Protein 5JJA (pdb70)

CATH classification: 1.25.10.10

Nearest PDB structures (foldseek):
  5jja-assembly2_B  TM=9.996E-01  e=3.577E-40  Homo sapiens
  5swf-assembly1_A  TM=9.701E-01  e=2.173E-36  Homo sapiens
  2jak-assembly1_A  TM=9.811E-01  e=6.292E-36  Homo sapiens
  6vro-assembly1_A  TM=9.846E-01  e=9.093E-36  Homo sapiens
  7soy-assembly1_B  TM=9.635E-01  e=3.759E-34  Homo sapiens

Organism: Homo sapiens (NCBI:txid9606)

B-factor: mean 44.46, std 13.31, range [26.86, 112.44]

GO terms:
  GO:0043161 proteasome-mediated ubiquitin-dependent protein catabolic process (P, IMP)
  GO:0000775 chromosome, centromeric region (C, IDA)
  GO:0000159 protein phosphatase type 2A complex (C, IDA)
  GO:0008285 negative regulation of cell population proliferation (P, IDA)
  GO:0005515 protein binding (F, IPI)
  GO:0005654 nucleoplasm (C, TAS)
  GO:0005829 cytosol (C, TAS)
  GO:0005654 nucleoplasm (C, IDA)
  GO:0005634 nucleus (C, IDA)
  GO:0019888 protein phosphatase regulator activity (F, IDA)
  GO:0042771 intrinsic apoptotic signaling pathway in response to DNA damage by p53 class mediator (P, IMP)
  GO:0030330 DNA damage response, signal transduction by p53 class mediator (P, IDA)

Secondary structure (DSSP, 8-state):
-GGGS-TTTHHHHHHHHHHHTT----SSS-TTTTHHHHHHHHHHHHHHHHHHHH-SS-S-TTHHHHHHHHHHHHH--PPP--PPP-TTHHHHHHHHHHHHHHHHSTT--HHHHTTTSSHHHHHHHHHGGG-S-HHHHHHHHHHHHHHHHH-GGGHHHHHHHHHHHHHHIIIII---TTHHHHHHHHHHHHHT--SSPPHHHHHHIIIIITGGGGSTTGGGTHHHHHHHHHHHHHH-GGGHHHHHHHHHHHS-SS--TTHHHHHHHHHHHHHT--HHHHHHHHHHHHHHHHHHHT-SSHHHHHHHHGGGG-HHHHHHHHTTHHHHHHHH-TTT-/-TTS-GGGHHHHHHHHHHHTTPPPPSSS-TTTTHHHHHHHHHHHHHHHHHHHH-SS---TTHHHHHHHHHHHHHSSPPP--PPP-TTHHHHHHHHHHHHHHHH-TT--HHHHTTTS-HHHHHHHHHGGG-S-HHHHHHHHHHHHHHHHH-GGGHHHHHHHHHHHHHHIIIII---TTHHHHHHHHHHHHHT--SSPPHHHHHHIIIIITGGGGSTTHHHHHHHHHHHHHHHHHH-GGGHHHHHHHHHHHS-SS--TTHHHHHHHHHHHHHT--HHHHHHHHHHHHHHHHHHHT-SSHHHHHHHHGGGG-HHHHHHHHTTHHHHHHHH-TTT--/-PPP----/-PPP----

Radius of gyration: 37.5 Å; Cα contacts (8 Å, |Δi|>4): 696; chains: 4; bounding box: 85×102×87 Å

Sequence (682 aa):
GIRDVPPADQEKLFIQKLRQCCVLFDFVSDPLSDLKWKEVKRAALSEMVEYITHNRNVITEPIYPEVVHMFAVNMFRTLPPEPTLEAAWPHLQLVYEFFLRFLESPDFQPNIAKKYIDQKFVLQLLELFDSEDPRERDFLKTTLHRIYGKFLGLRAYIRKQINNIFYRFIYETEHHNGIAELLEILGSIINGFALPLKEEHKIFLLKVLLPLHKVKSLSVYHPQLAYCVVQFLEKDSTLTEPVVMALLKYWPKTHSPKEVMFLNELEEILDVIEPSEFVKIMEPLFRQLAKCVSSPHFQVAERALYYWNNEYIMSLISDNAAKILPIMFPSLYIRDVPPADQEKLFIQKLRQCCVLFDFVSDPLSDLKWKEVKRAALSEMVEYITHNRNVITEPIYPEVVHMFAVNMFRTLPPEPTLEAAWPHLQLVYEFFLRFLESPDFQPNIAKKYIDQKFVLQLLELFDSEDPRERDFLKTTLHRIYGKFLGLRAYIRKQINNIFYRFIYETEHHNGIAELLEILGSIINGFALPLKEEHKIFLLKVLLPLHKVKSLSVYHPQLAYCVVQFLEKDSTLTEPVVMALLKYWPKTHSPKEVMFLNELEEILDVIEPSEFVKIMEPLFRQLAKCVSSPHFQVAERALYYWNNEYIMSLISDNAAKILPIMFPSLYRKLDPIIEDKLDPIIED

Solvent-accessible surface area: 32962 Å² total; per-residue (Å²): 61,1,156,122,48,80,119,98,69,25,69,149,42,1,29,83,32,1,143,85,0,28,84,105,48,77,34,112,94,79,80,146,28,82,107,143,135,12,87,77,11,87,40,7,0,37,50,0,4,92,11,4,45,124,19,132,130,19,8,48,89,60,0,1,44,30,1,14,101,2,1,16,33,9,0,3,46,73,44,97,174,219,71,88,96,35,45,20,17,66,6,8,72,22,1,0,46,1,2,25,81,0,0,73,13,102,18,18,93,48,117,28,0,115,112,69,1,44,30,50,7,0,0,10,0,0,55,2,0,47,4,72,2,50,92,0,35,61,47,0,13,17,0,0,12,70,0,5,26,80,9,102,75,14,22,62,20,0,34,113,4,0,26,26,19,0,81,112,4,6,140,113,68,60,121,37,45,0,4,18,24,0,1,49,0,5,0,7,4,0,52,11,8,50,115,125,13,106,110,81,2,58,83,13,0,67,126,0,0,10,11,0,7,104,3,144,41,12,57,112,3,4,89,51,0,4,110,0,0,15,15,0,7,104,49,30,40,97,15,2,73,58,1,0,80,10,4,28,124,46,5,33,185,105,95,16,64,101,6,39,40,5,0,54,1,0,27,78,1,0,73,48,9,86,74,76,15,0,69,120,0,10,56,37,0,0,121,32,1,21,126,0,42,93,12,107,60,151,90,0,13,60,37,0,74,124,0,57,118,26,156,81,0,76,50,10,3,58,117,35,33,90,122,0,54,51,30,18,75,104,110,116,140,13,119,136,52,81,117,99,74,38,66,169,44,2,28,93,42,1,146,98,2,28,87,112,43,59,28,110,104,68,81,146,22,82,118,149,146,14,84,72,12,87,39,10,0,36,61,0,4,82,7,9,58,122,51,192,94,20,14,50,109,64,0,1,41,29,1,11,102,1,1,24,50,5,0,37,64,133,53,66,165,218,70,74,97,25,43,20,14,67,6,7,67,19,0,1,54,0,1,21,71,0,0,74,16,138,48,21,92,44,107,21,0,121,128,73,1,53,90,135,8,0,73,69,0,1,113,4,0,47,4,52,2,55,100,0,37,58,51,0,17,18,1,0,12,68,0,7,24,71,8,88,75,13,23,63,38,0,38,133,29,0,28,65,25,0,80,138,4,4,135,124,59,74,119,41,48,0,4,19,24,0,0,52,0,5,0,7,3,0,53,6,10,50,114,122,9,105,113,83,3,49,90,14,0,63,128,0,0,8,12,0,6,105,4,152,39,14,62,113,3,2,68,51,0,2,106,0,1,14,17,0,8,105,44,29,39,99,13,2,73,58,1,0,82,13,3,20,130,52,3,32,158,110,75,21,71,114,4,40,43,6,0,36,1,0,24,79,0,0,73,48,8,87,73,78,16,0,68,120,1,13,65,38,0,0,116,20,2,25,116,0,45,82,13,102,54,149,94,0,13,59,41,0,71,120,1,19,108,25,126,81,0,0,25,10,1,4,70,21,8,82,120,0,5,56,34,17,49,85,84,38,23,225,174,24,103,75,14,133,35,137,179,28,99,74,16,129,37,144

InterPro domains:
  IPR002554 Protein phosphatase 2A, regulatory B subunit, B56 [PF01603] (29-437)
  IPR002554 Protein phosphatase 2A, regulatory B subunit, B56 [PIRSF028043] (25-521)
  IPR002554 Protein phosphatase 2A, regulatory B subunit, B56 [PTHR10257] (25-440)
  IPR011989 Armadillo-like helical [G3DSA:1.25.10.10] (34-436)
  IPR016024 Armadillo-type fold [SSF48371] (39-422)

Structure (mmCIF, N/CA/C/O backbone):
data_5JJA
#
_entry.id   5JJA
#
_cell.length_a   87.017
_cell.length_b   95.588
_cell.length_c   167.372
_cell.angle_alpha   90.000
_cell.angle_beta   90.000
_cell.angle_gamma   90.000
#
_symmetry.space_group_name_H-M   'P 21 21 21'
#
loop_
_entity.id
_entity.type
_entity.pdbx_description
1 polymer 'Serine/threonine-protein phosphatase 2A 56 kDa regulatory subunit gamma isoform'
2 polymer 'Mitotic checkpoint serine/threonine-protein kinase BUB1 beta'
3 water water
#
loop_
_atom_site.group_PDB
_atom_site.id
_atom_site.type_symbol
_atom_site.label_atom_id
_atom_site.label_alt_id
_atom_site.label_comp_id
_atom_site.label_asym_id
_atom_site.label_entity_id
_atom_site.label_seq_id
_at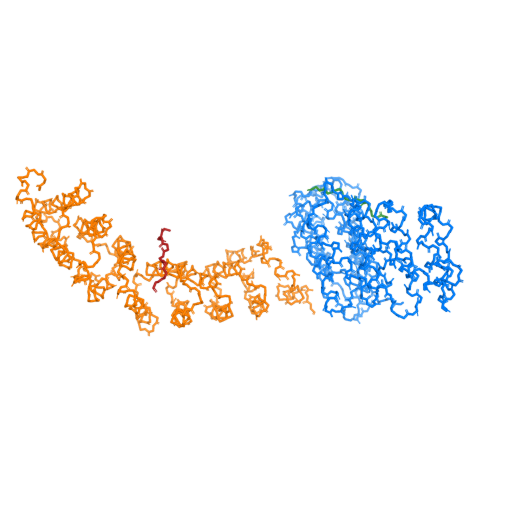om_site.pdbx_PDB_ins_code
_atom_site.Cartn_x
_atom_site.Cartn_y
_atom_site.Cartn_z
_atom_site.occupancy
_atom_site.B_iso_or_equiv
_atom_site.auth_seq_id
_atom_site.auth_comp_id
_atom_site.auth_asym_id
_atom_site.auth_atom_id
_atom_site.pdbx_PDB_model_num
ATOM 1 N N . GLY A 1 1 ? 52.097 22.373 16.958 1.00 73.54 29 GLY A N 1
ATOM 2 C CA . GLY A 1 1 ? 53.197 21.403 16.697 1.00 73.52 29 GLY A CA 1
ATOM 3 C C . GLY A 1 1 ? 52.732 20.182 15.925 1.00 73.96 29 GLY A C 1
ATOM 4 O O . GLY A 1 1 ? 51.528 19.971 15.743 1.00 75.92 29 GLY A O 1
ATOM 5 N N . ILE A 1 2 ? 53.695 19.379 15.470 1.00 71.43 30 ILE A N 1
ATOM 6 C CA . ILE A 1 2 ? 53.401 18.092 14.829 1.00 68.38 30 ILE A CA 1
ATOM 7 C C . ILE A 1 2 ? 52.657 17.207 15.834 1.00 70.56 30 ILE A C 1
ATOM 8 O O . ILE A 1 2 ? 51.759 16.451 15.471 1.00 67.66 30 ILE A O 1
ATOM 13 N N . ARG A 1 3 ? 53.039 17.350 17.102 1.00 74.02 31 ARG A N 1
ATOM 14 C CA . ARG A 1 3 ? 52.466 16.617 18.233 1.00 78.26 31 ARG A CA 1
ATOM 15 C C . ARG A 1 3 ? 50.952 16.805 18.414 1.00 81.45 31 ARG A C 1
ATOM 16 O O . ARG A 1 3 ? 50.313 16.017 19.112 1.00 83.79 31 ARG A O 1
ATOM 24 N N . ASP A 1 4 ? 50.388 17.844 17.799 1.00 81.40 32 ASP A N 1
ATOM 25 C CA . ASP A 1 4 ? 48.995 18.222 18.021 1.00 83.62 32 ASP A CA 1
ATOM 26 C C . ASP A 1 4 ? 48.001 17.727 16.960 1.00 83.55 32 ASP A C 1
ATOM 27 O O . ASP A 1 4 ? 46.813 18.034 17.054 1.00 86.20 32 ASP A O 1
ATOM 32 N N . VAL A 1 5 ? 48.469 16.975 15.963 1.00 80.16 33 VAL A N 1
ATOM 33 C CA . VAL A 1 5 ? 47.565 16.290 15.022 1.00 80.13 33 VAL A CA 1
ATOM 34 C C . VAL A 1 5 ? 47.456 14.810 15.425 1.00 81.16 33 VAL A C 1
ATOM 35 O O . VAL A 1 5 ? 48.299 14.319 16.181 1.00 80.76 33 VAL A O 1
ATOM 39 N N . PRO A 1 6 ? 46.423 14.094 14.931 1.00 82.51 34 PRO A N 1
ATOM 40 C CA . PRO A 1 6 ? 46.223 12.713 15.394 1.00 83.34 34 PRO A CA 1
ATOM 41 C C . PRO A 1 6 ? 47.446 11.827 15.137 1.00 80.68 34 PRO A C 1
ATOM 42 O O . PRO A 1 6 ? 48.069 11.953 14.084 1.00 78.12 34 PRO A O 1
ATOM 46 N N . PRO A 1 7 ? 47.785 10.930 16.089 1.00 81.37 35 PRO A N 1
ATOM 47 C CA . PRO A 1 7 ? 48.976 10.074 15.967 1.00 78.34 35 PRO A CA 1
ATOM 48 C C . PRO A 1 7 ? 49.103 9.345 14.632 1.00 74.98 35 PRO A C 1
ATOM 49 O O . PRO A 1 7 ? 50.215 9.082 14.191 1.00 72.75 35 PRO A O 1
ATOM 53 N N . ALA A 1 8 ? 47.972 9.020 14.011 1.00 74.54 36 ALA A N 1
ATOM 54 C CA . ALA A 1 8 ? 47.947 8.372 12.699 1.00 72.35 36 ALA A CA 1
ATOM 55 C C . ALA A 1 8 ? 48.531 9.243 11.570 1.00 68.53 36 ALA A C 1
ATOM 56 O O . ALA A 1 8 ? 49.040 8.716 10.578 1.00 65.31 36 ALA A O 1
ATOM 58 N N . ASP A 1 9 ? 48.445 10.564 11.725 1.00 66.44 37 ASP A N 1
ATOM 59 C CA . ASP A 1 9 ? 48.854 11.512 10.685 1.00 64.15 37 ASP A CA 1
ATOM 60 C C . ASP A 1 9 ? 50.252 12.121 10.895 1.00 61.05 37 ASP A C 1
ATOM 61 O O . ASP A 1 9 ? 50.754 12.823 10.023 1.00 59.09 37 ASP A O 1
ATOM 66 N N . GLN A 1 10 ? 50.878 11.850 12.037 1.00 60.39 38 GLN A N 1
ATOM 67 C CA . GLN A 1 10 ? 52.084 12.577 12.437 1.00 57.27 38 GLN A CA 1
ATOM 68 C C . GLN A 1 10 ? 53.306 12.295 11.568 1.00 54.96 38 GLN A C 1
ATOM 69 O O . GLN A 1 10 ? 54.015 13.224 11.193 1.00 53.02 38 GLN A O 1
ATOM 75 N N . GLU A 1 11 ? 53.549 11.029 11.250 1.00 55.00 39 GLU A N 1
ATOM 76 C CA . GLU A 1 11 ? 54.692 10.655 10.423 1.00 54.77 39 GLU A CA 1
ATOM 77 C C . GLU A 1 11 ? 54.645 11.340 9.050 1.00 54.87 39 GLU A C 1
ATOM 78 O O . GLU A 1 11 ? 55.654 11.882 8.573 1.00 52.44 39 GLU A O 1
ATOM 84 N N . LYS A 1 12 ? 53.470 11.299 8.428 1.00 55.01 40 LYS A N 1
ATOM 85 C CA . LYS A 1 12 ? 53.217 11.947 7.140 1.00 55.20 40 LYS A CA 1
ATOM 86 C C . LYS A 1 12 ? 53.565 13.443 7.171 1.00 50.63 40 LYS A C 1
ATOM 87 O O . LYS A 1 12 ? 54.285 13.940 6.308 1.00 48.44 40 LYS A O 1
ATOM 93 N N . LEU A 1 13 ? 53.049 14.145 8.172 1.00 48.02 41 LEU A N 1
ATOM 94 C CA . LEU A 1 13 ? 53.310 15.567 8.339 1.00 47.17 41 LEU A CA 1
ATOM 95 C C . LEU A 1 13 ? 54.797 15.865 8.629 1.00 45.39 41 LEU A C 1
ATOM 96 O O . LEU A 1 13 ? 55.341 16.866 8.155 1.00 43.11 41 LEU A O 1
ATOM 101 N N . PHE A 1 14 ? 55.434 14.987 9.409 1.00 44.14 42 PHE A N 1
ATOM 102 C CA . PHE A 1 14 ? 56.850 15.095 9.746 1.00 41.80 42 PHE A CA 1
ATOM 103 C C . PHE A 1 14 ? 57.669 15.018 8.463 1.00 40.82 42 PHE A C 1
ATOM 104 O O . PHE A 1 14 ? 58.512 15.884 8.196 1.00 39.32 42 PHE A O 1
ATOM 112 N N . ILE A 1 15 ? 57.388 14.004 7.649 1.00 40.37 43 ILE A N 1
ATOM 113 C CA . ILE A 1 15 ? 58.047 13.853 6.353 1.00 40.25 43 ILE A CA 1
ATOM 114 C C . ILE A 1 15 ? 57.793 15.075 5.464 1.00 40.05 43 ILE A C 1
ATOM 115 O O . ILE A 1 15 ? 58.705 15.577 4.804 1.00 37.90 43 ILE A O 1
ATOM 120 N N . GLN A 1 16 ? 56.555 15.553 5.474 1.00 41.80 44 GLN A N 1
ATOM 121 C CA . GLN A 1 16 ? 56.167 16.707 4.685 1.00 43.27 44 GLN A CA 1
ATOM 122 C C . GLN A 1 16 ? 57.005 17.938 5.039 1.00 41.42 44 GLN A C 1
ATOM 123 O O . GLN A 1 16 ? 57.471 18.653 4.147 1.00 38.01 44 GLN A O 1
ATOM 129 N N . LYS A 1 17 ? 57.218 18.169 6.331 1.00 40.82 45 LYS A N 1
ATOM 130 C CA . LYS A 1 17 ? 58.064 19.285 6.760 1.00 40.11 45 LYS A CA 1
ATOM 131 C C . LYS A 1 17 ? 59.520 19.114 6.380 1.00 37.78 45 LYS A C 1
ATOM 132 O O . LYS A 1 17 ? 60.170 20.082 5.981 1.00 37.26 45 LYS A O 1
ATOM 138 N N . LEU A 1 18 ? 60.036 17.900 6.510 1.00 36.79 46 LEU A N 1
ATOM 139 C CA . LEU A 1 18 ? 61.419 17.626 6.121 1.00 35.81 46 LEU A CA 1
ATOM 140 C C . LEU A 1 18 ? 61.639 17.968 4.651 1.00 35.37 46 LEU A C 1
ATOM 141 O O . LEU A 1 18 ? 62.678 18.518 4.287 1.00 34.30 46 LEU A O 1
ATOM 146 N N . ARG A 1 19 ? 60.653 17.664 3.813 1.00 36.23 47 ARG A N 1
ATOM 147 C CA . ARG A 1 19 ? 60.756 17.952 2.384 1.00 37.44 47 ARG A CA 1
ATOM 148 C C . ARG A 1 19 ? 60.640 19.446 2.070 1.00 36.30 47 ARG A C 1
ATOM 149 O O . ARG A 1 19 ? 61.369 19.944 1.233 1.00 36.89 47 ARG A O 1
ATOM 157 N N . GLN A 1 20 ? 59.749 20.157 2.753 1.00 36.31 48 GLN A N 1
ATOM 158 C CA . GLN A 1 20 ? 59.678 21.620 2.647 1.00 37.16 48 GLN A CA 1
ATOM 159 C C . GLN A 1 20 ? 61.000 22.290 2.965 1.00 35.37 48 GLN A C 1
ATOM 160 O O . GLN A 1 20 ? 61.324 23.319 2.382 1.00 35.15 48 GLN A O 1
ATOM 166 N N . CYS A 1 21 ? 61.728 21.729 3.928 1.00 34.14 49 CYS A N 1
ATOM 167 C CA . CYS A 1 21 ? 62.987 22.296 4.370 1.00 33.68 49 CYS A CA 1
ATOM 168 C C . CYS A 1 21 ? 64.142 21.992 3.393 1.00 33.21 49 CYS A C 1
ATOM 169 O O . CYS A 1 21 ? 65.262 22.460 3.607 1.00 33.45 49 CYS A O 1
ATOM 172 N N . CYS A 1 22 ? 63.876 21.220 2.335 1.00 32.68 50 CYS A N 1
ATOM 173 C CA . CYS A 1 22 ? 64.819 21.057 1.218 1.00 33.10 50 CYS A CA 1
ATOM 174 C C . CYS A 1 22 ? 64.774 22.244 0.238 1.00 33.75 50 CYS A C 1
ATOM 175 O O . CYS A 1 22 ? 65.648 22.387 -0.605 1.00 33.70 50 CYS A O 1
ATOM 178 N N . VAL A 1 23 ? 63.777 23.107 0.363 1.00 34.85 51 VAL A N 1
ATOM 179 C CA . VAL A 1 23 ? 63.811 24.375 -0.356 1.00 35.91 51 VAL A CA 1
ATOM 180 C C . VAL A 1 23 ? 64.933 25.245 0.236 1.00 35.45 51 VAL A C 1
ATOM 181 O O . VAL A 1 23 ? 64.999 25.448 1.455 1.00 34.19 51 VAL A O 1
ATOM 185 N N . LEU A 1 24 ? 65.803 25.739 -0.644 1.00 34.47 52 LEU A N 1
ATOM 186 C CA . LEU A 1 24 ? 66.978 26.502 -0.260 1.00 35.23 52 LEU A CA 1
ATOM 187 C C . LEU A 1 24 ? 66.785 27.977 -0.577 1.00 35.68 52 LEU A C 1
ATOM 188 O O . LEU A 1 24 ? 66.326 28.332 -1.658 1.00 35.01 52 LEU A O 1
ATOM 193 N N . PHE A 1 25 ? 67.149 28.827 0.375 1.00 35.57 53 PHE A N 1
ATOM 194 C CA . PHE A 1 25 ? 67.015 30.258 0.221 1.00 37.06 53 PHE A CA 1
ATOM 195 C C . PHE A 1 25 ? 68.399 30.899 0.116 1.00 38.94 53 PHE A C 1
ATOM 196 O O . PHE A 1 25 ? 69.377 30.393 0.653 1.00 38.69 53 PHE A O 1
ATOM 204 N N . ASP A 1 26 ? 68.461 32.013 -0.597 1.00 43.09 54 ASP A N 1
ATOM 205 C CA . ASP A 1 26 ? 69.681 32.792 -0.754 1.00 44.52 54 ASP A CA 1
ATOM 206 C C . ASP A 1 26 ? 69.641 33.921 0.271 1.00 42.63 54 ASP A C 1
ATOM 207 O O . ASP A 1 26 ? 68.725 34.739 0.267 1.00 42.54 54 ASP A O 1
ATOM 212 N N . PHE A 1 27 ? 70.631 33.951 1.154 1.00 41.34 55 PHE A N 1
ATOM 213 C CA . PHE A 1 27 ? 70.751 35.003 2.157 1.00 42.49 55 PHE A CA 1
ATOM 214 C C . PHE A 1 27 ? 71.801 36.056 1.762 1.00 45.18 55 PHE A C 1
ATOM 215 O O . PHE A 1 27 ? 72.037 36.989 2.527 1.00 45.67 55 PHE A O 1
ATOM 223 N N . VAL A 1 28 ? 72.424 35.904 0.584 1.00 47.08 56 VAL A N 1
ATOM 224 C CA . VAL A 1 28 ? 73.561 36.745 0.157 1.00 48.67 56 VAL A CA 1
ATOM 225 C C . VAL A 1 28 ? 73.190 37.809 -0.889 1.00 50.98 56 VAL A C 1
ATOM 226 O O . VAL A 1 28 ? 73.445 38.993 -0.688 1.00 53.65 56 VAL A O 1
ATOM 230 N N . SER A 1 29 ? 72.602 37.382 -2.001 1.00 51.79 57 SER A N 1
ATOM 231 C CA . SER A 1 29 ? 72.310 38.273 -3.127 1.00 55.57 57 SER A CA 1
ATOM 232 C C . SER A 1 29 ? 71.382 39.426 -2.753 1.00 59.02 57 SER A C 1
ATOM 233 O O . SER A 1 29 ? 71.726 40.589 -2.948 1.00 61.59 57 SER A O 1
ATOM 236 N N . ASP A 1 30 ? 70.203 39.092 -2.236 1.00 59.57 58 ASP A N 1
ATOM 237 C CA . ASP A 1 30 ? 69.259 40.079 -1.722 1.00 61.23 58 ASP A CA 1
ATOM 238 C C . ASP A 1 30 ? 68.856 39.659 -0.300 1.00 60.12 58 ASP A C 1
ATOM 239 O O . ASP A 1 30 ? 67.939 38.855 -0.130 1.00 60.29 58 ASP A O 1
ATOM 244 N N . PRO A 1 31 ? 69.557 40.186 0.726 1.00 61.31 59 PRO A N 1
ATOM 245 C CA . PRO A 1 31 ? 69.292 39.774 2.120 1.00 59.60 59 PRO A CA 1
ATOM 246 C C . PRO A 1 31 ? 67.892 40.097 2.650 1.00 58.33 59 PRO A C 1
ATOM 247 O O . PRO A 1 31 ? 67.467 39.488 3.619 1.00 57.44 59 PRO A O 1
ATOM 251 N N . LEU A 1 32 ? 67.186 41.044 2.037 1.00 58.57 60 LEU A N 1
ATOM 252 C CA . LEU A 1 32 ? 65.810 41.336 2.436 1.00 58.29 60 LEU A CA 1
ATOM 253 C C . LEU A 1 32 ? 64.772 40.536 1.644 1.00 54.56 60 LEU A C 1
ATOM 254 O O . LEU A 1 32 ? 63.578 40.794 1.769 1.00 55.06 60 LEU A O 1
ATOM 259 N N . SER A 1 33 ? 65.212 39.565 0.844 1.00 50.97 61 SER A N 1
ATOM 260 C CA . SER A 1 33 ? 64.295 38.805 -0.013 1.00 48.48 61 SER A CA 1
ATOM 261 C C . SER A 1 33 ? 63.581 37.652 0.728 1.00 44.58 61 SER A C 1
ATOM 262 O O . SER A 1 33 ? 64.183 36.945 1.544 1.00 41.09 61 SER A O 1
ATOM 265 N N . ASP A 1 34 ? 62.290 37.502 0.429 1.00 43.94 62 ASP A N 1
ATOM 266 C CA . ASP A 1 34 ? 61.482 36.350 0.836 1.00 42.50 62 ASP A CA 1
ATOM 267 C C . ASP A 1 34 ? 61.460 36.095 2.350 1.00 40.56 62 ASP A C 1
ATOM 268 O O . ASP A 1 34 ? 61.542 34.947 2.796 1.00 38.32 62 ASP A O 1
ATOM 273 N N . LEU A 1 35 ? 61.326 37.159 3.136 1.00 40.37 63 LEU A N 1
ATOM 274 C CA . LEU A 1 35 ? 61.407 37.032 4.587 1.00 40.59 63 LEU A CA 1
ATOM 275 C C . LEU A 1 35 ? 60.281 36.162 5.158 1.00 39.40 63 LEU A C 1
ATOM 276 O O . LEU A 1 35 ? 60.510 35.412 6.094 1.00 39.02 63 LEU A O 1
ATOM 281 N N . LYS A 1 36 ? 59.091 36.234 4.575 1.00 38.66 64 LYS A N 1
ATOM 282 C CA . LYS A 1 36 ? 57.964 35.409 5.009 1.00 39.38 64 LYS A CA 1
ATOM 283 C C . LYS A 1 36 ? 58.265 33.906 4.872 1.00 37.65 64 LYS A C 1
ATOM 284 O O . LYS A 1 36 ? 57.985 33.120 5.784 1.00 36.36 64 LYS A O 1
ATOM 290 N N . TRP A 1 37 ? 58.860 33.523 3.746 1.00 35.70 65 TRP A N 1
ATOM 291 C CA . TRP A 1 37 ? 59.128 32.111 3.443 1.00 33.44 65 TRP A CA 1
ATOM 292 C C . TRP A 1 37 ? 60.338 31.609 4.205 1.00 33.31 65 TRP A C 1
ATOM 293 O O . TRP A 1 37 ? 60.360 30.466 4.646 1.00 32.38 65 TRP A O 1
ATOM 304 N N . LYS A 1 38 ? 61.338 32.467 4.370 1.00 34.47 66 LYS A N 1
ATOM 305 C CA . LYS A 1 38 ? 62.455 32.157 5.249 1.00 34.80 66 LYS A CA 1
ATOM 306 C C . LYS A 1 38 ? 61.982 31.862 6.679 1.00 34.73 66 LYS A C 1
ATOM 307 O O . LYS A 1 38 ? 62.464 30.918 7.306 1.00 33.07 66 LYS A O 1
ATOM 313 N N . GLU A 1 39 ? 61.048 32.666 7.180 1.00 35.11 67 GLU A N 1
ATOM 314 C CA . GLU A 1 39 ? 60.489 32.454 8.513 1.00 36.36 67 GLU A CA 1
ATOM 315 C C . GLU A 1 39 ? 59.677 31.154 8.591 1.00 36.10 67 GLU A C 1
ATOM 316 O O . GLU A 1 39 ? 59.809 30.406 9.561 1.00 35.48 67 GLU A O 1
ATOM 322 N N . VAL A 1 40 ? 58.870 30.871 7.569 1.00 35.06 68 VAL A N 1
ATOM 323 C CA . VAL A 1 40 ? 58.147 29.598 7.513 1.00 35.05 68 VAL A CA 1
ATOM 324 C C . VAL A 1 40 ? 59.118 28.417 7.650 1.00 34.54 68 VAL A C 1
ATOM 325 O O . VAL A 1 40 ? 58.839 27.464 8.380 1.00 35.30 68 VAL A O 1
ATOM 329 N N . LYS A 1 41 ? 60.262 28.491 6.971 1.00 33.58 69 LYS A N 1
ATOM 330 C CA . LYS A 1 41 ? 61.241 27.408 7.020 1.00 32.44 69 LYS A CA 1
ATOM 331 C C . LYS A 1 41 ? 61.918 27.325 8.391 1.00 32.44 69 LYS A C 1
ATOM 332 O O . LYS A 1 41 ? 62.088 26.232 8.935 1.00 32.30 69 LYS A O 1
ATOM 338 N N . ARG A 1 42 ? 62.310 28.469 8.945 1.00 32.35 70 ARG A N 1
ATOM 339 C CA . ARG A 1 42 ? 62.884 28.505 10.289 1.00 32.60 70 ARG A CA 1
ATOM 340 C C . ARG A 1 42 ? 61.922 27.860 11.318 1.00 33.15 70 ARG A C 1
ATOM 341 O O . ARG A 1 42 ? 62.328 27.013 12.118 1.00 31.61 70 ARG A O 1
ATOM 349 N N . ALA A 1 43 ? 60.654 28.257 11.290 1.00 33.60 71 ALA A N 1
ATOM 350 C CA . ALA A 1 43 ? 59.689 27.734 12.252 1.00 35.26 71 ALA A CA 1
ATOM 351 C C . ALA A 1 43 ? 59.485 26.230 12.069 1.00 35.02 71 ALA A C 1
ATOM 352 O O . ALA A 1 43 ? 59.316 25.519 13.043 1.00 35.86 71 ALA A O 1
ATOM 354 N N . ALA A 1 44 ? 59.506 25.745 10.830 1.00 34.72 72 ALA A N 1
ATOM 355 C CA . ALA A 1 44 ? 59.336 24.311 10.578 1.00 34.13 72 ALA A CA 1
ATOM 356 C C . ALA A 1 44 ? 60.517 23.528 11.171 1.00 34.59 72 ALA A C 1
ATOM 357 O O . ALA A 1 44 ? 60.320 22.542 11.892 1.00 35.40 72 ALA A O 1
ATOM 359 N N . LEU A 1 45 ? 61.733 23.999 10.906 1.00 33.51 73 LEU A N 1
ATOM 360 C CA . LEU A 1 45 ? 62.936 23.402 11.496 1.00 33.61 73 LEU A CA 1
ATOM 361 C C . LEU A 1 45 ? 62.875 23.374 13.009 1.00 35.45 73 LEU A C 1
ATOM 362 O O . LEU A 1 45 ? 63.255 22.385 13.633 1.00 35.96 73 LEU A O 1
ATOM 367 N N . SER A 1 46 ? 62.415 24.469 13.592 1.00 36.92 74 SER A N 1
ATOM 368 C CA . SER A 1 46 ? 62.339 24.596 15.045 1.00 39.54 74 SER A CA 1
ATOM 369 C C . SER A 1 46 ? 61.298 23.626 15.626 1.00 42.19 74 SER A C 1
ATOM 370 O O . SER A 1 46 ? 61.509 23.025 16.680 1.00 42.29 74 SER A O 1
ATOM 373 N N . GLU A 1 47 ? 60.179 23.490 14.920 1.00 43.89 75 GLU A N 1
ATOM 374 C CA . GLU A 1 47 ? 59.122 22.539 15.270 1.00 47.25 75 GLU A CA 1
ATOM 375 C C . GLU A 1 47 ? 59.630 21.084 15.254 1.00 44.65 75 GLU A C 1
ATOM 376 O O . GLU A 1 47 ? 59.381 20.321 16.183 1.00 45.10 75 GLU A O 1
ATOM 382 N N . MET A 1 48 ? 60.376 20.717 14.219 1.00 41.07 76 MET A N 1
ATOM 383 C CA . MET A 1 48 ? 60.916 19.370 14.127 1.00 39.68 76 MET A CA 1
ATOM 384 C C . MET A 1 48 ? 61.937 19.072 15.225 1.00 39.97 76 MET A C 1
ATOM 385 O O . MET A 1 48 ? 61.990 17.950 15.713 1.00 40.62 76 MET A O 1
ATOM 390 N N . VAL A 1 49 ? 62.712 20.073 15.636 1.00 39.71 77 VAL A N 1
ATOM 391 C CA . VAL A 1 49 ? 63.630 19.931 16.778 1.00 40.66 77 VAL A CA 1
ATOM 392 C C . VAL A 1 49 ? 62.871 19.582 18.060 1.00 43.42 77 VAL A C 1
ATOM 393 O O . VAL A 1 49 ? 63.263 18.671 18.796 1.00 43.37 77 VAL A O 1
ATOM 397 N N . GLU A 1 50 ? 61.792 20.315 18.320 1.00 45.62 78 GLU A N 1
ATOM 398 C CA . GLU A 1 50 ? 60.975 20.103 19.507 1.00 48.05 78 GLU A CA 1
ATOM 399 C C . GLU A 1 50 ? 60.308 18.731 19.481 1.00 46.87 78 GLU A C 1
ATOM 400 O O . GLU A 1 50 ? 60.263 18.034 20.488 1.00 48.30 78 GLU A O 1
ATOM 406 N N . TYR A 1 51 ? 59.781 18.365 18.325 1.00 44.74 79 TYR A N 1
ATOM 407 C CA . TYR A 1 51 ? 59.064 17.115 18.166 1.00 44.99 79 TYR A CA 1
ATOM 408 C C . TYR A 1 51 ? 59.945 15.905 18.492 1.00 45.14 79 TYR A C 1
ATOM 409 O O . TYR A 1 51 ? 59.526 15.037 19.252 1.00 46.43 79 TYR A O 1
ATOM 418 N N . ILE A 1 52 ? 61.158 15.843 17.953 1.00 43.85 80 ILE A N 1
ATOM 419 C CA . ILE A 1 52 ? 62.028 14.698 18.262 1.00 45.38 80 ILE A CA 1
ATOM 420 C C . ILE A 1 52 ? 62.671 14.763 19.657 1.00 47.72 80 ILE A C 1
ATOM 421 O O . ILE A 1 52 ? 63.064 13.736 20.208 1.00 49.35 80 ILE A O 1
ATOM 426 N N . THR A 1 53 ? 62.773 15.965 20.213 1.00 48.52 81 THR A N 1
ATOM 427 C CA . THR A 1 53 ? 63.289 16.154 21.565 1.00 49.56 81 THR A CA 1
ATOM 428 C C . THR A 1 53 ? 62.289 15.755 22.656 1.00 51.25 81 THR A C 1
ATOM 429 O O . THR A 1 53 ? 62.697 15.272 23.703 1.00 52.64 81 THR A O 1
ATOM 433 N N . HIS A 1 54 ? 60.995 15.956 22.419 1.00 51.91 82 HIS A N 1
ATOM 434 C CA . HIS A 1 54 ? 59.982 15.802 23.476 1.00 55.65 82 HIS A CA 1
ATOM 435 C C . HIS A 1 54 ? 59.030 14.609 23.288 1.00 56.30 82 HIS A C 1
ATOM 436 O O . HIS A 1 54 ? 58.093 14.432 24.072 1.00 57.57 82 HIS A O 1
ATOM 443 N N . ASN A 1 55 ? 59.278 13.786 22.269 1.00 54.69 83 ASN A N 1
ATOM 444 C CA . ASN A 1 55 ? 58.475 12.583 22.018 1.00 56.34 83 ASN A CA 1
ATOM 445 C C . ASN A 1 55 ? 59.342 11.360 21.750 1.00 56.21 83 ASN A C 1
ATOM 446 O O . ASN A 1 55 ? 60.517 11.479 21.382 1.00 55.91 83 ASN A O 1
ATOM 451 N N . ARG A 1 56 ? 58.742 10.187 21.933 1.00 58.19 84 ARG A N 1
ATOM 452 C CA . ARG A 1 56 ? 59.413 8.906 21.732 1.00 58.44 84 ARG A CA 1
ATOM 453 C C . ARG A 1 56 ? 58.706 8.106 20.661 1.00 55.94 84 ARG A C 1
ATOM 454 O O . ARG A 1 56 ? 57.535 8.329 20.379 1.00 54.89 84 ARG A O 1
ATOM 462 N N . ASN A 1 57 ? 59.433 7.153 20.091 1.00 54.33 85 ASN A N 1
ATOM 463 C CA . ASN A 1 57 ? 58.957 6.362 18.961 1.00 53.80 85 ASN A CA 1
ATOM 464 C C . ASN A 1 57 ? 58.357 7.225 17.851 1.00 51.68 85 ASN A C 1
ATOM 465 O O . ASN A 1 57 ? 57.299 6.904 17.315 1.00 52.25 85 ASN A O 1
ATOM 470 N N . VAL A 1 58 ? 59.052 8.317 17.515 1.00 49.70 86 VAL A N 1
ATOM 471 C CA . VAL A 1 58 ? 58.684 9.172 16.368 1.00 48.58 86 VAL A CA 1
ATOM 472 C C . VAL A 1 58 ? 59.723 9.137 15.244 1.00 47.28 86 VAL A C 1
ATOM 473 O O . VAL A 1 58 ? 59.426 9.508 14.112 1.00 46.31 86 VAL A O 1
ATOM 477 N N . ILE A 1 59 ? 60.941 8.704 15.553 1.00 47.50 87 ILE A N 1
ATOM 478 C CA . ILE A 1 59 ? 61.922 8.428 14.522 1.00 46.62 87 ILE A CA 1
ATOM 479 C C . ILE A 1 59 ? 61.706 6.999 14.036 1.00 48.68 87 ILE A C 1
ATOM 480 O O . ILE A 1 59 ? 62.314 6.059 14.537 1.00 50.40 87 ILE A O 1
ATOM 485 N N . THR A 1 60 ? 60.801 6.849 13.074 1.00 49.70 88 THR A N 1
ATOM 486 C CA . THR A 1 60 ? 60.500 5.553 12.472 1.00 51.27 88 THR A CA 1
ATOM 487 C C . THR A 1 60 ? 61.392 5.311 11.260 1.00 50.94 88 THR A C 1
ATOM 488 O O . THR A 1 60 ? 62.147 6.190 10.849 1.00 49.16 88 THR A O 1
ATOM 492 N N . GLU A 1 61 ? 61.302 4.123 10.673 1.00 53.34 89 GLU A N 1
ATOM 493 C CA . GLU A 1 61 ? 62.214 3.756 9.595 1.00 54.01 89 GLU A CA 1
ATOM 494 C C . GLU A 1 61 ? 62.145 4.678 8.354 1.00 49.97 89 GLU A C 1
ATOM 495 O O . GLU A 1 61 ? 63.173 4.977 7.766 1.00 48.54 89 GLU A O 1
ATOM 501 N N . PRO A 1 62 ? 60.942 5.134 7.959 1.00 48.85 90 PRO A N 1
ATOM 502 C CA . PRO A 1 62 ? 60.862 6.065 6.824 1.00 46.61 90 PRO A CA 1
ATOM 503 C C . PRO A 1 62 ? 61.440 7.462 7.071 1.00 44.75 90 PRO A C 1
ATOM 504 O O . PRO A 1 62 ? 61.640 8.219 6.122 1.00 44.15 90 PRO A O 1
ATOM 508 N N . ILE A 1 63 ? 61.692 7.815 8.326 1.00 44.08 91 ILE A N 1
ATOM 509 C CA . ILE A 1 63 ? 62.213 9.139 8.652 1.00 42.01 91 ILE A CA 1
ATOM 510 C C . ILE A 1 63 ? 63.692 9.257 8.266 1.00 40.42 91 ILE A C 1
ATOM 511 O O . ILE A 1 63 ? 64.138 10.310 7.779 1.00 39.03 91 ILE A O 1
ATOM 516 N N . TYR A 1 64 ? 64.438 8.171 8.454 1.00 39.24 92 TYR A N 1
ATOM 517 C CA . TYR A 1 64 ? 65.893 8.197 8.276 1.00 38.36 92 TYR A CA 1
ATOM 518 C C . TYR A 1 64 ? 66.377 8.780 6.933 1.00 37.43 92 TYR A C 1
ATOM 519 O O . TYR A 1 64 ? 67.217 9.681 6.936 1.00 36.21 92 TYR A O 1
ATOM 528 N N . PRO A 1 65 ? 65.860 8.275 5.788 1.00 37.93 93 PRO A N 1
ATOM 529 C CA . PRO A 1 65 ? 66.328 8.809 4.493 1.00 36.84 93 PRO A CA 1
ATOM 530 C C . PRO A 1 65 ? 65.943 10.261 4.260 1.00 35.38 93 PRO A C 1
ATOM 531 O O . PRO A 1 65 ? 66.692 10.997 3.628 1.00 34.84 93 PRO A O 1
ATOM 535 N N . GLU A 1 66 ? 64.786 10.660 4.772 1.00 36.02 94 GLU A N 1
ATOM 536 C CA . GLU A 1 66 ? 64.295 12.023 4.623 1.00 35.88 94 GLU A CA 1
ATOM 537 C C . GLU A 1 66 ? 65.172 13.003 5.418 1.00 33.70 94 GLU A C 1
ATOM 538 O O . GLU A 1 66 ? 65.450 14.112 4.964 1.00 31.43 94 GLU A O 1
ATOM 544 N N . VAL A 1 67 ? 65.589 12.591 6.610 1.00 33.64 95 VAL A N 1
ATOM 545 C CA . VAL A 1 67 ? 66.440 13.434 7.455 1.00 34.72 95 VAL A CA 1
ATOM 546 C C . VAL A 1 67 ? 67.804 13.617 6.801 1.00 34.24 95 VAL A C 1
ATOM 547 O O . VAL A 1 67 ? 68.291 14.731 6.696 1.00 33.72 95 VAL A O 1
ATOM 551 N N . VAL A 1 68 ? 68.390 12.520 6.331 1.00 35.26 96 VAL A N 1
ATOM 552 C CA . VAL A 1 68 ? 69.724 12.546 5.744 1.00 35.28 96 VAL A CA 1
ATOM 553 C C . VAL A 1 68 ? 69.740 13.318 4.420 1.00 35.23 96 VAL A C 1
ATOM 554 O O . VAL A 1 68 ? 70.675 14.091 4.154 1.00 34.96 96 VAL A O 1
ATOM 558 N N . HIS A 1 69 ? 68.712 13.119 3.598 1.00 34.85 97 HIS A N 1
ATOM 559 C CA . HIS A 1 69 ? 68.583 13.871 2.348 1.00 35.30 97 HIS A CA 1
ATOM 560 C C . HIS A 1 69 ? 68.423 15.370 2.641 1.00 33.68 97 HIS A C 1
ATOM 561 O O . HIS A 1 69 ? 69.054 16.200 2.002 1.00 32.60 97 HIS A O 1
ATOM 568 N N . MET A 1 70 ? 67.608 15.706 3.632 1.00 33.26 98 MET A N 1
ATOM 569 C CA . MET A 1 70 ? 67.435 17.112 4.011 1.00 33.41 98 MET A CA 1
ATOM 570 C C . MET A 1 70 ? 68.742 17.759 4.485 1.00 32.24 98 MET A C 1
ATOM 571 O O . MET A 1 70 ? 69.077 18.871 4.067 1.00 31.16 98 MET A O 1
ATOM 576 N N . PHE A 1 71 ? 69.476 17.059 5.345 1.00 31.46 99 PHE A N 1
ATOM 577 C CA . PHE A 1 71 ? 70.787 17.524 5.780 1.00 31.57 99 PHE A CA 1
ATOM 578 C C . PHE A 1 71 ? 71.719 17.782 4.594 1.00 31.18 99 PHE A C 1
ATOM 579 O O . PHE A 1 71 ? 72.275 18.874 4.460 1.00 30.27 99 PHE A O 1
ATOM 587 N N . ALA A 1 72 ? 71.860 16.776 3.732 1.00 31.69 100 ALA A N 1
ATOM 588 C CA . ALA A 1 72 ? 72.751 16.831 2.572 1.00 31.53 100 ALA A CA 1
ATOM 589 C C . ALA A 1 72 ? 72.475 18.023 1.638 1.00 32.01 100 ALA A C 1
ATOM 590 O O . ALA A 1 72 ? 73.385 18.753 1.216 1.00 32.54 100 ALA A O 1
ATOM 592 N N . VAL A 1 73 ? 71.211 18.208 1.318 1.00 32.07 101 VAL A N 1
ATOM 593 C CA . VAL A 1 73 ? 70.790 19.258 0.394 1.00 33.15 101 VAL A CA 1
ATOM 594 C C . VAL A 1 73 ? 71.035 20.656 0.992 1.00 31.49 101 VAL A C 1
ATOM 595 O O . VAL A 1 73 ? 71.370 21.600 0.278 1.00 30.76 101 VAL A O 1
ATOM 599 N N . ASN A 1 74 ? 70.878 20.793 2.303 1.00 30.51 102 ASN A N 1
ATOM 600 C CA . ASN A 1 74 ? 71.165 22.072 2.958 1.00 29.77 102 ASN A CA 1
ATOM 601 C C . ASN A 1 74 ? 72.654 22.324 3.166 1.00 29.84 102 ASN A C 1
ATOM 602 O O . ASN A 1 74 ? 73.101 23.459 3.066 1.00 29.38 102 ASN A O 1
ATOM 607 N N . MET A 1 75 ? 73.416 21.276 3.459 1.00 31.26 103 MET A N 1
ATOM 608 C CA . MET A 1 75 ? 74.788 21.442 3.958 1.00 32.62 103 MET A CA 1
ATOM 609 C C . MET A 1 75 ? 75.898 21.176 2.961 1.00 31.76 103 MET A C 1
ATOM 610 O O . MET A 1 75 ? 76.923 21.854 3.005 1.00 30.39 103 MET A O 1
ATOM 615 N N . PHE A 1 76 ? 75.717 20.175 2.098 1.00 30.96 104 PHE A N 1
ATOM 616 C CA . PHE A 1 76 ? 76.751 19.819 1.134 1.00 30.64 104 PHE A CA 1
ATOM 617 C C . PHE A 1 76 ? 76.704 20.794 -0.043 1.00 30.90 104 PHE A C 1
ATOM 618 O O . PHE A 1 76 ? 75.815 20.726 -0.892 1.00 31.55 104 PHE A O 1
ATOM 626 N N . ARG A 1 77 ? 77.681 21.693 -0.073 1.00 31.17 105 ARG A N 1
ATOM 627 C CA . ARG A 1 77 ? 77.676 22.835 -0.972 1.00 33.32 105 ARG A CA 1
ATOM 628 C C . ARG A 1 77 ? 79.105 23.310 -1.164 1.00 33.83 105 ARG A C 1
ATOM 629 O O . ARG A 1 77 ? 79.984 23.009 -0.351 1.00 33.63 105 ARG A O 1
ATOM 637 N N . THR A 1 78 ? 79.348 24.056 -2.230 1.00 38.03 106 THR A N 1
ATOM 638 C CA . THR A 1 78 ? 80.675 24.613 -2.461 1.00 40.80 106 THR A CA 1
ATOM 639 C C . THR A 1 78 ? 80.840 25.787 -1.503 1.00 42.50 106 THR A C 1
ATOM 640 O O . THR A 1 78 ? 79.937 26.610 -1.376 1.00 42.81 106 THR A O 1
ATOM 644 N N . LEU A 1 79 ? 81.960 25.826 -0.793 1.00 44.69 107 LEU A N 1
ATOM 645 C CA . LEU A 1 79 ? 82.254 26.927 0.110 1.00 48.36 107 LEU A CA 1
ATOM 646 C C . LEU A 1 79 ? 82.881 28.084 -0.675 1.00 52.88 107 LEU A C 1
ATOM 647 O O . LEU A 1 79 ? 83.692 27.848 -1.578 1.00 52.08 107 LEU A O 1
ATOM 652 N N . PRO A 1 80 ? 82.513 29.336 -0.334 1.00 57.53 108 PRO A N 1
ATOM 653 C CA . PRO A 1 80 ? 83.151 30.519 -0.942 1.00 61.09 108 PRO A CA 1
ATOM 654 C C . PRO A 1 80 ? 84.688 30.495 -0.860 1.00 63.27 108 PRO A C 1
ATOM 655 O O . PRO A 1 80 ? 85.238 29.874 0.049 1.00 60.02 108 PRO A O 1
ATOM 659 N N . PRO A 1 81 ? 85.379 31.154 -1.811 1.00 69.41 109 PRO A N 1
ATOM 660 C CA . PRO A 1 81 ? 86.828 31.354 -1.674 1.00 71.20 109 PRO A CA 1
ATOM 661 C C . PRO A 1 81 ? 87.151 32.604 -0.851 1.00 68.92 109 PRO A C 1
ATOM 662 O O . PRO A 1 81 ? 87.777 32.502 0.202 1.00 68.99 109 PRO A O 1
ATOM 666 N N . GLU A 1 96 ? 86.053 39.703 12.489 1.00 94.53 124 GLU A N 1
ATOM 667 C CA . GLU A 1 96 ? 87.302 39.142 11.981 1.00 96.08 124 GLU A CA 1
ATOM 668 C C . GLU A 1 96 ? 87.041 37.993 10.977 1.00 90.77 124 GLU A C 1
ATOM 669 O O . GLU A 1 96 ? 87.387 38.124 9.798 1.00 88.93 124 GLU A O 1
ATOM 675 N N . PRO A 1 97 ? 86.419 36.878 11.425 1.00 85.54 125 PRO A N 1
ATOM 676 C CA . PRO A 1 97 ? 86.130 35.793 10.469 1.00 79.70 125 PRO A CA 1
ATOM 677 C C . PRO A 1 97 ? 84.925 36.097 9.567 1.00 72.40 125 PRO A C 1
ATOM 678 O O . PRO A 1 97 ? 84.080 36.919 9.924 1.00 71.18 125 PRO A O 1
ATOM 682 N N . THR A 1 98 ? 84.857 35.442 8.412 1.00 64.08 126 THR A N 1
ATOM 683 C CA . THR A 1 98 ? 83.707 35.565 7.516 1.00 60.86 126 THR A CA 1
ATOM 684 C C . THR A 1 98 ? 82.625 34.568 7.933 1.00 55.90 126 THR A C 1
ATOM 685 O O . THR A 1 98 ? 82.879 33.365 7.993 1.00 54.89 126 THR A O 1
ATOM 689 N N . LEU A 1 99 ? 81.427 35.074 8.222 1.00 51.23 127 LEU A N 1
ATOM 690 C CA . LEU A 1 99 ? 80.344 34.244 8.746 1.00 47.46 127 LEU A CA 1
ATOM 691 C C . LEU A 1 99 ? 79.416 33.782 7.638 1.00 44.37 127 LEU A C 1
ATOM 692 O O . LEU A 1 99 ? 79.311 34.410 6.589 1.00 43.25 127 LEU A O 1
ATOM 697 N N . GLU A 1 100 ? 78.751 32.660 7.877 1.00 42.37 128 GLU A N 1
ATOM 698 C CA . GLU A 1 100 ? 77.843 32.085 6.897 1.00 41.48 128 GLU A CA 1
ATOM 699 C C . GLU A 1 100 ? 76.517 32.848 6.980 1.00 40.85 128 GLU A C 1
ATOM 700 O O . GLU A 1 100 ? 75.853 32.843 8.011 1.00 41.78 128 GLU A O 1
ATOM 706 N N . ALA A 1 101 ? 76.159 33.545 5.906 1.00 39.59 129 ALA A N 1
ATOM 707 C CA . ALA A 1 101 ? 74.937 34.350 5.881 1.00 39.43 129 ALA A CA 1
ATOM 708 C C . ALA A 1 101 ? 73.669 33.500 6.037 1.00 38.94 129 ALA A C 1
ATOM 709 O O . ALA A 1 101 ? 72.654 33.978 6.536 1.00 40.20 129 ALA A O 1
ATOM 711 N N . ALA A 1 102 ? 73.736 32.238 5.623 1.00 36.45 130 ALA A N 1
ATOM 712 C CA . ALA A 1 102 ? 72.601 31.324 5.751 1.00 35.50 130 ALA A CA 1
ATOM 713 C C . ALA A 1 102 ? 72.469 30.694 7.148 1.00 34.17 130 ALA A C 1
ATOM 714 O O . ALA A 1 102 ? 71.649 29.807 7.345 1.00 32.02 130 ALA A O 1
ATOM 716 N N . TRP A 1 103 ? 73.246 31.175 8.116 1.00 34.78 131 TRP A N 1
ATOM 717 C CA . TRP A 1 103 ? 73.247 30.607 9.473 1.00 34.70 131 TRP A CA 1
ATOM 718 C C . TRP A 1 103 ? 71.869 30.487 10.157 1.00 35.64 131 TRP A C 1
ATOM 719 O O . TRP A 1 103 ? 71.626 29.501 10.847 1.00 35.26 131 TRP A O 1
ATOM 730 N N . PRO A 1 104 ? 70.963 31.469 9.965 1.00 35.77 132 PRO A N 1
ATOM 731 C CA . PRO A 1 104 ? 69.626 31.333 10.566 1.00 36.33 132 PRO A CA 1
ATOM 732 C C . PRO A 1 104 ? 68.901 30.025 10.204 1.00 36.52 132 PRO A C 1
ATOM 733 O O . PRO A 1 104 ? 68.063 29.558 10.979 1.00 37.76 132 PRO A O 1
ATOM 737 N N . HIS A 1 105 ? 69.210 29.444 9.043 1.00 34.62 133 HIS A N 1
ATOM 738 C CA . HIS A 1 105 ? 68.689 28.126 8.690 1.00 33.07 133 HIS A CA 1
ATOM 739 C C . HIS A 1 105 ? 69.670 27.007 9.005 1.00 31.89 133 HIS A C 1
ATOM 740 O O . HIS A 1 105 ? 69.277 25.988 9.578 1.00 29.82 133 HIS A O 1
ATOM 747 N N . LEU A 1 106 ? 70.938 27.188 8.646 1.00 31.81 134 LEU A N 1
ATOM 748 C CA . LEU A 1 106 ? 71.914 26.109 8.811 1.00 33.03 134 LEU A CA 1
ATOM 749 C C . LEU A 1 106 ? 72.103 25.693 10.267 1.00 33.09 134 LEU A C 1
ATOM 750 O O . LEU A 1 106 ? 72.271 24.508 10.554 1.00 32.55 134 LEU A O 1
ATOM 755 N N . GLN A 1 107 ? 72.086 26.673 11.167 1.00 33.96 135 GLN A N 1
ATOM 756 C CA . GLN A 1 107 ? 72.131 26.450 12.616 1.00 35.61 135 GLN A CA 1
ATOM 757 C C . GLN A 1 107 ? 71.088 25.427 13.063 1.00 33.13 135 GLN A C 1
ATOM 758 O O . GLN A 1 107 ? 71.370 24.526 13.847 1.00 30.82 135 GLN A O 1
ATOM 764 N N . LEU A 1 108 ? 69.871 25.590 12.574 1.00 32.48 136 LEU A N 1
ATOM 765 C CA . LEU A 1 108 ? 68.782 24.731 12.986 1.00 33.72 136 LEU A CA 1
ATOM 766 C C . LEU A 1 108 ? 68.885 23.348 12.328 1.00 32.12 136 LEU A C 1
ATOM 767 O O . LEU A 1 108 ? 68.508 22.349 12.941 1.00 32.51 136 LEU A O 1
ATOM 772 N N . VAL A 1 109 ? 69.414 23.281 11.109 1.00 31.44 137 VAL A N 1
ATOM 773 C CA . VAL A 1 109 ? 69.646 21.985 10.449 1.00 30.67 137 VAL A CA 1
ATOM 774 C C . VAL A 1 109 ? 70.695 21.181 11.240 1.00 31.37 137 VAL A C 1
ATOM 775 O O . VAL A 1 109 ? 70.513 19.977 11.475 1.00 31.11 137 VAL A O 1
ATOM 779 N N . TYR A 1 110 ? 71.768 21.850 11.674 1.00 30.58 138 TYR A N 1
ATOM 780 C CA . TYR A 1 110 ? 72.789 21.192 12.498 1.00 31.19 138 TYR A CA 1
ATOM 781 C C . TYR A 1 110 ? 72.230 20.754 13.844 1.00 32.81 138 TYR A C 1
ATOM 782 O O . TYR A 1 110 ? 72.517 19.649 14.328 1.00 32.31 138 TYR A O 1
ATOM 791 N N . GLU A 1 111 ? 71.445 21.630 14.451 1.00 34.62 139 GLU A N 1
ATOM 792 C CA . GLU A 1 111 ? 70.842 21.340 15.740 1.00 37.28 139 GLU A CA 1
ATOM 793 C C . GLU A 1 111 ? 69.922 20.132 15.633 1.00 35.61 139 GLU A C 1
ATOM 794 O O . GLU A 1 111 ? 70.003 19.220 16.440 1.00 36.10 139 GLU A O 1
ATOM 800 N N . PHE A 1 112 ? 69.055 20.132 14.630 1.00 33.79 140 PHE A N 1
ATOM 801 C CA . PHE A 1 112 ? 68.116 19.041 14.436 1.00 34.31 140 PHE A CA 1
ATOM 802 C C . PHE A 1 112 ? 68.818 17.705 14.159 1.00 33.73 140 PHE A C 1
ATOM 803 O O . PHE A 1 112 ? 68.433 16.678 14.704 1.00 33.71 140 PHE A O 1
ATOM 811 N N . PHE A 1 113 ? 69.825 17.722 13.297 1.00 32.87 141 PHE A N 1
ATOM 812 C CA . PHE A 1 113 ? 70.535 16.503 12.931 1.00 33.91 141 PHE A CA 1
ATOM 813 C C . PHE A 1 113 ? 71.254 15.927 14.145 1.00 35.17 141 PHE A C 1
ATOM 814 O O . PHE A 1 113 ? 71.267 14.718 14.348 1.00 34.79 141 PHE A O 1
ATOM 822 N N . LEU A 1 114 ? 71.815 16.802 14.971 1.00 36.26 142 LEU A N 1
ATOM 823 C CA . LEU A 1 114 ? 72.445 16.375 16.205 1.00 39.20 142 LEU A CA 1
ATOM 824 C C . LEU A 1 114 ? 71.446 15.711 17.163 1.00 39.95 142 LEU A C 1
ATOM 825 O O . LEU A 1 114 ? 71.741 14.652 17.717 1.00 40.28 142 LEU A O 1
ATOM 830 N N . ARG A 1 115 ? 70.262 16.300 17.342 1.00 39.95 143 ARG A N 1
ATOM 831 C CA . ARG A 1 115 ? 69.242 15.702 18.222 1.00 41.64 143 ARG A CA 1
ATOM 832 C C . ARG A 1 115 ? 68.742 14.381 17.641 1.00 40.02 143 ARG A C 1
ATOM 833 O O . ARG A 1 115 ? 68.402 13.461 18.374 1.00 40.23 143 ARG A O 1
ATOM 841 N N . PHE A 1 116 ? 68.676 14.319 16.316 1.00 38.00 144 PHE A N 1
ATOM 842 C CA . PHE A 1 116 ? 68.377 13.093 15.586 1.00 38.03 144 PHE A CA 1
ATOM 843 C C . PHE A 1 116 ? 69.366 11.987 15.991 1.00 38.85 144 PHE A C 1
ATOM 844 O O . PHE A 1 116 ? 68.953 10.914 16.416 1.00 38.83 144 PHE A O 1
ATOM 852 N N . LEU A 1 117 ? 70.662 12.280 15.917 1.00 38.51 145 LEU A N 1
ATOM 853 C CA . LEU A 1 117 ? 71.701 11.311 16.276 1.00 40.96 145 LEU A CA 1
ATOM 854 C C . LEU A 1 117 ? 71.669 10.900 17.758 1.00 44.15 145 LEU A C 1
ATOM 855 O O . LEU A 1 117 ? 72.009 9.768 18.095 1.00 44.96 145 LEU A O 1
ATOM 860 N N . GLU A 1 118 ? 71.255 11.820 18.626 1.00 45.87 146 GLU A N 1
ATOM 861 C CA . GLU A 1 118 ? 71.306 11.616 20.073 1.00 47.16 146 GLU A CA 1
ATOM 862 C C . GLU A 1 118 ? 70.011 11.095 20.664 1.00 47.36 146 GLU A C 1
ATOM 863 O O . GLU A 1 118 ? 69.973 10.752 21.838 1.00 49.18 146 GLU A O 1
ATOM 869 N N . SER A 1 119 ? 68.949 11.025 19.869 1.00 46.69 147 SER A N 1
ATOM 870 C CA . SER A 1 119 ? 67.673 10.530 20.370 1.00 47.91 147 SER A CA 1
ATOM 871 C C . SER A 1 119 ? 67.789 9.066 20.824 1.00 50.98 147 SER A C 1
ATOM 872 O O . SER A 1 119 ? 68.595 8.314 20.273 1.00 50.02 147 SER A O 1
ATOM 875 N N . PRO A 1 120 ? 67.006 8.668 21.850 1.00 53.19 148 PRO A N 1
ATOM 876 C CA . PRO A 1 120 ? 66.894 7.256 22.234 1.00 55.04 148 PRO A CA 1
ATOM 877 C C . PRO A 1 120 ? 66.179 6.384 21.198 1.00 55.13 148 PRO A C 1
ATOM 878 O O . PRO A 1 120 ? 66.328 5.170 21.225 1.00 57.57 148 PRO A O 1
ATOM 882 N N . ASP A 1 121 ? 65.388 6.990 20.317 1.00 53.45 149 ASP A N 1
ATOM 883 C CA . ASP A 1 121 ? 64.818 6.274 19.173 1.00 52.11 149 ASP A CA 1
ATOM 884 C C . ASP A 1 121 ? 65.894 5.875 18.143 1.00 50.42 149 ASP A C 1
ATOM 885 O O . ASP A 1 121 ? 65.672 4.984 17.333 1.00 50.13 149 ASP A O 1
ATOM 890 N N . PHE A 1 122 ? 67.040 6.548 18.150 1.00 48.15 150 PHE A N 1
ATOM 891 C CA . PHE A 1 122 ? 68.012 6.396 17.074 1.00 48.03 150 PHE A CA 1
ATOM 892 C C . PHE A 1 122 ? 68.609 4.983 17.007 1.00 49.72 150 PHE A C 1
ATOM 893 O O . PHE A 1 122 ? 69.182 4.498 17.983 1.00 51.58 150 PHE A O 1
ATOM 901 N N . GLN A 1 123 ? 68.455 4.334 15.852 1.00 49.07 151 GLN A N 1
ATOM 902 C CA . GLN A 1 123 ? 68.984 2.990 15.616 1.00 49.57 151 GLN A CA 1
ATOM 903 C C . GLN A 1 123 ? 70.103 3.035 14.576 1.00 47.72 151 GLN A C 1
ATOM 904 O O . GLN A 1 123 ? 69.835 3.134 13.383 1.00 46.08 151 GLN A O 1
ATOM 910 N N . PRO A 1 124 ? 71.367 2.973 15.020 1.00 48.60 152 PRO A N 1
ATOM 911 C CA . PRO A 1 124 ? 72.487 2.975 14.066 1.00 47.36 152 PRO A CA 1
ATOM 912 C C . PRO A 1 124 ? 72.444 1.862 12.996 1.00 47.82 152 PRO A C 1
ATOM 913 O O . PRO A 1 124 ? 72.939 2.066 11.896 1.00 46.91 152 PRO A O 1
ATOM 917 N N . ASN A 1 125 ? 71.852 0.712 13.306 1.00 50.68 153 ASN A N 1
ATOM 918 C CA . ASN A 1 125 ? 71.743 -0.382 12.332 1.00 52.97 153 ASN A CA 1
ATOM 919 C C . ASN A 1 125 ? 70.848 -0.054 11.147 1.00 50.75 153 ASN A C 1
ATOM 920 O O . ASN A 1 125 ? 70.998 -0.648 10.087 1.00 50.48 153 ASN A O 1
ATOM 925 N N . ILE A 1 126 ? 69.911 0.871 11.335 1.00 48.53 154 ILE A N 1
ATOM 926 C CA . ILE A 1 126 ? 69.117 1.404 10.235 1.00 47.09 154 ILE A CA 1
ATOM 927 C C . ILE A 1 126 ? 69.831 2.605 9.608 1.00 44.70 154 ILE A C 1
ATOM 928 O O . ILE A 1 126 ? 69.950 2.687 8.389 1.00 43.96 154 ILE A O 1
ATOM 933 N N . ALA A 1 127 ? 70.301 3.530 10.442 1.00 42.85 155 ALA A N 1
ATOM 934 C CA . ALA A 1 127 ? 70.935 4.756 9.963 1.00 41.47 155 ALA A CA 1
ATOM 935 C C . ALA A 1 127 ? 72.174 4.500 9.087 1.00 41.70 155 ALA A C 1
ATOM 936 O O . ALA A 1 127 ? 72.438 5.267 8.171 1.00 38.46 155 ALA A O 1
ATOM 938 N N . LYS A 1 128 ? 72.913 3.423 9.352 1.00 44.60 156 LYS A N 1
ATOM 939 C CA . LYS A 1 128 ? 74.133 3.138 8.585 1.00 46.80 156 LYS A CA 1
ATOM 940 C C . LYS A 1 128 ? 73.900 2.915 7.082 1.00 46.60 156 LYS A C 1
ATOM 941 O O . LYS A 1 128 ? 74.833 3.004 6.290 1.00 46.96 156 LYS A O 1
ATOM 947 N N . LYS A 1 129 ? 72.663 2.653 6.688 1.00 47.27 157 LYS A N 1
ATOM 948 C CA . LYS A 1 129 ? 72.331 2.524 5.273 1.00 47.90 157 LYS A CA 1
ATOM 949 C C . LYS A 1 129 ? 72.413 3.874 4.552 1.00 44.49 157 LYS A C 1
ATOM 950 O O . LYS A 1 129 ? 72.605 3.910 3.340 1.00 43.82 157 LYS A O 1
ATOM 956 N N . TYR A 1 130 ? 72.264 4.973 5.293 1.00 40.95 158 TYR A N 1
ATOM 957 C CA . TYR A 1 130 ? 72.301 6.320 4.708 1.00 38.62 158 TYR A CA 1
ATOM 958 C C . TYR A 1 130 ? 73.492 7.154 5.159 1.00 37.00 158 TYR A C 1
ATOM 959 O O . TYR A 1 130 ? 73.989 7.968 4.396 1.00 36.16 158 TYR A O 1
ATOM 968 N N . ILE A 1 131 ? 73.935 6.968 6.399 1.00 36.83 159 ILE A N 1
ATOM 969 C CA . ILE A 1 131 ? 75.140 7.623 6.891 1.00 36.24 159 ILE A CA 1
ATOM 970 C C . ILE A 1 131 ? 76.304 6.680 6.622 1.00 36.32 159 ILE A C 1
ATOM 971 O O . ILE A 1 131 ? 76.593 5.797 7.418 1.00 37.52 159 ILE A O 1
ATOM 976 N N . ASP A 1 132 ? 76.945 6.880 5.474 1.00 36.16 160 ASP A N 1
ATOM 977 C CA . ASP A 1 132 ? 77.961 5.964 4.938 1.00 36.91 160 ASP A CA 1
ATOM 978 C C . ASP A 1 132 ? 79.249 6.726 4.597 1.00 34.92 160 ASP A C 1
ATOM 979 O O . ASP A 1 132 ? 79.372 7.904 4.922 1.00 35.53 160 ASP A O 1
ATOM 984 N N . GLN A 1 133 ? 80.213 6.062 3.970 1.00 35.11 161 GLN A N 1
ATOM 985 C CA . GLN A 1 133 ? 81.502 6.698 3.663 1.00 34.58 161 GLN A CA 1
ATOM 986 C C . GLN A 1 133 ? 81.338 7.967 2.819 1.00 33.54 161 GLN A C 1
ATOM 987 O O . GLN A 1 133 ? 81.961 8.985 3.100 1.00 30.88 161 GLN A O 1
ATOM 993 N N . LYS A 1 134 ? 80.500 7.893 1.789 1.00 33.69 162 LYS A N 1
ATOM 994 C CA . LYS A 1 134 ? 80.190 9.053 0.968 1.00 33.83 162 LYS A CA 1
ATOM 995 C C . LYS A 1 134 ? 79.634 10.219 1.785 1.00 33.08 162 LYS A C 1
ATOM 996 O O . LYS A 1 134 ? 79.996 11.374 1.550 1.00 31.47 162 LYS A O 1
ATOM 1002 N N . PHE A 1 135 ? 78.748 9.928 2.735 1.00 32.65 163 PHE A N 1
ATOM 1003 C CA . PHE A 1 135 ? 78.198 10.980 3.579 1.00 31.35 163 PHE A CA 1
ATOM 1004 C C . PHE A 1 135 ? 79.310 11.624 4.398 1.00 30.58 163 PHE A C 1
ATOM 1005 O O . PHE A 1 135 ? 79.395 12.845 4.474 1.00 30.91 163 PHE A O 1
ATOM 1013 N N . VAL A 1 136 ? 80.160 10.798 5.003 1.00 31.10 164 VAL A N 1
ATOM 1014 C CA . VAL A 1 136 ? 81.277 11.282 5.822 1.00 30.45 164 VAL A CA 1
ATOM 1015 C C . VAL A 1 136 ? 82.275 12.090 4.986 1.00 29.87 164 VAL A C 1
ATOM 1016 O O . VAL A 1 136 ? 82.791 13.108 5.459 1.00 28.64 164 VAL A O 1
ATOM 1020 N N . LEU A 1 137 ? 82.544 11.642 3.759 1.00 29.60 165 LEU A N 1
ATOM 1021 C CA . LEU A 1 137 ? 83.416 12.391 2.844 1.00 29.79 165 LEU A CA 1
ATOM 1022 C C . LEU A 1 137 ? 82.939 13.836 2.693 1.00 29.04 165 LEU A C 1
ATOM 1023 O O . LEU A 1 137 ? 83.711 14.780 2.888 1.00 28.69 165 LEU A O 1
ATOM 1028 N N . GLN A 1 138 ? 81.667 13.995 2.345 1.00 29.37 166 GLN A N 1
ATOM 1029 C CA . GLN A 1 138 ? 81.085 15.319 2.094 1.00 29.75 166 GLN A CA 1
ATOM 1030 C C . GLN A 1 138 ? 81.016 16.176 3.369 1.00 29.15 166 GLN A C 1
ATOM 1031 O O . GLN A 1 138 ? 81.243 17.380 3.329 1.00 28.80 166 GLN A O 1
ATOM 1037 N N . LEU A 1 139 ? 80.730 15.536 4.494 1.00 28.96 167 LEU A N 1
ATOM 1038 C CA . LEU A 1 139 ? 80.729 16.200 5.777 1.00 30.62 167 LEU A CA 1
ATOM 1039 C C . LEU A 1 139 ? 82.110 16.770 6.104 1.00 30.48 167 LEU A C 1
ATOM 1040 O O . LEU A 1 139 ? 82.226 17.926 6.517 1.00 30.49 167 LEU A O 1
ATOM 1045 N N . LEU A 1 140 ? 83.146 15.955 5.921 1.00 30.27 168 LEU A N 1
ATOM 1046 C CA . LEU A 1 140 ? 84.514 16.365 6.241 1.00 30.16 168 LEU A CA 1
ATOM 1047 C C . LEU A 1 140 ? 84.999 17.553 5.394 1.00 29.93 168 LEU A C 1
ATOM 1048 O O . LEU A 1 140 ? 85.759 18.398 5.890 1.00 29.09 168 LEU A O 1
ATOM 1053 N N . GLU A 1 141 ? 84.531 17.657 4.153 1.00 29.26 169 GLU A N 1
ATOM 1054 C CA . GLU A 1 141 ? 84.839 18.836 3.332 1.00 30.13 169 GLU A CA 1
ATOM 1055 C C . GLU A 1 141 ? 84.402 20.145 4.001 1.00 29.62 169 GLU A C 1
ATOM 1056 O O . GLU A 1 141 ? 85.038 21.164 3.808 1.00 31.69 169 GLU A O 1
ATOM 1062 N N . LEU A 1 142 ? 83.336 20.113 4.795 1.00 28.80 170 LEU A N 1
ATOM 1063 C CA . LEU A 1 142 ? 82.805 21.325 5.422 1.00 28.51 170 LEU A CA 1
ATOM 1064 C C . LEU A 1 142 ? 83.650 21.873 6.579 1.00 28.41 170 LEU A C 1
ATOM 1065 O O . LEU A 1 142 ? 83.464 23.016 6.966 1.00 28.94 170 LEU A O 1
ATOM 1070 N N . PHE A 1 143 ? 84.568 21.074 7.124 1.00 28.97 171 PHE A N 1
ATOM 1071 C CA . PHE A 1 143 ? 85.502 21.550 8.152 1.00 28.75 171 PHE A CA 1
ATOM 1072 C C . PHE A 1 143 ? 86.379 22.717 7.703 1.00 29.59 171 PHE A C 1
ATOM 1073 O O . PHE A 1 143 ? 86.899 23.471 8.535 1.00 30.76 171 PHE A O 1
ATOM 1081 N N . ASP A 1 144 ? 86.517 22.904 6.395 1.00 30.17 172 ASP A N 1
ATOM 1082 C CA . ASP A 1 144 ? 87.206 24.079 5.862 1.00 30.49 172 ASP A CA 1
ATOM 1083 C C . ASP A 1 144 ? 86.332 25.348 5.857 1.00 30.59 172 ASP A C 1
ATOM 1084 O O . ASP A 1 144 ? 86.735 26.369 5.307 1.00 30.10 172 ASP A O 1
ATOM 1089 N N . SER A 1 145 ? 85.140 25.288 6.447 1.00 30.87 173 SER A N 1
ATOM 1090 C CA . SER A 1 145 ? 84.267 26.465 6.535 1.00 32.62 173 SER A CA 1
ATOM 1091 C C . SER A 1 145 ? 84.956 27.594 7.308 1.00 33.53 173 SER A C 1
ATOM 1092 O O . SER A 1 145 ? 85.641 27.354 8.290 1.00 31.64 173 SER A O 1
ATOM 1095 N N . GLU A 1 146 ? 84.755 28.826 6.870 1.00 35.83 174 GLU A N 1
ATOM 1096 C CA . GLU A 1 146 ? 85.310 29.971 7.589 1.00 39.27 174 GLU A CA 1
ATOM 1097 C C . GLU A 1 146 ? 84.535 30.314 8.864 1.00 39.14 174 GLU A C 1
ATOM 1098 O O . GLU A 1 146 ? 85.057 31.005 9.739 1.00 39.62 174 GLU A O 1
ATOM 1104 N N . ASP A 1 147 ? 83.306 29.812 8.980 1.00 37.58 175 ASP A N 1
ATOM 1105 C CA . ASP A 1 147 ? 82.448 30.136 10.115 1.00 37.59 175 ASP A CA 1
ATOM 1106 C C . ASP A 1 147 ? 82.779 29.233 11.299 1.00 35.09 175 ASP A C 1
ATOM 1107 O O . ASP A 1 147 ? 82.596 28.021 11.215 1.00 33.92 175 ASP A O 1
ATOM 1112 N N . PRO A 1 148 ? 83.272 29.813 12.406 1.00 35.02 176 PRO A N 1
ATOM 1113 C CA . PRO A 1 148 ? 83.650 28.957 13.535 1.00 35.14 176 PRO A CA 1
ATOM 1114 C C . PRO A 1 148 ? 82.476 28.240 14.204 1.00 34.42 176 PRO A C 1
ATOM 1115 O O . PRO A 1 148 ? 82.674 27.204 14.841 1.00 35.15 176 PRO A O 1
ATOM 1119 N N . ARG A 1 149 ? 81.267 28.772 14.054 1.00 34.70 177 ARG A N 1
ATOM 1120 C CA . ARG A 1 149 ? 80.093 28.141 14.638 1.00 34.80 177 ARG A CA 1
ATOM 1121 C C . ARG A 1 149 ? 79.725 26.883 13.829 1.00 33.73 177 ARG A C 1
ATOM 1122 O O . ARG A 1 149 ? 79.293 25.868 14.377 1.00 33.24 177 ARG A O 1
ATOM 1130 N N . GLU A 1 150 ? 79.902 26.957 12.517 1.00 34.19 178 GLU A N 1
ATOM 1131 C CA . GLU A 1 150 ? 79.720 25.787 11.659 1.00 32.86 178 GLU A CA 1
ATOM 1132 C C . GLU A 1 150 ? 80.743 24.715 12.021 1.00 31.50 178 GLU A C 1
ATOM 1133 O O . GLU A 1 150 ? 80.385 23.560 12.220 1.00 30.90 178 GLU A O 1
ATOM 1139 N N . ARG A 1 151 ? 82.009 25.102 12.130 1.00 32.18 179 ARG A N 1
ATOM 1140 C CA . ARG A 1 151 ? 83.069 24.149 12.493 1.00 31.96 179 ARG A CA 1
ATOM 1141 C C . ARG A 1 151 ? 82.821 23.497 13.847 1.00 32.63 179 ARG A C 1
ATOM 1142 O O . ARG A 1 151 ? 83.115 22.315 14.021 1.00 32.21 179 ARG A O 1
ATOM 1150 N N . ASP A 1 152 ? 82.288 24.269 14.796 1.00 33.62 180 ASP A N 1
ATOM 1151 C CA . ASP A 1 152 ? 81.929 23.750 16.111 1.00 34.81 180 ASP A CA 1
ATOM 1152 C C . ASP A 1 152 ? 80.827 22.684 16.028 1.00 34.71 180 ASP A C 1
ATOM 1153 O O . ASP A 1 152 ? 80.962 21.607 16.602 1.00 34.96 180 ASP A O 1
ATOM 1158 N N . PHE A 1 153 ? 79.737 22.977 15.323 1.00 33.81 181 PHE A N 1
ATOM 1159 C CA . PHE A 1 153 ? 78.697 21.962 15.100 1.00 34.18 181 PHE A CA 1
ATOM 1160 C C . PHE A 1 153 ? 79.228 20.737 14.347 1.00 32.77 181 PHE A C 1
ATOM 1161 O O . PHE A 1 153 ? 78.912 19.597 14.704 1.00 31.33 181 PHE A O 1
ATOM 1169 N N . LEU A 1 154 ? 80.038 20.969 13.319 1.00 31.76 182 LEU A N 1
ATOM 1170 C CA . LEU A 1 154 ? 80.649 19.870 12.579 1.00 31.71 182 LEU A CA 1
ATOM 1171 C C . LEU A 1 154 ? 81.475 18.963 13.485 1.00 33.48 182 LEU A C 1
ATOM 1172 O O . LEU A 1 154 ? 81.381 17.737 13.407 1.00 34.70 182 LEU A O 1
ATOM 1177 N N . LYS A 1 155 ? 82.272 19.581 14.349 1.00 34.91 183 LYS A N 1
ATOM 1178 C CA . LYS A 1 155 ? 83.135 18.867 15.278 1.00 35.54 183 LYS A CA 1
ATOM 1179 C C . LYS A 1 155 ? 82.333 17.922 16.158 1.00 35.47 183 LYS A C 1
ATOM 1180 O O . LYS A 1 155 ? 82.663 16.744 16.285 1.00 35.89 183 LYS A O 1
ATOM 1186 N N . THR A 1 156 ? 81.279 18.448 16.772 1.00 35.34 184 THR A N 1
ATOM 1187 C CA . THR A 1 156 ? 80.412 17.653 17.636 1.00 34.97 184 THR A CA 1
ATOM 1188 C C . THR A 1 156 ? 79.720 16.539 16.846 1.00 33.68 184 THR A C 1
ATOM 1189 O O . THR A 1 156 ? 79.633 15.409 17.309 1.00 32.78 184 THR A O 1
ATOM 1193 N N . THR A 1 157 ? 79.233 16.878 15.656 1.00 32.91 185 THR A N 1
ATOM 1194 C CA . THR A 1 157 ? 78.521 15.931 14.793 1.00 32.81 185 THR A CA 1
ATOM 1195 C C . THR A 1 157 ? 79.399 14.759 14.371 1.00 31.55 185 THR A C 1
ATOM 1196 O O . THR A 1 157 ? 78.973 13.616 14.452 1.00 32.34 185 THR A O 1
ATOM 1200 N N . LEU A 1 158 ? 80.620 15.035 13.926 1.00 31.15 186 LEU A N 1
ATOM 1201 C CA . LEU A 1 158 ? 81.522 13.964 13.495 1.00 31.75 186 LEU A CA 1
ATOM 1202 C C . LEU A 1 158 ? 81.965 13.093 14.660 1.00 32.25 186 LEU A C 1
ATOM 1203 O O . LEU A 1 158 ? 82.102 11.884 14.512 1.00 32.78 186 LEU A O 1
ATOM 1208 N N . HIS A 1 159 ? 82.164 13.707 15.822 1.00 32.77 187 HIS A N 1
ATOM 1209 C CA . HIS A 1 159 ? 82.472 12.976 17.054 1.00 34.27 187 HIS A CA 1
ATOM 1210 C C . HIS A 1 159 ? 81.360 11.980 17.407 1.00 35.44 187 HIS A C 1
ATOM 1211 O O . HIS A 1 159 ? 81.632 10.845 17.775 1.00 36.54 187 HIS A O 1
ATOM 1218 N N . ARG A 1 160 ? 80.110 12.410 17.281 1.00 36.49 188 ARG A N 1
ATOM 1219 C CA . ARG A 1 160 ? 78.966 11.538 17.556 1.00 39.51 188 ARG A CA 1
ATOM 1220 C C . ARG A 1 160 ? 78.907 10.381 16.563 1.00 36.83 188 ARG A C 1
ATOM 1221 O O . ARG A 1 160 ? 78.695 9.241 16.953 1.00 36.50 188 ARG A O 1
ATOM 1229 N N . ILE A 1 161 ? 79.107 10.685 15.282 1.00 34.73 189 ILE A N 1
ATOM 1230 C CA . ILE A 1 161 ? 79.094 9.666 14.227 1.00 33.81 189 ILE A CA 1
ATOM 1231 C C . ILE A 1 161 ? 80.200 8.627 14.418 1.00 33.69 189 ILE A C 1
ATOM 1232 O O . ILE A 1 161 ? 79.948 7.419 14.313 1.00 34.51 189 ILE A O 1
ATOM 1237 N N . TYR A 1 162 ? 81.410 9.087 14.727 1.00 33.14 190 TYR A N 1
ATOM 1238 C CA . TYR A 1 162 ? 82.541 8.181 15.001 1.00 33.73 190 TYR A CA 1
ATOM 1239 C C . TYR A 1 162 ? 82.214 7.239 16.160 1.00 34.85 190 TYR A C 1
ATOM 1240 O O . TYR A 1 162 ? 82.432 6.015 16.085 1.00 34.56 190 TYR A O 1
ATOM 1249 N N . GLY A 1 163 ? 81.665 7.813 17.226 1.00 35.84 191 GLY A N 1
ATOM 1250 C CA . GLY A 1 163 ? 81.254 7.026 18.393 1.00 37.37 191 GLY A CA 1
ATOM 1251 C C . GLY A 1 163 ? 80.223 5.955 18.094 1.00 38.04 191 GLY A C 1
ATOM 1252 O O . GLY A 1 163 ? 80.374 4.809 18.510 1.00 39.58 191 GLY A O 1
ATOM 1253 N N . LYS A 1 164 ? 79.175 6.317 17.366 1.00 38.90 192 LYS A N 1
ATOM 1254 C CA . LYS A 1 164 ? 78.031 5.409 17.159 1.00 41.05 192 LYS A CA 1
ATOM 1255 C C . LYS A 1 164 ? 78.168 4.436 15.979 1.00 40.48 192 LYS A C 1
ATOM 1256 O O . LYS A 1 164 ? 77.468 3.430 15.938 1.00 41.02 192 LYS A O 1
ATOM 1262 N N . PHE A 1 165 ? 79.055 4.740 15.029 1.00 38.97 193 PHE A N 1
ATOM 1263 C CA . PHE A 1 165 ? 79.220 3.930 13.819 1.00 39.39 193 PHE A CA 1
ATOM 1264 C C . PHE A 1 165 ? 80.607 3.297 13.744 1.00 39.70 193 PHE A C 1
ATOM 1265 O O . PHE A 1 165 ? 81.526 3.847 13.133 1.00 39.39 193 PHE A O 1
ATOM 1273 N N . LEU A 1 166 ? 80.745 2.142 14.373 1.00 42.15 194 LEU A N 1
ATOM 1274 C CA . LEU A 1 166 ? 82.001 1.379 14.389 1.00 44.14 194 LEU A CA 1
ATOM 1275 C C . LEU A 1 166 ? 82.528 1.149 12.975 1.00 42.89 194 LEU A C 1
ATOM 1276 O O . LEU A 1 166 ? 83.734 1.254 12.737 1.00 41.31 194 LEU A O 1
ATOM 1281 N N . GLY A 1 167 ? 81.611 0.830 12.056 1.00 41.69 195 GLY A N 1
ATOM 1282 C CA . GLY A 1 167 ? 81.946 0.571 10.660 1.00 41.43 195 GLY A CA 1
ATOM 1283 C C . GLY A 1 167 ? 82.538 1.747 9.883 1.00 39.20 195 GLY A C 1
ATOM 1284 O O . GLY A 1 167 ? 83.152 1.540 8.844 1.00 38.97 195 GLY A O 1
ATOM 1285 N N . LEU A 1 168 ? 82.370 2.969 10.382 1.00 36.73 196 LEU A N 1
ATOM 1286 C CA . LEU A 1 168 ? 82.924 4.157 9.733 1.00 35.72 196 LEU A CA 1
ATOM 1287 C C . LEU A 1 168 ? 84.243 4.641 10.332 1.00 35.42 196 LEU A C 1
ATOM 1288 O O . LEU A 1 168 ? 84.878 5.540 9.776 1.00 34.86 196 LEU A O 1
ATOM 1293 N N . ARG A 1 169 ? 84.668 4.056 11.450 1.00 36.42 197 ARG A N 1
ATOM 1294 C CA . ARG A 1 169 ? 85.786 4.629 12.210 1.00 36.12 197 ARG A CA 1
ATOM 1295 C C . ARG A 1 169 ? 87.108 4.646 11.448 1.00 35.81 197 ARG A C 1
ATOM 1296 O O . ARG A 1 169 ? 87.792 5.667 11.424 1.00 34.35 197 ARG A O 1
ATOM 1304 N N . ALA A 1 170 ? 87.470 3.515 10.847 1.00 35.85 198 ALA A N 1
ATOM 1305 C CA . ALA A 1 170 ? 88.694 3.433 10.048 1.00 35.91 198 ALA A CA 1
ATOM 1306 C C . ALA A 1 170 ? 88.644 4.425 8.875 1.00 34.97 198 ALA A C 1
ATOM 1307 O O . ALA A 1 170 ? 89.653 5.052 8.555 1.00 33.89 198 ALA A O 1
ATOM 1309 N N . TYR A 1 171 ? 87.470 4.580 8.258 1.00 34.67 199 TYR A N 1
ATOM 1310 C CA . TYR A 1 171 ? 87.321 5.519 7.151 1.00 33.96 199 TYR A CA 1
ATOM 1311 C C . TYR A 1 171 ? 87.527 6.952 7.607 1.00 32.80 199 TYR A C 1
ATOM 1312 O O . TYR A 1 171 ? 88.221 7.721 6.944 1.00 32.09 199 TYR A O 1
ATOM 1321 N N . ILE A 1 172 ? 86.932 7.319 8.738 1.00 32.75 200 ILE A N 1
ATOM 1322 C CA . ILE A 1 172 ? 87.078 8.679 9.260 1.00 31.34 200 ILE A CA 1
ATOM 1323 C C . ILE A 1 172 ? 88.541 9.000 9.565 1.00 31.91 200 ILE A C 1
ATOM 1324 O O . ILE A 1 172 ? 89.019 10.081 9.211 1.00 32.05 200 ILE A O 1
ATOM 1329 N N . ARG A 1 173 ? 89.250 8.075 10.208 1.00 32.53 201 ARG A N 1
ATOM 1330 C CA . ARG A 1 173 ? 90.652 8.308 10.541 1.00 33.49 201 ARG A CA 1
ATOM 1331 C C . ARG A 1 173 ? 91.472 8.529 9.272 1.00 34.39 201 ARG A C 1
ATOM 1332 O O . ARG A 1 173 ? 92.297 9.446 9.206 1.00 33.00 201 ARG A O 1
ATOM 1340 N N . LYS A 1 174 ? 91.246 7.682 8.274 1.00 35.76 202 LYS A N 1
ATOM 1341 C CA . LYS A 1 174 ? 91.979 7.781 7.027 1.00 37.25 202 LYS A CA 1
ATOM 1342 C C . LYS A 1 174 ? 91.720 9.108 6.304 1.00 35.50 202 LYS A C 1
ATOM 1343 O O . LYS A 1 174 ? 92.639 9.702 5.752 1.00 33.94 202 LYS A O 1
ATOM 1349 N N . GLN A 1 175 ? 90.476 9.569 6.311 1.00 33.17 203 GLN A N 1
ATOM 1350 C CA . GLN A 1 175 ? 90.135 10.756 5.553 1.00 32.95 203 GLN A CA 1
ATOM 1351 C C . GLN A 1 175 ? 90.613 12.019 6.257 1.00 32.69 203 GLN A C 1
ATOM 1352 O O . GLN A 1 175 ? 90.975 12.991 5.592 1.00 32.54 203 GLN A O 1
ATOM 1358 N N . ILE A 1 176 ? 90.642 12.009 7.589 1.00 32.56 204 ILE A N 1
ATOM 1359 C CA . ILE A 1 176 ? 91.252 13.110 8.318 1.00 32.05 204 ILE A CA 1
ATOM 1360 C C . ILE A 1 176 ? 92.738 13.174 7.976 1.00 32.23 204 ILE A C 1
ATOM 1361 O O . ILE A 1 176 ? 93.277 14.253 7.760 1.00 31.25 204 ILE A O 1
ATOM 1366 N N . ASN A 1 177 ? 93.389 12.022 7.890 1.00 33.28 205 ASN A N 1
ATOM 1367 C CA . ASN A 1 177 ? 94.775 11.989 7.465 1.00 34.74 205 ASN A CA 1
ATOM 1368 C C . ASN A 1 177 ? 94.972 12.549 6.045 1.00 34.56 205 ASN A C 1
ATOM 1369 O O . ASN A 1 177 ? 95.910 13.306 5.827 1.00 34.75 205 ASN A O 1
ATOM 1374 N N . ASN A 1 178 ? 94.086 12.218 5.101 1.00 33.81 206 ASN A N 1
ATOM 1375 C CA . ASN A 1 178 ? 94.163 12.794 3.748 1.00 33.61 206 ASN A CA 1
ATOM 1376 C C . ASN A 1 178 ? 94.087 14.321 3.775 1.00 32.10 206 ASN A C 1
ATOM 1377 O O . ASN A 1 178 ? 94.837 14.997 3.087 1.00 32.02 206 ASN A O 1
ATOM 1382 N N . ILE A 1 179 ? 93.165 14.847 4.567 1.00 31.17 207 ILE A N 1
ATOM 1383 C CA . ILE A 1 179 ? 93.024 16.281 4.751 1.00 30.58 207 ILE A CA 1
ATOM 1384 C C . ILE A 1 179 ? 94.327 16.867 5.329 1.00 30.95 207 ILE A C 1
ATOM 1385 O O . ILE A 1 179 ? 94.836 17.884 4.835 1.00 29.90 207 ILE A O 1
ATOM 1390 N N . PHE A 1 180 ? 94.890 16.201 6.333 1.00 31.23 208 PHE A N 1
ATOM 1391 C CA . PHE A 1 180 ? 96.117 16.693 6.977 1.00 31.31 208 PHE A CA 1
ATOM 1392 C C . PHE A 1 180 ? 97.323 16.663 6.037 1.00 32.29 208 PHE A C 1
ATOM 1393 O O . PHE A 1 180 ? 98.133 17.597 6.050 1.00 30.77 208 PHE A O 1
ATOM 1401 N N . TYR A 1 181 ? 97.433 15.607 5.222 1.00 32.71 209 TYR A N 1
ATOM 1402 C CA . TYR A 1 181 ? 98.536 15.475 4.273 1.00 34.41 209 TYR A CA 1
ATOM 1403 C C . TYR A 1 181 ? 98.502 16.564 3.203 1.00 33.80 209 TYR A C 1
ATOM 1404 O O . TYR A 1 181 ? 99.547 17.077 2.808 1.00 32.61 209 TYR A O 1
ATOM 1413 N N . ARG A 1 182 ? 97.308 16.870 2.699 1.00 32.85 210 ARG A N 1
ATOM 1414 C CA . ARG A 1 182 ? 97.156 17.902 1.678 1.00 33.62 210 ARG A CA 1
ATOM 1415 C C . ARG A 1 182 ? 97.499 19.271 2.278 1.00 31.84 210 ARG A C 1
ATOM 1416 O O . ARG A 1 182 ? 98.137 20.094 1.622 1.00 31.49 210 ARG A O 1
ATOM 1424 N N . PHE A 1 183 ? 97.067 19.490 3.517 1.00 29.97 211 PHE A N 1
ATOM 1425 C CA . PHE A 1 183 ? 97.408 20.699 4.272 1.00 30.70 211 PHE A CA 1
ATOM 1426 C C . PHE A 1 183 ? 98.927 20.860 4.424 1.00 31.87 211 PHE A C 1
ATOM 1427 O O . PHE A 1 183 ? 99.472 21.900 4.059 1.00 31.69 211 PHE A O 1
ATOM 1435 N N . ILE A 1 184 ? 99.604 19.823 4.932 1.00 32.02 212 ILE A N 1
ATOM 1436 C CA . ILE A 1 184 ? 101.061 19.873 5.130 1.00 32.54 212 ILE A CA 1
ATOM 1437 C C . ILE A 1 184 ? 101.826 19.998 3.826 1.00 34.00 212 ILE A C 1
ATOM 1438 O O . ILE A 1 184 ? 102.715 20.832 3.711 1.00 34.23 212 ILE A O 1
ATOM 1443 N N . TYR A 1 185 ? 101.494 19.161 2.840 1.00 34.44 213 TYR A N 1
ATOM 1444 C CA . TYR A 1 185 ? 102.341 19.030 1.657 1.00 35.33 213 TYR A CA 1
ATOM 1445 C C . TYR A 1 185 ? 101.895 19.824 0.435 1.00 35.70 213 TYR A C 1
ATOM 1446 O O . TYR A 1 185 ? 102.644 19.896 -0.528 1.00 35.87 213 TYR A O 1
ATOM 1455 N N . GLU A 1 186 ? 100.708 20.425 0.463 1.00 36.29 214 GLU A N 1
ATOM 1456 C CA . GLU A 1 186 ? 100.254 21.246 -0.682 1.00 37.87 214 GLU A CA 1
ATOM 1457 C C . GLU A 1 186 ? 99.841 22.671 -0.291 1.00 37.85 214 GLU A C 1
ATOM 1458 O O . GLU A 1 186 ? 100.529 23.630 -0.625 1.00 38.69 214 GLU A O 1
ATOM 1464 N N . THR A 1 187 ? 98.704 22.805 0.377 1.00 37.05 215 THR A N 1
ATOM 1465 C CA . THR A 1 187 ? 98.046 24.107 0.492 1.00 38.12 215 THR A CA 1
ATOM 1466 C C . THR A 1 187 ? 98.541 24.954 1.675 1.00 38.21 215 THR A C 1
ATOM 1467 O O . THR A 1 187 ? 98.542 26.171 1.595 1.00 39.23 215 THR A O 1
ATOM 1471 N N . GLU A 1 188 ? 98.949 24.312 2.760 1.00 36.95 216 GLU A N 1
ATOM 1472 C CA . GLU A 1 188 ? 99.254 25.012 4.015 1.00 38.61 216 GLU A CA 1
ATOM 1473 C C . GLU A 1 188 ? 98.156 26.003 4.425 1.00 38.18 216 GLU A C 1
ATOM 1474 O O . GLU A 1 188 ? 98.427 27.038 5.014 1.00 37.18 216 GLU A O 1
ATOM 1480 N N . HIS A 1 189 ? 96.917 25.660 4.107 1.00 39.12 217 HIS A N 1
ATOM 1481 C CA . HIS A 1 189 ? 95.774 26.493 4.414 1.00 41.40 217 HIS A CA 1
ATOM 1482 C C . HIS A 1 189 ? 94.554 25.603 4.625 1.00 37.34 217 HIS A C 1
ATOM 1483 O O . HIS A 1 189 ? 94.131 24.908 3.713 1.00 36.56 217 HIS A O 1
ATOM 1490 N N . HIS A 1 190 ? 94.011 25.617 5.837 1.00 35.01 218 HIS A N 1
ATOM 1491 C CA . HIS A 1 190 ? 92.780 24.905 6.153 1.00 33.60 218 HIS A CA 1
ATOM 1492 C C . HIS A 1 190 ? 92.229 25.482 7.461 1.00 33.36 218 HIS A C 1
ATOM 1493 O O . HIS A 1 190 ? 92.944 25.565 8.461 1.00 32.43 218 HIS A O 1
ATOM 1500 N N . ASN A 1 191 ? 90.950 25.840 7.457 1.00 32.21 219 ASN A N 1
ATOM 1501 C CA . ASN A 1 191 ? 90.338 26.571 8.570 1.00 31.77 219 ASN A CA 1
ATOM 1502 C C . ASN A 1 191 ? 89.947 25.754 9.793 1.00 30.80 219 ASN A C 1
ATOM 1503 O O . ASN A 1 191 ? 89.554 26.324 10.798 1.00 32.15 219 ASN A O 1
ATOM 1508 N N . GLY A 1 192 ? 90.047 24.435 9.712 1.00 30.26 220 GLY A N 1
ATOM 1509 C CA . GLY A 1 192 ? 89.532 23.554 10.754 1.00 29.62 220 GLY A CA 1
ATOM 1510 C C . GLY A 1 192 ? 90.458 22.483 11.294 1.00 29.42 220 GLY A C 1
ATOM 1511 O O . GLY A 1 192 ? 89.986 21.476 11.831 1.00 28.37 220 GLY A O 1
ATOM 1512 N N . ILE A 1 193 ? 91.768 22.700 11.186 1.00 30.04 221 ILE A N 1
ATOM 1513 C CA . ILE A 1 193 ? 92.754 21.755 11.724 1.00 30.02 221 ILE A CA 1
ATOM 1514 C C . ILE A 1 193 ? 92.559 21.568 13.228 1.00 30.18 221 ILE A C 1
ATOM 1515 O O . ILE A 1 193 ? 92.588 20.448 13.733 1.00 31.93 221 ILE A O 1
ATOM 1520 N N . ALA A 1 194 ? 92.336 22.663 13.944 1.00 30.37 222 ALA A N 1
ATOM 1521 C CA . ALA A 1 194 ? 92.160 22.616 15.400 1.00 30.01 222 ALA A CA 1
ATOM 1522 C C . ALA A 1 194 ? 90.988 21.724 15.827 1.00 29.65 222 ALA A C 1
ATOM 1523 O O . ALA A 1 194 ? 91.115 20.890 16.748 1.00 29.47 222 ALA A O 1
ATOM 1525 N N . GLU A 1 195 ? 89.859 21.883 15.147 1.00 29.25 223 GLU A N 1
ATOM 1526 C CA . GLU A 1 195 ? 88.662 21.097 15.449 1.00 30.14 223 GLU A CA 1
ATOM 1527 C C . GLU A 1 195 ? 88.852 19.619 15.153 1.00 29.48 223 GLU A C 1
ATOM 1528 O O . GLU A 1 195 ? 88.394 18.774 15.913 1.00 29.91 223 GLU A O 1
ATOM 1534 N N . LEU A 1 196 ? 89.541 19.306 14.060 1.00 28.69 224 LEU A N 1
ATOM 1535 C CA . LEU A 1 196 ? 89.836 17.918 13.729 1.00 28.85 224 LEU A CA 1
ATOM 1536 C C . LEU A 1 196 ? 90.822 17.285 14.730 1.00 30.36 224 LEU A C 1
ATOM 1537 O O . LEU A 1 196 ? 90.679 16.109 15.091 1.00 31.45 224 LEU A O 1
ATOM 1542 N N . LEU A 1 197 ? 91.819 18.051 15.174 1.00 30.72 225 LEU A N 1
ATOM 1543 C CA . LEU A 1 197 ? 92.756 17.562 16.207 1.00 31.45 225 LEU A CA 1
ATOM 1544 C C . LEU A 1 197 ? 92.060 17.348 17.549 1.00 32.66 225 LEU A C 1
ATOM 1545 O O . LEU A 1 197 ? 92.404 16.440 18.310 1.00 32.19 225 LEU A O 1
ATOM 1550 N N . GLU A 1 198 ? 91.062 18.178 17.827 1.00 34.80 226 GLU A N 1
ATOM 1551 C CA . GLU A 1 198 ? 90.269 18.022 19.033 1.00 37.39 226 GLU A CA 1
ATOM 1552 C C . GLU A 1 198 ? 89.513 16.686 19.028 1.00 38.31 226 GLU A C 1
ATOM 1553 O O . GLU A 1 198 ? 89.495 15.966 20.035 1.00 39.52 226 GLU A O 1
ATOM 1559 N N . ILE A 1 199 ? 88.917 16.340 17.890 1.00 36.82 227 ILE A N 1
ATOM 1560 C CA . ILE A 1 199 ? 88.278 15.030 17.730 1.00 35.63 227 ILE A CA 1
ATOM 1561 C C . ILE A 1 199 ? 89.305 13.919 17.895 1.00 33.99 227 ILE A C 1
ATOM 1562 O O . ILE A 1 199 ? 89.070 12.945 18.608 1.00 32.43 227 ILE A O 1
ATOM 1567 N N . LEU A 1 200 ? 90.444 14.061 17.230 1.00 33.05 228 LEU A N 1
ATOM 1568 C CA . LEU A 1 200 ? 91.492 13.043 17.338 1.00 33.91 228 LEU A CA 1
ATOM 1569 C C . LEU A 1 200 ? 92.010 12.858 18.777 1.00 33.57 228 LEU A C 1
ATOM 1570 O O . LEU A 1 200 ? 92.311 11.742 19.186 1.00 34.27 228 LEU A O 1
ATOM 1575 N N . GLY A 1 201 ? 92.085 13.934 19.550 1.00 32.82 229 GLY A N 1
ATOM 1576 C CA . GLY A 1 201 ? 92.504 13.829 20.944 1.00 33.84 229 GLY A CA 1
ATOM 1577 C C . GLY A 1 201 ? 91.628 12.877 21.747 1.00 35.76 229 GLY A C 1
ATOM 1578 O O . GLY A 1 201 ? 92.141 12.064 22.535 1.00 36.13 229 GLY A O 1
ATOM 1579 N N . SER A 1 202 ? 90.312 12.975 21.535 1.00 35.62 230 SER A N 1
ATOM 1580 C CA . SER A 1 202 ? 89.337 12.127 22.219 1.00 37.22 230 SER A CA 1
ATOM 1581 C C . SER A 1 202 ? 89.452 10.664 21.793 1.00 38.30 230 SER A C 1
ATOM 1582 O O . SER A 1 202 ? 89.197 9.753 22.585 1.00 39.58 230 SER A O 1
ATOM 1585 N N . ILE A 1 203 ? 89.838 10.450 20.538 1.00 37.86 231 ILE A N 1
ATOM 1586 C CA . ILE A 1 203 ? 90.069 9.109 20.006 1.00 38.21 231 ILE A CA 1
ATOM 1587 C C . ILE A 1 203 ? 91.382 8.519 20.527 1.00 38.73 231 ILE A C 1
ATOM 1588 O O . ILE A 1 203 ? 91.437 7.353 20.918 1.00 38.25 231 ILE A O 1
ATOM 1593 N N . ILE A 1 204 ? 92.443 9.322 20.531 1.00 38.40 232 ILE A N 1
ATOM 1594 C CA . ILE A 1 204 ? 93.743 8.854 21.014 1.00 38.40 232 ILE A CA 1
ATOM 1595 C C . ILE A 1 204 ? 93.635 8.436 22.483 1.00 39.89 232 ILE A C 1
ATOM 1596 O O . ILE A 1 204 ? 94.192 7.412 22.880 1.00 40.30 232 ILE A O 1
ATOM 1601 N N . ASN A 1 205 ? 92.911 9.226 23.278 1.00 40.01 233 ASN A N 1
ATOM 1602 C CA . ASN A 1 205 ? 92.716 8.920 24.691 1.00 42.52 233 ASN A CA 1
ATOM 1603 C C . ASN A 1 205 ? 92.098 7.539 24.920 1.00 43.87 233 ASN A C 1
ATOM 1604 O O . ASN A 1 205 ? 92.395 6.886 25.918 1.00 43.95 233 ASN A O 1
ATOM 1609 N N . GLY A 1 206 ? 91.252 7.098 23.989 1.00 43.76 234 GLY A N 1
ATOM 1610 C CA . GLY A 1 206 ? 90.602 5.791 24.080 1.00 43.90 234 GLY A CA 1
ATOM 1611 C C . GLY A 1 206 ? 91.325 4.610 23.450 1.00 45.05 234 GLY A C 1
ATOM 1612 O O . GLY A 1 206 ? 90.795 3.498 23.468 1.00 46.24 234 GLY A O 1
ATOM 1613 N N . PHE A 1 207 ? 92.526 4.815 22.906 1.00 44.58 235 PHE A N 1
ATOM 1614 C CA . PHE A 1 207 ? 93.267 3.711 22.275 1.00 45.80 235 PHE A CA 1
ATOM 1615 C C . PHE A 1 207 ? 93.555 2.587 23.265 1.00 48.62 235 PHE A C 1
ATOM 1616 O O . PHE A 1 207 ? 93.946 2.842 24.407 1.00 48.28 235 PHE A O 1
ATOM 1624 N N . ALA A 1 208 ? 93.374 1.347 22.816 1.00 50.61 236 ALA A N 1
ATOM 1625 C CA . ALA A 1 208 ? 93.733 0.181 23.612 1.00 53.17 236 ALA A CA 1
ATOM 1626 C C . ALA A 1 208 ? 95.226 -0.093 23.475 1.00 54.44 236 ALA A C 1
ATOM 1627 O O . ALA A 1 208 ? 95.868 0.418 22.552 1.00 53.73 236 ALA A O 1
ATOM 1629 N N . LEU A 1 209 ? 95.760 -0.908 24.389 1.00 56.86 237 LEU A N 1
ATOM 1630 C CA . LEU A 1 209 ? 97.177 -1.282 24.406 1.00 57.71 237 LEU A CA 1
ATOM 1631 C C . LEU A 1 209 ? 97.348 -2.773 24.113 1.00 59.72 237 LEU A C 1
ATOM 1632 O O . LEU A 1 209 ? 96.533 -3.573 24.556 1.00 61.85 237 LEU A O 1
ATOM 1637 N N . PRO A 1 210 ? 98.398 -3.163 23.385 1.00 60.57 238 PRO A N 1
ATOM 1638 C CA . PRO A 1 210 ? 99.405 -2.243 22.846 1.00 58.85 238 PRO A CA 1
ATOM 1639 C C . PRO A 1 210 ? 98.888 -1.461 21.640 1.00 57.39 238 PRO A C 1
ATOM 1640 O O . PRO A 1 210 ? 97.943 -1.895 20.975 1.00 57.35 238 PRO A O 1
ATOM 1644 N N . LEU A 1 211 ? 99.496 -0.307 21.377 1.00 56.14 239 LEU A N 1
ATOM 1645 C CA . LEU A 1 211 ? 99.069 0.557 20.283 1.00 54.40 239 LEU A CA 1
ATOM 1646 C C . LEU A 1 211 ? 99.216 -0.105 18.926 1.00 55.00 239 LEU A C 1
ATOM 1647 O O . LEU A 1 211 ? 100.285 -0.607 18.597 1.00 57.62 239 LEU A O 1
ATOM 1652 N N . LYS A 1 212 ? 98.148 -0.086 18.135 1.00 55.21 240 LYS A N 1
ATOM 1653 C CA . LYS A 1 212 ? 98.220 -0.551 16.753 1.00 57.28 240 LYS A CA 1
ATOM 1654 C C . LYS A 1 212 ? 99.247 0.239 15.940 1.00 56.42 240 LYS A C 1
ATOM 1655 O O . LYS A 1 212 ? 99.431 1.440 16.146 1.00 54.62 240 LYS A O 1
ATOM 1661 N N . GLU A 1 213 ? 99.904 -0.449 15.012 1.00 57.50 241 GLU A N 1
ATOM 1662 C CA . GLU A 1 213 ? 100.901 0.160 14.137 1.00 58.47 241 GLU A CA 1
ATOM 1663 C C . GLU A 1 213 ? 100.315 1.324 13.319 1.00 55.14 241 GLU A C 1
ATOM 1664 O O . GLU A 1 213 ? 100.994 2.328 13.102 1.00 54.69 241 GLU A O 1
ATOM 1670 N N . GLU A 1 214 ? 99.060 1.195 12.885 1.00 52.75 242 GLU A N 1
ATOM 1671 C CA . GLU A 1 214 ? 98.345 2.293 12.218 1.00 50.24 242 GLU A CA 1
ATOM 1672 C C . GLU A 1 214 ? 98.498 3.625 12.978 1.00 46.58 242 GLU A C 1
ATOM 1673 O O . GLU A 1 214 ? 98.758 4.669 12.379 1.00 44.89 242 GLU A O 1
ATOM 1679 N N . HIS A 1 215 ? 98.341 3.572 14.297 1.00 44.63 243 HIS A N 1
ATOM 1680 C CA . HIS A 1 215 ? 98.335 4.775 15.133 1.00 42.41 243 HIS A CA 1
ATOM 1681 C C . HIS A 1 215 ? 99.727 5.368 15.342 1.00 41.76 243 HIS A C 1
ATOM 1682 O O . HIS A 1 215 ? 99.882 6.584 15.359 1.00 39.15 243 HIS A O 1
ATOM 1689 N N . LYS A 1 216 ? 100.731 4.511 15.504 1.00 43.19 244 LYS A N 1
ATOM 1690 C CA . LYS A 1 216 ? 102.110 4.969 15.637 1.00 44.20 244 LYS A CA 1
ATOM 1691 C C . LYS A 1 216 ? 102.560 5.678 14.355 1.00 44.38 244 LYS A C 1
ATOM 1692 O O . LYS A 1 216 ? 103.174 6.743 14.412 1.00 43.62 244 LYS A O 1
ATOM 1698 N N . ILE A 1 217 ? 102.224 5.096 13.206 1.00 44.97 245 ILE A N 1
ATOM 1699 C CA . ILE A 1 217 ? 102.484 5.720 11.908 1.00 44.56 245 ILE A CA 1
ATOM 1700 C C . ILE A 1 217 ? 101.820 7.103 11.842 1.00 42.18 245 ILE A C 1
ATOM 1701 O O . ILE A 1 217 ? 102.438 8.073 11.420 1.00 41.30 245 ILE A O 1
ATOM 1706 N N . PHE A 1 218 ? 100.558 7.176 12.249 1.00 40.85 246 PHE A N 1
ATOM 1707 C CA . PHE A 1 218 ? 99.826 8.441 12.327 1.00 40.01 246 PHE A CA 1
ATOM 1708 C C . PHE A 1 218 ? 100.550 9.483 13.203 1.00 39.89 246 PHE A C 1
ATOM 1709 O O . PHE A 1 218 ? 100.647 10.652 12.829 1.00 39.03 246 PHE A O 1
ATOM 1717 N N . LEU A 1 219 ? 101.078 9.067 14.351 1.00 39.88 247 LEU A N 1
ATOM 1718 C CA . LEU A 1 219 ? 101.864 9.985 15.186 1.00 39.67 247 LEU A CA 1
ATOM 1719 C C . LEU A 1 219 ? 103.087 10.497 14.429 1.00 40.50 247 LEU A C 1
ATOM 1720 O O . LEU A 1 219 ? 103.315 11.703 14.368 1.00 39.08 247 LEU A O 1
ATOM 1725 N N . LEU A 1 220 ? 103.862 9.570 13.866 1.00 41.50 248 LEU A N 1
ATOM 1726 C CA . LEU A 1 220 ? 105.180 9.881 13.304 1.00 43.53 248 LEU A CA 1
ATOM 1727 C C . LEU A 1 220 ? 105.127 10.564 11.935 1.00 44.02 248 LEU A C 1
ATOM 1728 O O . LEU A 1 220 ? 105.993 11.382 11.633 1.00 43.01 248 LEU A O 1
ATOM 1733 N N . LYS A 1 221 ? 104.129 10.215 11.118 1.00 44.14 249 LYS A N 1
ATOM 1734 C CA . LYS A 1 221 ? 103.998 10.732 9.752 1.00 45.69 249 LYS A CA 1
ATOM 1735 C C . LYS A 1 221 ? 103.009 11.887 9.605 1.00 43.12 249 LYS A C 1
ATOM 1736 O O . LYS A 1 221 ? 103.063 12.613 8.613 1.00 42.46 249 LYS A O 1
ATOM 1742 N N . VAL A 1 222 ? 102.090 12.045 10.552 1.00 40.46 250 VAL A N 1
ATOM 1743 C CA . VAL A 1 222 ? 101.082 13.093 10.436 1.00 39.04 250 VAL A CA 1
ATOM 1744 C C . VAL A 1 222 ? 101.224 14.141 11.528 1.00 36.79 250 VAL A C 1
ATOM 1745 O O . VAL A 1 222 ? 101.419 15.331 11.233 1.00 35.94 250 VAL A O 1
ATOM 1749 N N . LEU A 1 223 ? 101.126 13.706 12.780 1.00 34.65 251 LEU A N 1
ATOM 1750 C CA . LEU A 1 223 ? 101.126 14.631 13.904 1.00 33.23 251 LEU A CA 1
ATOM 1751 C C . LEU A 1 223 ? 102.442 15.400 14.057 1.00 33.68 251 LEU A C 1
ATOM 1752 O O . LEU A 1 223 ? 102.424 16.605 14.308 1.00 32.97 251 LEU A O 1
ATOM 1757 N N . LEU A 1 224 ? 103.578 14.724 13.908 1.00 34.22 252 LEU A N 1
ATOM 1758 C CA . LEU A 1 224 ? 104.856 15.401 14.076 1.00 35.05 252 LEU A CA 1
ATOM 1759 C C . LEU A 1 224 ? 105.087 16.430 12.965 1.00 34.54 252 LEU A C 1
ATOM 1760 O O . LEU A 1 224 ? 105.384 17.583 13.262 1.00 35.38 252 LEU A O 1
ATOM 1765 N N . PRO A 1 225 ? 104.904 16.046 11.695 1.00 34.85 253 PRO A N 1
ATOM 1766 C CA . PRO A 1 225 ? 105.080 17.067 10.650 1.00 35.31 253 PRO A CA 1
ATOM 1767 C C . PRO A 1 225 ? 104.120 18.267 10.707 1.00 33.79 253 PRO A C 1
ATOM 1768 O O . PRO A 1 225 ? 104.434 19.314 10.160 1.00 34.02 253 PRO A O 1
ATOM 1772 N N . LEU A 1 226 ? 102.981 18.140 11.376 1.00 33.14 254 LEU A N 1
ATOM 1773 C CA . LEU A 1 226 ? 102.127 19.301 11.577 1.00 33.10 254 LEU A CA 1
ATOM 1774 C C . LEU A 1 226 ? 102.856 20.442 12.298 1.00 34.13 254 LEU A C 1
ATOM 1775 O O . LEU A 1 226 ? 102.464 21.602 12.163 1.00 32.97 254 LEU A O 1
ATOM 1780 N N . HIS A 1 227 ? 103.923 20.122 13.036 1.00 35.47 255 HIS A N 1
ATOM 1781 C CA . HIS A 1 227 ? 104.707 21.144 13.747 1.00 36.18 255 HIS A CA 1
ATOM 1782 C C . HIS A 1 227 ? 105.527 22.058 12.817 1.00 37.83 255 HIS A C 1
ATOM 1783 O O . HIS A 1 227 ? 106.036 23.076 13.277 1.00 38.22 255 HIS A O 1
ATOM 1790 N N . LYS A 1 228 ? 105.668 21.700 11.536 1.00 38.39 256 LYS A N 1
ATOM 1791 C CA . LYS A 1 228 ? 106.490 22.487 10.607 1.00 41.64 256 LYS A CA 1
ATOM 1792 C C . LYS A 1 228 ? 105.716 23.507 9.772 1.00 41.41 256 LYS A C 1
ATOM 1793 O O . LYS A 1 228 ? 106.322 24.321 9.091 1.00 43.04 256 LYS A O 1
ATOM 1799 N N . VAL A 1 229 ? 104.392 23.478 9.837 1.00 40.49 257 VAL A N 1
ATOM 1800 C CA . VAL A 1 229 ? 103.574 24.369 9.019 1.00 40.79 257 VAL A CA 1
ATOM 1801 C C . VAL A 1 229 ? 103.499 25.744 9.683 1.00 42.14 257 VAL A C 1
ATOM 1802 O O . VAL A 1 229 ? 103.320 25.853 10.898 1.00 40.35 257 VAL A O 1
ATOM 1806 N N . LYS A 1 230 ? 103.623 26.782 8.867 1.00 45.61 258 LYS A N 1
ATOM 1807 C CA . LYS A 1 230 ? 103.763 28.165 9.335 1.00 48.24 258 LYS A CA 1
ATOM 1808 C C . LYS A 1 230 ? 102.617 28.678 10.204 1.00 46.27 258 LYS A C 1
ATOM 1809 O O . LYS A 1 230 ? 102.846 29.490 11.087 1.00 48.99 258 LYS A O 1
ATOM 1815 N N . SER A 1 231 ? 101.397 28.193 9.986 1.00 45.05 259 SER A N 1
ATOM 1816 C CA . SER A 1 231 ? 100.248 28.620 10.804 1.00 42.90 259 SER A CA 1
ATOM 1817 C C . SER A 1 231 ? 100.027 27.755 12.065 1.00 40.55 259 SER A C 1
ATOM 1818 O O . SER A 1 231 ? 98.937 27.772 12.655 1.00 40.94 259 SER A O 1
ATOM 1821 N N . LEU A 1 232 ? 101.060 27.015 12.473 1.00 38.60 260 LEU A N 1
ATOM 1822 C CA . LEU A 1 232 ? 101.037 26.162 13.674 1.00 36.95 260 LEU A CA 1
ATOM 1823 C C . LEU A 1 232 ? 100.336 26.769 14.891 1.00 36.89 260 LEU A C 1
ATOM 1824 O O . LEU A 1 232 ? 99.597 26.075 15.590 1.00 35.90 260 LEU A O 1
ATOM 1829 N N . SER A 1 233 ? 100.558 28.052 15.155 1.00 37.92 261 SER A N 1
ATOM 1830 C CA . SER A 1 233 ? 100.015 28.670 16.385 1.00 40.06 261 SER A CA 1
ATOM 1831 C C . SER A 1 233 ? 98.489 28.572 16.526 1.00 38.17 261 SER A C 1
ATOM 1832 O O . SER A 1 233 ? 97.972 28.581 17.638 1.00 37.04 261 SER A O 1
ATOM 1835 N N . VAL A 1 234 ? 97.779 28.478 15.400 1.00 38.04 262 VAL A N 1
ATOM 1836 C CA . VAL A 1 234 ? 96.315 28.416 15.411 1.00 36.67 262 VAL A CA 1
ATOM 1837 C C . VAL A 1 234 ? 95.816 27.110 16.041 1.00 34.59 262 VAL A C 1
ATOM 1838 O O . VAL A 1 234 ? 94.766 27.094 16.668 1.00 34.15 262 VAL A O 1
ATOM 1842 N N . TYR A 1 235 ? 96.554 26.015 15.859 1.00 32.28 263 TYR A N 1
ATOM 1843 C CA . TYR A 1 235 ? 96.098 24.702 16.322 1.00 32.39 263 TYR A CA 1
ATOM 1844 C C . TYR A 1 235 ? 97.067 24.011 17.289 1.00 33.44 263 TYR A C 1
ATOM 1845 O O . TYR A 1 235 ? 96.837 22.865 17.693 1.00 32.57 263 TYR A O 1
ATOM 1854 N N . HIS A 1 236 ? 98.122 24.713 17.689 1.00 35.89 264 HIS A N 1
ATOM 1855 C CA . HIS A 1 236 ? 99.175 24.104 18.483 1.00 37.67 264 HIS A CA 1
ATOM 1856 C C . HIS A 1 236 ? 98.706 23.487 19.806 1.00 36.03 264 HIS A C 1
ATOM 1857 O O . HIS A 1 236 ? 99.128 22.391 20.145 1.00 34.42 264 HIS A O 1
ATOM 1864 N N . PRO A 1 237 ? 97.832 24.178 20.556 1.00 36.43 265 PRO A N 1
ATOM 1865 C CA . PRO A 1 237 ? 97.363 23.539 21.791 1.00 36.99 265 PRO A CA 1
ATOM 1866 C C . PRO A 1 237 ? 96.723 22.160 21.555 1.00 35.51 265 PRO A C 1
ATOM 1867 O O . PRO A 1 237 ? 97.002 21.203 22.289 1.00 35.49 265 PRO A O 1
ATOM 1871 N N . GLN A 1 238 ? 95.903 22.052 20.519 1.00 35.23 266 GLN A N 1
ATOM 1872 C CA . GLN A 1 238 ? 95.242 20.786 20.203 1.00 35.12 266 GLN A CA 1
ATOM 1873 C C . GLN A 1 238 ? 96.252 19.733 19.752 1.00 32.49 266 GLN A C 1
ATOM 1874 O O . GLN A 1 238 ? 96.151 18.581 20.136 1.00 32.08 266 GLN A O 1
ATOM 1880 N N . LEU A 1 239 ? 97.230 20.147 18.947 1.00 31.49 267 LEU A N 1
ATOM 1881 C CA . LEU A 1 239 ? 98.307 19.259 18.504 1.00 31.02 267 LEU A CA 1
ATOM 1882 C C . LEU A 1 239 ? 99.146 18.724 19.675 1.00 32.26 267 LEU A C 1
ATOM 1883 O O . LEU A 1 239 ? 99.442 17.522 19.735 1.00 31.38 267 LEU A O 1
ATOM 1888 N N . ALA A 1 240 ? 99.520 19.613 20.598 1.00 31.15 268 ALA A N 1
ATOM 1889 C CA . ALA A 1 240 ? 100.302 19.216 21.762 1.00 31.90 268 ALA A CA 1
ATOM 1890 C C . ALA A 1 240 ? 99.554 18.183 22.582 1.00 32.59 268 ALA A C 1
ATOM 1891 O O . ALA A 1 240 ? 100.157 17.235 23.094 1.00 34.60 268 ALA A O 1
ATOM 1893 N N . TYR A 1 241 ? 98.244 18.354 22.701 1.00 32.73 269 TYR A N 1
ATOM 1894 C CA . TYR A 1 241 ? 97.441 17.433 23.492 1.00 34.42 269 TYR A CA 1
ATOM 1895 C C . TYR A 1 241 ? 97.472 16.036 22.865 1.00 34.92 269 TYR A C 1
ATOM 1896 O O . TYR A 1 241 ? 97.676 15.047 23.562 1.00 35.19 269 TYR A O 1
ATOM 1905 N N . CYS A 1 242 ? 97.321 15.959 21.546 1.00 33.86 270 CYS A N 1
ATOM 1906 C CA . CYS A 1 242 ? 97.414 14.676 20.865 1.00 33.64 270 CYS A CA 1
ATOM 1907 C C . CYS A 1 242 ? 98.764 14.001 21.086 1.00 33.22 270 CYS A C 1
ATOM 1908 O O . CYS A 1 242 ? 98.817 12.797 21.310 1.00 32.57 270 CYS A O 1
ATOM 1911 N N . VAL A 1 243 ? 99.849 14.772 21.011 1.00 32.42 271 VAL A N 1
ATOM 1912 C CA . VAL A 1 243 ? 101.193 14.210 21.142 1.00 32.83 271 VAL A CA 1
ATOM 1913 C C . VAL A 1 243 ? 101.411 13.673 22.565 1.00 34.23 271 VAL A C 1
ATOM 1914 O O . VAL A 1 243 ? 101.984 12.603 22.751 1.00 34.42 271 VAL A O 1
ATOM 1918 N N . VAL A 1 244 ? 100.946 14.424 23.556 1.00 35.02 272 VAL A N 1
ATOM 1919 C CA . VAL A 1 244 ? 101.102 14.042 24.950 1.00 36.65 272 VAL A CA 1
ATOM 1920 C C . VAL A 1 244 ? 100.320 12.769 25.257 1.00 38.50 272 VAL A C 1
ATOM 1921 O O . VAL A 1 244 ? 100.831 11.882 25.946 1.00 39.86 272 VAL A O 1
ATOM 1925 N N . GLN A 1 245 ? 99.101 12.669 24.733 1.00 38.41 273 GLN A N 1
ATOM 1926 C CA . GLN A 1 245 ? 98.297 11.452 24.894 1.00 40.17 273 GLN A CA 1
ATOM 1927 C C . GLN A 1 245 ? 98.997 10.204 24.345 1.00 40.96 273 GLN A C 1
ATOM 1928 O O . GLN A 1 245 ? 98.939 9.142 24.951 1.00 42.36 273 GLN A O 1
ATOM 1934 N N . PHE A 1 246 ? 99.676 10.332 23.212 1.00 41.45 274 PHE A N 1
ATOM 1935 C CA . PHE A 1 246 ? 100.455 9.214 22.677 1.00 42.04 274 PHE A CA 1
ATOM 1936 C C . PHE A 1 246 ? 101.528 8.727 23.648 1.00 43.28 274 PHE A C 1
ATOM 1937 O O . PHE A 1 246 ? 101.764 7.526 23.761 1.00 44.75 274 PHE A O 1
ATOM 1945 N N . LEU A 1 247 ? 102.185 9.654 24.338 1.00 44.05 275 LEU A N 1
ATOM 1946 C CA . LEU A 1 247 ? 103.263 9.278 25.247 1.00 45.85 275 LEU A CA 1
ATOM 1947 C C . LEU A 1 247 ? 102.751 8.743 26.580 1.00 47.16 275 LEU A C 1
ATOM 1948 O O . LEU A 1 247 ? 103.474 8.022 27.258 1.00 49.87 275 LEU A O 1
ATOM 1953 N N . GLU A 1 248 ? 101.518 9.084 26.951 1.00 48.85 276 GLU A N 1
ATOM 1954 C CA . GLU A 1 248 ? 100.862 8.446 28.096 1.00 50.87 276 GLU A CA 1
ATOM 1955 C C . GLU A 1 248 ? 100.467 7.006 27.782 1.00 51.26 276 GLU A C 1
ATOM 1956 O O . GLU A 1 248 ? 100.443 6.163 28.678 1.00 51.69 276 GLU A O 1
ATOM 1962 N N . LYS A 1 249 ? 100.146 6.732 26.516 1.00 48.58 277 LYS A N 1
ATOM 1963 C CA . LYS A 1 249 ? 99.813 5.378 26.083 1.00 48.67 277 LYS A CA 1
ATOM 1964 C C . LYS A 1 249 ? 101.048 4.487 25.984 1.00 48.75 277 LYS A C 1
ATOM 1965 O O . LYS A 1 249 ? 101.029 3.352 26.459 1.00 50.48 277 LYS A O 1
ATOM 1971 N N . ASP A 1 250 ? 102.111 5.010 25.370 1.00 47.31 278 ASP A N 1
ATOM 1972 C CA . ASP A 1 250 ? 103.320 4.232 25.069 1.00 46.82 278 ASP A CA 1
ATOM 1973 C C . ASP A 1 250 ? 104.578 5.091 25.233 1.00 45.34 278 ASP A C 1
ATOM 1974 O O . ASP A 1 250 ? 104.915 5.902 24.369 1.00 44.61 278 ASP A O 1
ATOM 1979 N N . SER A 1 251 ? 105.284 4.878 26.333 1.00 44.56 279 SER A N 1
ATOM 1980 C CA . SER A 1 251 ? 106.456 5.674 26.665 1.00 43.08 279 SER A CA 1
ATOM 1981 C C . SER A 1 251 ? 107.644 5.462 25.723 1.00 43.13 279 SER A C 1
ATOM 1982 O O . SER A 1 251 ? 108.526 6.308 25.667 1.00 42.61 279 SER A O 1
ATOM 1985 N N . THR A 1 252 ? 107.672 4.349 24.988 1.00 43.30 280 THR A N 1
ATOM 1986 C CA . THR A 1 252 ? 108.803 4.044 24.096 1.00 43.72 280 THR A CA 1
ATOM 1987 C C . THR A 1 252 ? 108.852 4.952 22.864 1.00 42.86 280 THR A C 1
ATOM 1988 O O . THR A 1 252 ? 109.865 5.000 22.169 1.00 42.75 280 THR A O 1
ATOM 1992 N N . LEU A 1 253 ? 107.761 5.660 22.587 1.00 42.33 281 LEU A N 1
ATOM 1993 C CA . LEU A 1 253 ? 107.751 6.659 21.524 1.00 42.85 281 LEU A CA 1
ATOM 1994 C C . LEU A 1 253 ? 108.398 7.993 21.930 1.00 40.92 281 LEU A C 1
ATOM 1995 O O . LEU A 1 253 ? 108.405 8.926 21.138 1.00 41.23 281 LEU A O 1
ATOM 2000 N N . THR A 1 254 ? 108.943 8.091 23.141 1.00 40.56 282 THR A N 1
ATOM 2001 C CA . THR A 1 254 ? 109.451 9.371 23.641 1.00 39.44 282 THR A CA 1
ATOM 2002 C C . THR A 1 254 ? 110.609 9.935 22.808 1.00 39.91 282 THR A C 1
ATOM 2003 O O . THR A 1 254 ? 110.582 11.108 22.436 1.00 39.18 282 THR A O 1
ATOM 2007 N N . GLU A 1 255 ? 111.607 9.116 22.495 1.00 41.75 283 GLU A N 1
ATOM 2008 C CA . GLU A 1 255 ? 112.790 9.618 21.777 1.00 43.34 283 GLU A CA 1
ATOM 2009 C C . GLU A 1 255 ? 112.468 10.187 20.378 1.00 42.99 283 GLU A C 1
ATOM 2010 O O . GLU A 1 255 ? 112.874 11.298 20.072 1.00 43.80 283 GLU A O 1
ATOM 2016 N N . PRO A 1 256 ? 111.742 9.435 19.526 1.00 42.97 284 PRO A N 1
ATOM 2017 C CA . PRO A 1 256 ? 111.409 10.043 18.231 1.00 42.26 284 PRO A CA 1
ATOM 2018 C C . PRO A 1 256 ? 110.569 11.308 18.328 1.00 40.40 284 PRO A C 1
ATOM 2019 O O . PRO A 1 256 ? 110.730 12.200 17.505 1.00 42.24 284 PRO A O 1
ATOM 2023 N N . VAL A 1 257 ? 109.668 11.388 19.303 1.00 38.88 285 VAL A N 1
ATOM 2024 C CA . VAL A 1 257 ? 108.830 12.579 19.460 1.00 37.30 285 VAL A CA 1
ATOM 2025 C C . VAL A 1 257 ? 109.671 13.799 19.876 1.00 35.96 285 VAL A C 1
ATOM 2026 O O . VAL A 1 257 ? 109.611 14.848 19.227 1.00 34.04 285 VAL A O 1
ATOM 2030 N N . VAL A 1 258 ? 110.458 13.657 20.942 1.00 34.49 286 VAL A N 1
ATOM 2031 C CA . VAL A 1 258 ? 111.267 14.773 21.441 1.00 34.25 286 VAL A CA 1
ATOM 2032 C C . VAL A 1 258 ? 112.282 15.242 20.388 1.00 35.30 286 VAL A C 1
ATOM 2033 O O . VAL A 1 258 ? 112.399 16.443 20.138 1.00 33.63 286 VAL A O 1
ATOM 2037 N N . MET A 1 259 ? 112.980 14.301 19.751 1.00 36.79 287 MET A N 1
ATOM 2038 C CA . MET A 1 259 ? 113.944 14.644 18.704 1.00 38.88 287 MET A CA 1
ATOM 2039 C C . MET A 1 259 ? 113.293 15.350 17.504 1.00 38.70 287 MET A C 1
ATOM 2040 O O . MET A 1 259 ? 113.894 16.246 16.916 1.00 39.53 287 MET A O 1
ATOM 2045 N N . ALA A 1 260 ? 112.078 14.954 17.139 1.00 38.44 288 ALA A N 1
ATOM 2046 C CA . ALA A 1 260 ? 111.357 15.645 16.070 1.00 38.74 288 ALA A CA 1
ATOM 2047 C C . ALA A 1 260 ? 110.928 17.053 16.502 1.00 37.99 288 ALA A C 1
ATOM 2048 O O . ALA A 1 260 ? 111.050 18.000 15.737 1.00 38.27 288 ALA A O 1
ATOM 2050 N N . LEU A 1 261 ? 110.444 17.189 17.729 1.00 37.15 289 LEU A N 1
ATOM 2051 C CA . LEU A 1 261 ? 110.105 18.501 18.268 1.00 37.40 289 LEU A CA 1
ATOM 2052 C C . LEU A 1 261 ? 111.335 19.433 18.252 1.00 37.05 289 LEU A C 1
ATOM 2053 O O . LEU A 1 261 ? 111.227 20.604 17.889 1.00 35.43 289 LEU A O 1
ATOM 2058 N N . LEU A 1 262 ? 112.505 18.899 18.608 1.00 36.35 290 LEU A N 1
ATOM 2059 C CA . LEU A 1 262 ? 113.747 19.667 18.572 1.00 36.37 290 LEU A CA 1
ATOM 2060 C C . LEU A 1 262 ? 114.169 20.037 17.160 1.00 37.62 290 LEU A C 1
ATOM 2061 O O . LEU A 1 262 ? 114.748 21.101 16.947 1.00 37.45 290 LEU A O 1
ATOM 2066 N N . LYS A 1 263 ? 113.871 19.161 16.201 1.00 38.67 291 LYS A N 1
ATOM 2067 C CA . LYS A 1 263 ? 114.141 19.412 14.793 1.00 40.28 291 LYS A CA 1
ATOM 2068 C C . LYS A 1 263 ? 113.272 20.549 14.250 1.00 38.83 291 LYS A C 1
ATOM 2069 O O . LYS A 1 263 ? 113.736 21.375 13.467 1.00 39.81 291 LYS A O 1
ATOM 2075 N N . TYR A 1 264 ? 112.012 20.579 14.668 1.00 36.16 292 TYR A N 1
ATOM 2076 C CA . TYR A 1 264 ? 111.065 21.576 14.187 1.00 35.81 292 TYR A CA 1
ATOM 2077 C C . TYR A 1 264 ? 111.084 22.888 14.991 1.00 34.64 292 TYR A C 1
ATOM 2078 O O . TYR A 1 264 ? 110.439 23.851 14.610 1.00 32.84 292 TYR A O 1
ATOM 2087 N N . TRP A 1 265 ? 111.828 22.913 16.093 1.00 34.56 293 TRP A N 1
ATOM 2088 C CA . TRP A 1 265 ? 111.971 24.110 16.920 1.00 34.69 293 TRP A CA 1
ATOM 2089 C C . TRP A 1 265 ? 112.425 25.304 16.080 1.00 36.08 293 TRP A C 1
ATOM 2090 O O . TRP A 1 265 ? 113.328 25.173 15.252 1.00 36.00 293 TRP A O 1
ATOM 2101 N N . PRO A 1 266 ? 111.824 26.480 16.308 1.00 37.01 294 PRO A N 1
ATOM 2102 C CA . PRO A 1 266 ? 112.250 27.651 15.541 1.00 38.98 294 PRO A CA 1
ATOM 2103 C C . PRO A 1 266 ? 113.763 27.851 15.573 1.00 41.16 294 PRO A C 1
ATOM 2104 O O . PRO A 1 266 ? 114.398 27.678 16.617 1.00 39.32 294 PRO A O 1
ATOM 2108 N N . LYS A 1 267 ? 114.324 28.212 14.429 1.00 45.64 295 LYS A N 1
ATOM 2109 C CA . LYS A 1 267 ? 115.767 28.354 14.290 1.00 48.79 295 LYS A CA 1
ATOM 2110 C C . LYS A 1 267 ? 116.242 29.797 14.472 1.00 49.45 295 LYS A C 1
ATOM 2111 O O . LYS A 1 267 ? 117.437 30.033 14.591 1.00 50.01 295 LYS A O 1
ATOM 2117 N N . THR A 1 268 ? 115.309 30.750 14.477 1.00 49.85 296 THR A N 1
ATOM 2118 C CA . THR A 1 268 ? 115.564 32.088 15.011 1.00 51.44 296 THR A CA 1
ATOM 2119 C C . THR A 1 268 ? 114.880 32.196 16.359 1.00 50.34 296 THR A C 1
ATOM 2120 O O . THR A 1 268 ? 113.930 31.464 16.630 1.00 50.88 296 THR A O 1
ATOM 2124 N N . HIS A 1 269 ? 115.357 33.101 17.208 1.00 51.56 297 HIS A N 1
ATOM 2125 C CA . HIS A 1 269 ? 114.677 33.381 18.473 1.00 51.17 297 HIS A CA 1
ATOM 2126 C C . HIS A 1 269 ? 113.314 33.986 18.187 1.00 49.78 297 HIS A C 1
ATOM 2127 O O . HIS A 1 269 ? 113.222 34.997 17.500 1.00 50.26 297 HIS A O 1
ATOM 2134 N N . SER A 1 270 ? 112.261 33.377 18.720 1.00 48.42 298 SER A N 1
ATOM 2135 C CA . SER A 1 270 ? 110.897 33.780 18.374 1.00 48.08 298 SER A CA 1
ATOM 2136 C C . SER A 1 270 ? 109.942 33.584 19.545 1.00 45.97 298 SER A C 1
ATOM 2137 O O . SER A 1 270 ? 110.126 32.668 20.333 1.00 47.16 298 SER A O 1
ATOM 2140 N N . PRO A 1 271 ? 108.909 34.436 19.655 1.00 45.75 299 PRO A N 1
ATOM 2141 C CA . PRO A 1 271 ? 107.843 34.188 20.624 1.00 45.30 299 PRO A CA 1
ATOM 2142 C C . PRO A 1 271 ? 107.087 32.882 20.384 1.00 43.64 299 PRO A C 1
ATOM 2143 O O . PRO A 1 271 ? 106.426 32.398 21.298 1.00 43.45 299 PRO A O 1
ATOM 2147 N N . LYS A 1 272 ? 107.175 32.319 19.179 1.00 42.63 300 LYS A N 1
ATOM 2148 C CA . LYS A 1 272 ? 106.575 31.004 18.902 1.00 42.33 300 LYS A CA 1
ATOM 2149 C C . LYS A 1 272 ? 107.214 29.887 19.719 1.00 39.52 300 LYS A C 1
ATOM 2150 O O . LYS A 1 272 ? 106.633 28.820 19.875 1.00 39.05 300 LYS A O 1
ATOM 2156 N N . GLU A 1 273 ? 108.418 30.119 20.225 1.00 38.07 301 GLU A N 1
ATOM 2157 C CA . GLU A 1 273 ? 109.053 29.150 21.096 1.00 36.32 301 GLU A CA 1
ATOM 2158 C C . GLU A 1 273 ? 108.256 28.917 22.380 1.00 35.51 301 GLU A C 1
ATOM 2159 O O . GLU A 1 273 ? 108.403 27.863 22.995 1.00 35.77 301 GLU A O 1
ATOM 2165 N N . VAL A 1 274 ? 107.416 29.876 22.782 1.00 35.31 302 VAL A N 1
ATOM 2166 C CA . VAL A 1 274 ? 106.615 29.713 23.998 1.00 36.33 302 VAL A CA 1
ATOM 2167 C C . VAL A 1 274 ? 105.722 28.472 23.902 1.00 36.51 302 VAL A C 1
ATOM 2168 O O . VAL A 1 274 ? 105.659 27.686 24.848 1.00 35.05 302 VAL A O 1
ATOM 2172 N N . MET A 1 275 ? 105.059 28.289 22.761 1.00 38.61 303 MET A N 1
ATOM 2173 C CA . MET A 1 275 ? 104.189 27.124 22.565 1.00 40.77 303 MET A CA 1
ATOM 2174 C C . MET A 1 275 ? 105.026 25.837 22.501 1.00 37.22 303 MET A C 1
ATOM 2175 O O . MET A 1 275 ? 104.614 24.807 23.029 1.00 35.32 303 MET A O 1
ATOM 2180 N N . PHE A 1 276 ? 106.215 25.901 21.904 1.00 34.93 304 PHE A N 1
ATOM 2181 C CA . PHE A 1 276 ? 107.125 24.748 21.933 1.00 34.63 304 PHE A CA 1
ATOM 2182 C C . PHE A 1 276 ? 107.578 24.410 23.362 1.00 33.77 304 PHE A C 1
ATOM 2183 O O . PHE A 1 276 ? 107.670 23.238 23.717 1.00 33.67 304 PHE A O 1
ATOM 2191 N N . LEU A 1 277 ? 107.857 25.427 24.179 1.00 32.68 305 LEU A N 1
ATOM 2192 C CA . LEU A 1 277 ? 108.205 25.199 25.582 1.00 32.69 305 LEU A CA 1
ATOM 2193 C C . LEU A 1 277 ? 107.021 24.620 26.373 1.00 32.62 305 LEU A C 1
ATOM 2194 O O . LEU A 1 277 ? 107.216 23.775 27.252 1.00 32.11 305 LEU A O 1
ATOM 2199 N N . ASN A 1 278 ? 105.803 25.066 26.062 1.00 31.70 306 ASN A N 1
ATOM 2200 C CA . ASN A 1 278 ? 104.608 24.495 26.695 1.00 32.09 306 ASN A CA 1
ATOM 2201 C C . ASN A 1 278 ? 104.452 23.020 26.382 1.00 31.29 306 ASN A C 1
ATOM 2202 O O . ASN A 1 278 ? 104.237 22.222 27.278 1.00 31.15 306 ASN A O 1
ATOM 2207 N N . GLU A 1 279 ? 104.545 22.668 25.100 1.00 31.96 307 GLU A N 1
ATOM 2208 C CA . GLU A 1 279 ? 104.417 21.280 24.672 1.00 32.38 307 GLU A CA 1
ATOM 2209 C C . GLU A 1 279 ? 105.484 20.421 25.325 1.00 33.19 307 GLU A C 1
ATOM 2210 O O . GLU A 1 279 ? 105.206 19.342 25.853 1.00 33.85 307 GLU A O 1
ATOM 2216 N N . LEU A 1 280 ? 106.710 20.917 25.305 1.00 33.65 308 LEU A N 1
ATOM 2217 C CA . LEU A 1 280 ? 107.828 20.170 25.852 1.00 34.04 308 LEU A CA 1
ATOM 2218 C C . LEU A 1 280 ? 107.702 19.949 27.364 1.00 33.89 308 LEU A C 1
ATOM 2219 O O . LEU A 1 280 ? 108.015 18.863 27.863 1.00 32.44 308 LEU A O 1
ATOM 2224 N N . GLU A 1 281 ? 107.237 20.958 28.097 1.00 33.34 309 GLU A N 1
ATOM 2225 C CA . GLU A 1 281 ? 107.033 20.770 29.531 1.00 34.61 309 GLU A CA 1
ATOM 2226 C C . GLU A 1 281 ? 105.943 19.727 29.809 1.00 34.62 309 GLU A C 1
ATOM 2227 O O . GLU A 1 281 ? 106.077 18.904 30.719 1.00 34.11 309 GLU A O 1
ATOM 2233 N N . GLU A 1 282 ? 104.865 19.780 29.034 1.00 35.30 310 GLU A N 1
ATOM 2234 C CA . GLU A 1 282 ? 103.776 18.805 29.147 1.00 36.62 310 GLU A CA 1
ATOM 2235 C C . GLU A 1 282 ? 104.268 17.385 28.820 1.00 35.99 310 GLU A C 1
ATOM 2236 O O . GLU A 1 282 ? 103.810 16.410 29.423 1.00 35.88 310 GLU A O 1
ATOM 2242 N N . ILE A 1 283 ? 105.223 17.268 27.896 1.00 33.64 311 ILE A N 1
ATOM 2243 C CA . ILE A 1 283 ? 105.868 15.982 27.651 1.00 33.68 311 ILE A CA 1
ATOM 2244 C C . ILE A 1 283 ? 106.691 15.541 28.868 1.00 35.44 311 ILE A C 1
ATOM 2245 O O . ILE A 1 283 ? 106.589 14.390 29.307 1.00 36.95 311 ILE A O 1
ATOM 2250 N N . LEU A 1 284 ? 107.500 16.446 29.415 1.00 35.14 312 LEU A N 1
ATOM 2251 C CA . LEU A 1 284 ? 108.300 16.118 30.590 1.00 36.43 312 LEU A CA 1
ATOM 2252 C C . LEU A 1 284 ? 107.445 15.716 31.790 1.00 37.20 312 LEU A C 1
ATOM 2253 O O . LEU A 1 284 ? 107.867 14.878 32.580 1.00 37.15 312 LEU A O 1
ATOM 2258 N N . ASP A 1 285 ? 106.249 16.293 31.921 1.00 37.69 313 ASP A N 1
ATOM 2259 C CA . ASP A 1 285 ? 105.351 15.942 33.027 1.00 39.22 313 ASP A CA 1
ATOM 2260 C C . ASP A 1 285 ? 104.921 14.469 33.028 1.00 40.17 313 ASP A C 1
ATOM 2261 O O . ASP A 1 285 ? 104.593 13.942 34.084 1.00 42.29 313 ASP A O 1
ATOM 2266 N N . VAL A 1 286 ? 104.918 13.809 31.867 1.00 40.17 314 VAL A N 1
ATOM 2267 C CA . VAL A 1 286 ? 104.566 12.376 31.792 1.00 41.32 314 VAL A CA 1
ATOM 2268 C C . VAL A 1 286 ? 105.737 11.461 31.397 1.00 41.80 314 VAL A C 1
ATOM 2269 O O . VAL A 1 286 ? 105.535 10.284 31.144 1.00 44.23 314 VAL A O 1
ATOM 2273 N N . ILE A 1 287 ? 106.959 11.987 31.372 1.00 41.86 315 ILE A N 1
ATOM 2274 C CA . ILE A 1 287 ? 108.123 11.231 30.892 1.00 41.30 315 ILE A CA 1
ATOM 2275 C C . ILE A 1 287 ? 108.635 10.229 31.931 1.00 42.84 315 ILE A C 1
ATOM 2276 O O . ILE A 1 287 ? 108.550 10.479 33.132 1.00 44.13 315 ILE A O 1
ATOM 2281 N N . GLU A 1 288 ? 109.153 9.097 31.451 1.00 43.12 316 GLU A N 1
ATOM 2282 C CA . GLU A 1 288 ? 109.777 8.083 32.300 1.00 44.46 316 GLU A CA 1
ATOM 2283 C C . GLU A 1 288 ? 111.249 8.436 32.477 1.00 43.46 316 GLU A C 1
ATOM 2284 O O . GLU A 1 288 ? 111.896 8.858 31.518 1.00 42.08 316 GLU A O 1
ATOM 2290 N N . PRO A 1 289 ? 111.789 8.260 33.696 1.00 43.19 317 PRO A N 1
ATOM 2291 C CA . PRO A 1 289 ? 113.196 8.576 33.940 1.00 44.16 317 PRO A CA 1
ATOM 2292 C C . PRO A 1 289 ? 114.173 7.994 32.911 1.00 44.72 317 PRO A C 1
ATOM 2293 O O . PRO A 1 289 ? 115.089 8.693 32.486 1.00 43.62 317 PRO A O 1
ATOM 2297 N N . SER A 1 290 ? 113.988 6.733 32.522 1.00 46.91 318 SER A N 1
ATOM 2298 C CA . SER A 1 290 ? 114.900 6.088 31.562 1.00 47.90 318 SER A CA 1
ATOM 2299 C C . SER A 1 290 ? 114.789 6.683 30.150 1.00 46.74 318 SER A C 1
ATOM 2300 O O . SER A 1 290 ? 115.759 6.679 29.396 1.00 48.46 318 SER A O 1
ATOM 2303 N N . GLU A 1 291 ? 113.617 7.197 29.793 1.00 46.31 319 GLU A N 1
ATOM 2304 C CA . GLU A 1 291 ? 113.451 7.902 28.517 1.00 44.06 319 GLU A CA 1
ATOM 2305 C C . GLU A 1 291 ? 114.063 9.305 28.609 1.00 41.54 319 GLU A C 1
ATOM 2306 O O . GLU A 1 291 ? 114.650 9.808 27.648 1.00 40.82 319 GLU A O 1
ATOM 2312 N N . PHE A 1 292 ? 113.954 9.917 29.784 1.00 40.20 320 PHE A N 1
ATOM 2313 C CA . PHE A 1 292 ? 114.548 11.222 30.034 1.00 38.59 320 PHE A CA 1
ATOM 2314 C C . PHE A 1 292 ? 116.056 11.241 29.766 1.00 38.99 320 PHE A C 1
ATOM 2315 O O . PHE A 1 292 ? 116.546 12.147 29.086 1.00 38.01 320 PHE A O 1
ATOM 2323 N N . VAL A 1 293 ? 116.782 10.248 30.280 1.00 39.82 321 VAL A N 1
ATOM 2324 C CA . VAL A 1 293 ? 118.243 10.213 30.124 1.00 41.30 321 VAL A CA 1
ATOM 2325 C C . VAL A 1 293 ? 118.668 10.129 28.659 1.00 41.57 321 VAL A C 1
ATOM 2326 O O . VAL A 1 293 ? 119.691 10.691 28.291 1.00 42.55 321 VAL A O 1
ATOM 2330 N N . LYS A 1 294 ? 117.887 9.448 27.830 1.00 42.59 322 LYS A N 1
ATOM 2331 C CA . LYS A 1 294 ? 118.172 9.377 26.393 1.00 44.77 322 LYS A CA 1
ATOM 2332 C C . LYS A 1 294 ? 118.186 10.736 25.694 1.00 43.78 322 LYS A C 1
ATOM 2333 O O . LYS A 1 294 ? 119.034 10.966 24.836 1.00 44.63 322 LYS A O 1
ATOM 2339 N N . ILE A 1 295 ? 117.256 11.627 26.052 1.00 40.88 323 ILE A N 1
ATOM 2340 C CA . ILE A 1 295 ? 117.084 12.888 25.316 1.00 39.56 323 ILE A CA 1
ATOM 2341 C C . ILE A 1 295 ? 117.467 14.147 26.102 1.00 39.28 323 ILE A C 1
ATOM 2342 O O . ILE A 1 295 ? 117.354 15.257 25.582 1.00 37.99 323 ILE A O 1
ATOM 2347 N N . MET A 1 296 ? 117.955 13.981 27.326 1.00 39.24 324 MET A N 1
ATOM 2348 C CA . MET A 1 296 ? 118.187 15.135 28.190 1.00 38.73 324 MET A CA 1
ATOM 2349 C C . MET A 1 296 ? 119.249 16.085 27.649 1.00 39.24 324 MET A C 1
ATOM 2350 O O . MET A 1 296 ? 119.128 17.305 27.789 1.00 37.81 324 MET A O 1
ATOM 2355 N N . GLU A 1 297 ? 120.283 15.547 27.015 1.00 40.36 325 GLU A N 1
ATOM 2356 C CA . GLU A 1 297 ? 121.374 16.402 26.568 1.00 41.17 325 GLU A CA 1
ATOM 2357 C C . GLU A 1 297 ? 120.940 17.358 25.449 1.00 38.65 325 GLU A C 1
ATOM 2358 O O . GLU A 1 297 ? 121.092 18.565 25.593 1.00 37.96 325 GLU A O 1
ATOM 2364 N N . PRO A 1 298 ? 120.368 16.830 24.358 1.00 37.53 326 PRO A N 1
ATOM 2365 C CA . PRO A 1 298 ? 119.855 17.736 23.328 1.00 37.36 326 PRO A CA 1
ATOM 2366 C C . PRO A 1 298 ? 118.724 18.666 23.813 1.00 36.67 326 PRO A C 1
ATOM 2367 O O . PRO A 1 298 ? 118.663 19.822 23.399 1.00 36.37 326 PRO A O 1
ATOM 2371 N N . LEU A 1 299 ? 117.839 18.158 24.665 1.00 36.31 327 LEU A N 1
ATOM 2372 C CA . LEU A 1 299 ? 116.733 18.957 25.212 1.00 35.93 327 LEU A CA 1
ATOM 2373 C C . LEU A 1 299 ? 117.254 20.168 25.984 1.00 34.45 327 LEU A C 1
ATOM 2374 O O . LEU A 1 299 ? 116.834 21.305 25.753 1.00 32.89 327 LEU A O 1
ATOM 2379 N N . PHE A 1 300 ? 118.183 19.924 26.894 1.00 33.69 328 PHE A N 1
ATOM 2380 C CA . PHE A 1 300 ? 118.682 21.003 27.733 1.00 34.06 328 PHE A CA 1
ATOM 2381 C C . PHE A 1 300 ? 119.649 21.946 27.016 1.00 34.81 328 PHE A C 1
ATOM 2382 O O . PHE A 1 300 ? 119.782 23.100 27.423 1.00 34.73 328 PHE A O 1
ATOM 2390 N N . ARG A 1 301 ? 120.285 21.492 25.937 1.00 35.79 329 ARG A N 1
ATOM 2391 C CA . ARG A 1 301 ? 120.984 22.436 25.058 1.00 37.76 329 ARG A CA 1
ATOM 2392 C C . ARG A 1 301 ? 120.017 23.447 24.475 1.00 35.37 329 ARG A C 1
ATOM 2393 O O . ARG A 1 301 ? 120.321 24.624 24.438 1.00 36.12 329 ARG A O 1
ATOM 2401 N N . GLN A 1 302 ? 118.844 22.996 24.043 1.00 33.67 330 GLN A N 1
ATOM 2402 C CA . GLN A 1 302 ? 117.827 23.921 23.551 1.00 33.48 330 GLN A CA 1
ATOM 2403 C C . GLN A 1 302 ? 117.302 24.797 24.693 1.00 33.14 330 GLN A C 1
ATOM 2404 O O . GLN A 1 302 ? 117.189 26.006 24.538 1.00 33.84 330 GLN A O 1
ATOM 2410 N N . LEU A 1 303 ? 117.003 24.200 25.843 1.00 32.84 331 LEU A N 1
ATOM 2411 C CA . LEU A 1 303 ? 116.491 24.981 26.979 1.00 34.18 331 LEU A CA 1
ATOM 2412 C C . LEU A 1 303 ? 117.453 26.097 27.398 1.00 35.52 331 LEU A C 1
ATOM 2413 O O . LEU A 1 303 ? 117.015 27.218 27.682 1.00 35.43 331 LEU A O 1
ATOM 2418 N N . ALA A 1 304 ? 118.753 25.790 27.425 1.00 35.66 332 ALA A N 1
ATOM 2419 C CA . ALA A 1 304 ? 119.768 26.792 27.733 1.00 38.05 332 ALA A CA 1
ATOM 2420 C C . ALA A 1 304 ? 119.716 27.975 26.762 1.00 38.54 332 ALA A C 1
ATOM 2421 O O . ALA A 1 304 ? 119.858 29.115 27.179 1.00 40.00 332 ALA A O 1
ATOM 2423 N N . LYS A 1 305 ? 119.489 27.718 25.480 1.00 38.84 333 LYS A N 1
ATOM 2424 C CA . LYS A 1 305 ? 119.346 28.818 24.523 1.00 40.46 333 LYS A CA 1
ATOM 2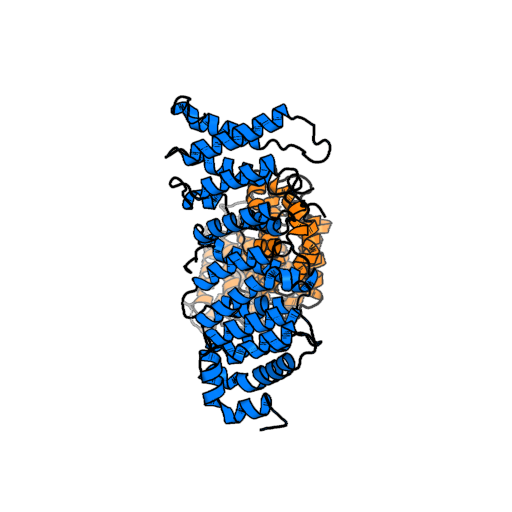425 C C . LYS A 1 305 ? 118.104 29.642 24.836 1.00 38.78 333 LYS A C 1
ATOM 2426 O O . LYS A 1 305 ? 118.142 30.865 24.765 1.00 38.74 333 LYS A O 1
ATOM 2432 N N . CYS A 1 306 ? 117.003 28.976 25.180 1.00 36.74 334 CYS A N 1
ATOM 2433 C CA . CYS A 1 306 ? 115.771 29.690 25.524 1.00 36.28 334 CYS A CA 1
ATOM 2434 C C . CYS A 1 306 ? 115.930 30.559 26.774 1.00 35.63 334 CYS A C 1
ATOM 2435 O O . CYS A 1 306 ? 115.469 31.692 26.791 1.00 36.28 334 CYS A O 1
ATOM 2438 N N . VAL A 1 307 ? 116.602 30.055 27.802 1.00 35.06 335 VAL A N 1
ATOM 2439 C CA . VAL A 1 307 ? 116.881 30.875 28.995 1.00 35.98 335 VAL A CA 1
ATOM 2440 C C . VAL A 1 307 ? 117.629 32.167 28.630 1.00 37.56 335 VAL A C 1
ATOM 2441 O O . VAL A 1 307 ? 117.345 33.225 29.198 1.00 37.45 335 VAL A O 1
ATOM 2445 N N . SER A 1 308 ? 118.546 32.092 27.660 1.00 37.97 336 SER A N 1
ATOM 2446 C CA . SER A 1 308 ? 119.312 33.270 27.223 1.00 40.05 336 SER A CA 1
ATOM 2447 C C . SER A 1 308 ? 118.678 34.050 26.071 1.00 40.22 336 SER A C 1
ATOM 2448 O O . SER A 1 308 ? 119.332 34.908 25.472 1.00 40.92 336 SER A O 1
ATOM 2451 N N . SER A 1 309 ? 117.407 33.775 25.780 1.00 39.63 337 SER A N 1
ATOM 2452 C CA . SER A 1 309 ? 116.708 34.410 24.669 1.00 40.30 337 SER A CA 1
ATOM 2453 C C . SER A 1 309 ? 116.605 35.917 24.886 1.00 42.34 337 SER A C 1
ATOM 2454 O O . SER A 1 309 ? 116.464 36.370 26.014 1.00 41.96 337 SER A O 1
ATOM 2457 N N . PRO A 1 310 ? 116.671 36.701 23.799 1.00 44.14 338 PRO A N 1
ATOM 2458 C CA . PRO A 1 310 ? 116.444 38.137 23.930 1.00 45.38 338 PRO A CA 1
ATOM 2459 C C . PRO A 1 310 ? 114.956 38.478 23.958 1.00 44.14 338 PRO A C 1
ATOM 2460 O O . PRO A 1 310 ? 114.602 39.644 24.095 1.00 44.98 338 PRO A O 1
ATOM 2464 N N . HIS A 1 311 ? 114.097 37.475 23.803 1.00 43.64 339 HIS A N 1
ATOM 2465 C CA . HIS A 1 311 ? 112.662 37.643 24.030 1.00 45.10 339 HIS A CA 1
ATOM 2466 C C . HIS A 1 311 ? 112.349 37.332 25.479 1.00 44.49 339 HIS A C 1
ATOM 2467 O O . HIS A 1 311 ? 112.448 36.180 25.897 1.00 43.00 339 HIS A O 1
ATOM 2474 N N . PHE A 1 312 ? 111.960 38.353 26.233 1.00 46.64 340 PHE A N 1
ATOM 2475 C CA . PHE A 1 312 ? 111.710 38.215 27.666 1.00 49.38 340 PHE A CA 1
ATOM 2476 C C . PHE A 1 312 ? 110.769 37.058 28.009 1.00 47.59 340 PHE A C 1
ATOM 2477 O O . PHE A 1 312 ? 111.043 36.292 28.932 1.00 44.94 340 PHE A O 1
ATOM 2485 N N . GLN A 1 313 ? 109.671 36.933 27.263 1.00 46.79 341 GLN A N 1
ATOM 2486 C CA . GLN A 1 313 ? 108.666 35.901 27.537 1.00 46.36 341 GLN A CA 1
ATOM 2487 C C . GLN A 1 313 ? 109.198 34.484 27.300 1.00 42.46 341 GLN A C 1
ATOM 2488 O O . GLN A 1 313 ? 108.858 33.561 28.032 1.00 41.38 341 GLN A O 1
ATOM 2494 N N . VAL A 1 314 ? 110.055 34.319 26.301 1.00 39.77 342 VAL A N 1
ATOM 2495 C CA . VAL A 1 314 ? 110.700 33.035 26.071 1.00 36.88 342 VAL A CA 1
ATOM 2496 C C . VAL A 1 314 ? 111.641 32.696 27.238 1.00 36.03 342 VAL A C 1
ATOM 2497 O O . VAL A 1 314 ? 111.574 31.604 27.790 1.00 34.45 342 VAL A O 1
ATOM 2501 N N . ALA A 1 315 ? 112.498 33.644 27.610 1.00 37.05 343 ALA A N 1
ATOM 2502 C CA . ALA A 1 315 ? 113.457 33.456 28.708 1.00 38.17 343 ALA A CA 1
ATOM 2503 C C . ALA A 1 315 ? 112.758 33.079 30.015 1.00 38.00 343 ALA A C 1
ATOM 2504 O O . ALA A 1 315 ? 113.132 32.096 30.647 1.00 37.26 343 ALA A O 1
ATOM 2506 N N . GLU A 1 316 ? 111.732 33.838 30.387 1.00 39.14 344 GLU A N 1
ATOM 2507 C CA . GLU A 1 316 ? 110.970 33.557 31.600 1.00 41.56 344 GLU A CA 1
ATOM 2508 C C . GLU A 1 316 ? 110.288 32.199 31.525 1.00 39.13 344 GLU A C 1
ATOM 2509 O O . GLU A 1 316 ? 110.345 31.424 32.479 1.00 38.14 344 GLU A O 1
ATOM 2515 N N . ARG A 1 317 ? 109.667 31.905 30.384 1.00 37.11 345 ARG A N 1
ATOM 2516 C CA . ARG A 1 317 ? 108.979 30.639 30.206 1.00 35.43 345 ARG A CA 1
ATOM 2517 C C . ARG A 1 317 ? 109.910 29.441 30.428 1.00 35.34 345 ARG A C 1
ATOM 2518 O O . ARG A 1 317 ? 109.539 28.464 31.097 1.00 34.46 345 ARG A O 1
ATOM 2526 N N . ALA A 1 318 ? 111.116 29.525 29.868 1.00 34.44 346 ALA A N 1
ATOM 2527 C CA . ALA A 1 318 ? 112.117 28.482 30.036 1.00 34.09 346 ALA A CA 1
ATOM 2528 C C . ALA A 1 318 ? 112.587 28.378 31.493 1.00 34.54 346 ALA A C 1
ATOM 2529 O O . ALA A 1 318 ? 112.785 27.280 31.999 1.00 33.30 346 ALA A O 1
ATOM 2531 N N . LEU A 1 319 ? 112.757 29.521 32.155 1.00 36.28 347 LEU A N 1
ATOM 2532 C CA . LEU A 1 319 ? 113.170 29.544 33.563 1.00 37.53 347 LEU A CA 1
ATOM 2533 C C . LEU A 1 319 ? 112.179 28.822 34.472 1.00 37.09 347 LEU A C 1
ATOM 2534 O O . LEU A 1 319 ? 112.603 28.211 35.455 1.00 36.85 347 LEU A O 1
ATOM 2539 N N . TYR A 1 320 ? 110.887 28.866 34.133 1.00 37.19 348 TYR A N 1
ATOM 2540 C CA . TYR A 1 320 ? 109.851 28.148 34.902 1.00 39.31 348 TYR A CA 1
ATOM 2541 C C . TYR A 1 320 ? 110.066 26.640 34.984 1.00 36.66 348 TYR A C 1
ATOM 2542 O O . TYR A 1 320 ? 109.510 26.003 35.875 1.00 38.27 348 TYR A O 1
ATOM 2551 N N . TYR A 1 321 ? 110.828 26.056 34.064 1.00 34.65 349 TYR A N 1
ATOM 2552 C CA . TYR A 1 321 ? 111.113 24.622 34.139 1.00 34.46 349 TYR A CA 1
ATOM 2553 C C . TYR A 1 321 ? 111.743 24.268 35.493 1.00 34.86 349 TYR A C 1
ATOM 2554 O O . TYR A 1 321 ? 111.486 23.199 36.024 1.00 34.72 349 TYR A O 1
ATOM 2563 N N . TRP A 1 322 ? 112.550 25.175 36.045 1.00 35.50 350 TRP A N 1
ATOM 2564 C CA . TRP A 1 322 ? 113.186 24.961 37.342 1.00 37.01 350 TRP A CA 1
ATOM 2565 C C . TRP A 1 322 ? 112.192 24.848 38.518 1.00 38.54 350 TRP A C 1
ATOM 2566 O O . TRP A 1 322 ? 112.535 24.277 39.554 1.00 38.83 350 TRP A O 1
ATOM 2577 N N . ASN A 1 323 ? 110.990 25.406 38.365 1.00 39.01 351 ASN A N 1
ATOM 2578 C CA . ASN A 1 323 ? 109.951 25.358 39.412 1.00 40.85 351 ASN A CA 1
ATOM 2579 C C . ASN A 1 323 ? 108.995 24.173 39.278 1.00 39.46 351 ASN A C 1
ATOM 2580 O O . ASN A 1 323 ? 108.105 24.009 40.096 1.00 40.37 351 ASN A O 1
ATOM 2585 N N . ASN A 1 324 ? 109.142 23.385 38.222 1.00 37.87 352 ASN A N 1
ATOM 2586 C CA . ASN A 1 324 ? 108.427 22.126 38.106 1.00 37.54 352 ASN A CA 1
ATOM 2587 C C . ASN A 1 324 ? 109.171 21.089 38.950 1.00 38.72 352 ASN A C 1
ATOM 2588 O O . ASN A 1 324 ? 110.301 20.730 38.639 1.00 38.59 352 ASN A O 1
ATOM 2593 N N . GLU A 1 325 ? 108.549 20.648 40.037 1.00 41.22 353 GLU A N 1
ATOM 2594 C CA . GLU A 1 325 ? 109.190 19.739 40.984 1.00 43.04 353 GLU A CA 1
ATOM 2595 C C . GLU A 1 325 ? 109.673 18.449 40.344 1.00 40.54 353 GLU A C 1
ATOM 2596 O O . GLU A 1 325 ? 110.770 17.984 40.643 1.00 39.81 353 GLU A O 1
ATOM 2602 N N . TYR A 1 326 ? 108.855 17.873 39.468 1.00 38.32 354 TYR A N 1
ATOM 2603 C CA . TYR A 1 326 ? 109.229 16.644 38.785 1.00 37.80 354 TYR A CA 1
ATOM 2604 C C . TYR A 1 326 ? 110.407 16.865 37.825 1.00 36.44 354 TYR A C 1
ATOM 2605 O O . TYR A 1 326 ? 111.382 16.107 37.855 1.00 36.73 354 TYR A O 1
ATOM 2614 N N . ILE A 1 327 ? 110.339 17.905 36.998 1.00 34.19 355 ILE A N 1
ATOM 2615 C CA . ILE A 1 327 ? 111.460 18.212 36.101 1.00 33.97 355 ILE A CA 1
ATOM 2616 C C . ILE A 1 327 ? 112.744 18.441 36.899 1.00 34.00 355 ILE A C 1
ATOM 2617 O O . ILE A 1 327 ? 113.807 17.918 36.542 1.00 34.05 355 ILE A O 1
ATOM 2622 N N . MET A 1 328 ? 112.640 19.191 37.992 1.00 34.25 356 MET A N 1
ATOM 2623 C CA . MET A 1 328 ? 113.796 19.463 38.828 1.00 35.58 356 MET A CA 1
ATOM 2624 C C . MET A 1 328 ? 114.366 18.188 39.476 1.00 36.21 356 MET A C 1
ATOM 2625 O O . MET A 1 328 ? 115.576 18.091 39.660 1.00 36.00 356 MET A O 1
ATOM 2630 N N . SER A 1 329 ? 113.513 17.222 39.828 1.00 37.18 357 SER A N 1
ATOM 2631 C CA . SER A 1 329 ? 114.004 15.949 40.398 1.00 38.61 357 SER A CA 1
ATOM 2632 C C . SER A 1 329 ? 114.802 15.162 39.351 1.00 37.26 357 SER A C 1
ATOM 2633 O O . SER A 1 329 ? 115.786 14.522 39.684 1.00 37.55 357 SER A O 1
ATOM 2636 N N . LEU A 1 330 ? 114.389 15.233 38.092 1.00 36.78 358 LEU A N 1
ATOM 2637 C CA . LEU A 1 330 ? 115.120 14.583 37.006 1.00 37.38 358 LEU A CA 1
ATOM 2638 C C . LEU A 1 330 ? 116.435 15.292 36.688 1.00 37.55 358 LEU A C 1
ATOM 2639 O O . LEU A 1 330 ? 117.450 14.642 36.444 1.00 37.40 358 LEU A O 1
ATOM 2644 N N . ILE A 1 331 ? 116.413 16.624 36.682 1.00 37.58 359 ILE A N 1
ATOM 2645 C CA . ILE A 1 331 ? 117.637 17.398 36.524 1.00 36.29 359 ILE A CA 1
ATOM 2646 C C . ILE A 1 331 ? 118.613 17.091 37.659 1.00 37.13 359 ILE A C 1
ATOM 2647 O O . ILE A 1 331 ? 119.804 16.862 37.426 1.00 35.58 359 ILE A O 1
ATOM 2652 N N . SER A 1 332 ? 118.103 17.103 38.884 1.00 37.81 360 SER A N 1
ATOM 2653 C CA . SER A 1 332 ? 118.946 16.922 40.064 1.00 39.72 360 SER A CA 1
ATOM 2654 C C . SER A 1 332 ? 119.553 15.521 40.175 1.00 41.35 360 SER A C 1
ATOM 2655 O O . SER A 1 332 ? 120.674 15.367 40.663 1.00 41.96 360 SER A O 1
ATOM 2658 N N . ASP A 1 333 ? 118.823 14.512 39.706 1.00 43.10 361 ASP A N 1
ATOM 2659 C CA . ASP A 1 333 ? 119.342 13.143 39.638 1.00 46.19 361 ASP A CA 1
ATOM 2660 C C . ASP A 1 333 ? 120.392 12.966 38.531 1.00 44.17 361 ASP A C 1
ATOM 2661 O O . ASP A 1 333 ? 121.060 11.948 38.478 1.00 44.11 361 ASP A O 1
ATOM 2666 N N . ASN A 1 334 ? 120.508 13.945 37.637 1.00 43.47 362 ASN A N 1
ATOM 2667 C CA . ASN A 1 334 ? 121.447 13.897 36.511 1.00 41.35 362 ASN A CA 1
ATOM 2668 C C . ASN A 1 334 ? 122.285 15.174 36.456 1.00 41.21 362 ASN A C 1
ATOM 2669 O O . ASN A 1 334 ? 122.756 15.580 35.386 1.00 41.38 362 ASN A O 1
ATOM 2674 N N . ALA A 1 335 ? 122.485 15.776 37.625 1.00 40.29 363 ALA A N 1
ATOM 2675 C CA . ALA A 1 335 ? 123.081 17.100 37.756 1.00 41.97 363 ALA A CA 1
ATOM 2676 C C . ALA A 1 335 ? 124.431 17.230 37.065 1.00 44.16 363 ALA A C 1
ATOM 2677 O O . ALA A 1 335 ? 124.722 18.260 36.448 1.00 43.96 363 ALA A O 1
ATOM 2679 N N . ALA A 1 336 ? 125.249 16.185 37.162 1.00 45.77 364 ALA A N 1
ATOM 2680 C CA . ALA A 1 336 ? 126.606 16.233 36.628 1.00 47.12 364 ALA A CA 1
ATOM 2681 C C . ALA A 1 336 ? 126.607 16.459 35.123 1.00 46.67 364 ALA A C 1
ATOM 2682 O O . ALA A 1 336 ? 127.495 17.116 34.607 1.00 48.20 364 ALA A O 1
ATOM 2684 N N . LYS A 1 337 ? 125.604 15.940 34.425 1.00 47.15 365 LYS A N 1
ATOM 2685 C CA . LYS A 1 337 ? 125.510 16.124 32.971 1.00 47.01 365 LYS A CA 1
ATOM 2686 C C . LYS A 1 337 ? 124.704 17.350 32.531 1.00 43.94 365 LYS A C 1
ATOM 2687 O O . LYS A 1 337 ? 124.977 17.920 31.479 1.00 43.89 365 LYS A O 1
ATOM 2693 N N . ILE A 1 338 ? 123.734 17.770 33.336 1.00 41.75 366 ILE A N 1
ATOM 2694 C CA . ILE A 1 338 ? 122.859 18.872 32.956 1.00 39.70 366 ILE A CA 1
ATOM 2695 C C . ILE A 1 338 ? 123.388 20.239 33.380 1.00 38.58 366 ILE A C 1
ATOM 2696 O O . ILE A 1 338 ? 123.315 21.188 32.599 1.00 37.50 366 ILE A O 1
ATOM 2701 N N . LEU A 1 339 ? 123.944 20.350 34.583 1.00 38.36 367 LEU A N 1
ATOM 2702 C CA . LEU A 1 339 ? 124.457 21.646 35.043 1.00 39.14 367 LEU A CA 1
ATOM 2703 C C . LEU A 1 339 ? 125.496 22.303 34.106 1.00 39.66 367 LEU A C 1
ATOM 2704 O O . LEU A 1 339 ? 125.455 23.524 33.929 1.00 39.23 367 LEU A O 1
ATOM 2709 N N . PRO A 1 340 ? 126.419 21.513 33.510 1.00 40.09 368 PRO A N 1
ATOM 2710 C CA . PRO A 1 340 ? 127.388 22.111 32.580 1.00 41.70 368 PRO A CA 1
ATOM 2711 C C . PRO A 1 340 ? 126.787 22.598 31.264 1.00 41.77 368 PRO A C 1
ATOM 2712 O O . PRO A 1 340 ? 127.393 23.436 30.588 1.00 43.65 368 PRO A O 1
ATOM 2716 N N . ILE A 1 341 ? 125.616 22.071 30.912 1.00 40.59 369 ILE A N 1
ATOM 2717 C CA . ILE A 1 341 ? 124.873 22.519 29.750 1.00 40.74 369 ILE A CA 1
ATOM 2718 C C . ILE A 1 341 ? 124.121 23.805 30.063 1.00 40.49 369 ILE A C 1
ATOM 2719 O O . ILE A 1 341 ? 124.155 24.742 29.271 1.00 41.55 369 ILE A O 1
ATOM 2724 N N . MET A 1 342 ? 123.466 23.867 31.221 1.00 40.01 370 MET A N 1
ATOM 2725 C CA . MET A 1 342 ? 122.733 25.080 31.617 1.00 39.72 370 MET A CA 1
ATOM 2726 C C . MET A 1 342 ? 123.636 26.224 32.093 1.00 40.92 370 MET A C 1
ATOM 2727 O O . MET A 1 342 ? 123.238 27.387 32.003 1.00 41.29 370 MET A O 1
ATOM 2732 N N . PHE A 1 343 ? 124.829 25.908 32.605 1.00 41.29 371 PHE A N 1
ATOM 2733 C CA . PHE A 1 343 ? 125.766 26.938 33.073 1.00 43.93 371 PHE A CA 1
ATOM 2734 C C . PHE A 1 343 ? 127.207 26.645 32.615 1.00 46.11 371 PHE A C 1
ATOM 2735 O O . PHE A 1 343 ? 128.064 26.300 33.439 1.00 44.58 371 PHE A O 1
ATOM 2743 N N . PRO A 1 344 ? 127.481 26.787 31.297 1.00 47.97 372 PRO A N 1
ATOM 2744 C CA . PRO A 1 344 ? 128.796 26.451 30.712 1.00 49.63 372 PRO A CA 1
ATOM 2745 C C . PRO A 1 344 ? 129.988 27.149 31.376 1.00 51.95 372 PRO A C 1
ATOM 2746 O O . PRO A 1 344 ? 131.014 26.516 31.603 1.00 52.50 372 PRO A O 1
ATOM 2750 N N . SER A 1 345 ? 129.858 28.435 31.683 1.00 54.99 373 SER A N 1
ATOM 2751 C CA . SER A 1 345 ? 130.970 29.168 32.282 1.00 59.89 373 SER A CA 1
ATOM 2752 C C . SER A 1 345 ? 131.157 28.856 33.774 1.00 61.05 373 SER A C 1
ATOM 2753 O O . SER A 1 345 ? 132.150 29.279 34.353 1.00 66.36 373 SER A O 1
ATOM 2756 N N . LEU A 1 346 ? 130.216 28.121 34.381 1.00 60.51 374 LEU A N 1
ATOM 2757 C CA . LEU A 1 346 ? 130.304 27.703 35.793 1.00 59.88 374 LEU A CA 1
ATOM 2758 C C . LEU A 1 346 ? 130.740 26.249 35.957 1.00 58.01 374 LEU A C 1
ATOM 2759 O O . LEU A 1 346 ? 131.730 25.978 36.616 1.00 57.19 374 LEU A O 1
ATOM 2764 N N . TYR A 1 347 ? 129.982 25.320 35.376 1.00 57.65 375 TYR A N 1
ATOM 2765 C CA . TYR A 1 347 ? 130.194 23.885 35.602 1.00 56.85 375 TYR A CA 1
ATOM 2766 C C . TYR A 1 347 ? 130.619 23.182 34.319 1.00 56.56 375 TYR A C 1
ATOM 2767 O O . TYR A 1 347 ? 131.592 22.426 34.319 1.00 59.47 375 TYR A O 1
ATOM 2776 N N . ILE B 1 2 ? 92.794 -54.647 -29.221 1.00 73.32 30 ILE B N 1
ATOM 2777 C CA . ILE B 1 2 ? 94.266 -54.487 -29.414 1.00 70.72 30 ILE B CA 1
ATOM 2778 C C . ILE B 1 2 ? 95.036 -55.174 -28.298 1.00 70.67 30 ILE B C 1
ATOM 2779 O O . ILE B 1 2 ? 95.973 -55.917 -28.557 1.00 68.69 30 ILE B O 1
ATOM 2784 N N . ARG B 1 3 ? 94.639 -54.915 -27.056 1.00 72.89 31 ARG B N 1
ATOM 2785 C CA . ARG B 1 3 ? 95.386 -55.408 -25.906 1.00 76.09 31 ARG B CA 1
ATOM 2786 C C . ARG B 1 3 ? 95.135 -56.883 -25.616 1.00 78.01 31 ARG B C 1
ATOM 2787 O O . ARG B 1 3 ? 95.627 -57.390 -24.614 1.00 79.52 31 ARG B O 1
ATOM 2795 N N . ASP B 1 4 ? 94.373 -57.558 -26.482 1.00 78.08 32 ASP B N 1
ATOM 2796 C CA . ASP B 1 4 ? 94.107 -58.994 -26.361 1.00 79.69 32 ASP B CA 1
ATOM 2797 C C . ASP B 1 4 ? 94.991 -59.841 -27.285 1.00 78.48 32 ASP B C 1
ATOM 2798 O O . ASP B 1 4 ? 95.261 -61.004 -26.977 1.00 79.92 32 ASP B O 1
ATOM 2803 N N . VAL B 1 5 ? 95.433 -59.276 -28.412 1.00 74.33 33 VAL B N 1
ATOM 2804 C CA . VAL B 1 5 ? 96.292 -60.017 -29.351 1.00 73.09 33 VAL B CA 1
ATOM 2805 C C . VAL B 1 5 ? 97.729 -60.110 -28.819 1.00 71.79 33 VAL B C 1
ATOM 2806 O O . VAL B 1 5 ? 98.094 -59.356 -27.916 1.00 70.27 33 VAL B O 1
ATOM 2810 N N . PRO B 1 6 ? 98.544 -61.037 -29.366 1.00 71.46 34 PRO B N 1
ATOM 2811 C CA . PRO B 1 6 ? 99.930 -61.131 -28.900 1.00 71.65 34 PRO B CA 1
ATOM 2812 C C . PRO B 1 6 ? 100.681 -59.793 -28.961 1.00 69.33 34 PRO B C 1
ATOM 2813 O O . PRO B 1 6 ? 100.412 -58.985 -29.851 1.00 67.33 34 PRO B O 1
ATOM 2817 N N . PRO B 1 7 ? 101.605 -59.552 -28.008 1.00 69.75 35 PRO B N 1
ATOM 2818 C CA . PRO B 1 7 ? 102.388 -58.309 -27.936 1.00 67.67 35 PRO B CA 1
ATOM 2819 C C . PRO B 1 7 ? 102.995 -57.873 -29.273 1.00 65.50 35 PRO B C 1
ATOM 2820 O O . PRO B 1 7 ? 102.920 -56.700 -29.627 1.00 62.36 35 PRO B O 1
ATOM 2824 N N . ALA B 1 8 ? 103.575 -58.829 -29.999 1.00 66.19 36 ALA B N 1
ATOM 2825 C CA . ALA B 1 8 ? 104.226 -58.581 -31.290 1.00 64.47 36 ALA B CA 1
ATOM 2826 C C . ALA B 1 8 ? 103.292 -57.989 -32.347 1.00 63.09 36 ALA B C 1
ATOM 2827 O O . ALA B 1 8 ? 103.750 -57.267 -33.229 1.00 62.47 36 ALA B O 1
ATOM 2829 N N . ASP B 1 9 ? 101.999 -58.300 -32.259 1.00 62.94 37 ASP B N 1
ATOM 2830 C CA . ASP B 1 9 ? 101.007 -57.862 -33.246 1.00 61.60 37 ASP B CA 1
ATOM 2831 C C . ASP B 1 9 ? 100.272 -56.562 -32.887 1.00 58.85 37 ASP B C 1
ATOM 2832 O O . ASP B 1 9 ? 99.573 -56.011 -33.727 1.00 57.15 37 ASP B O 1
ATOM 2837 N N . GLN B 1 10 ? 100.424 -56.077 -31.658 1.00 58.95 38 GLN B N 1
ATOM 2838 C CA . GLN B 1 10 ? 99.599 -54.969 -31.156 1.00 58.65 38 GLN B CA 1
ATOM 2839 C C . GLN B 1 10 ? 99.745 -53.667 -31.940 1.00 56.17 38 GLN B C 1
ATOM 2840 O O . GLN B 1 10 ? 98.747 -53.045 -32.295 1.00 55.00 38 GLN B O 1
ATOM 2846 N N . GLU B 1 11 ? 100.978 -53.258 -32.213 1.00 55.84 39 GLU B N 1
ATOM 2847 C CA . GLU B 1 11 ? 101.219 -51.986 -32.894 1.00 54.88 39 GLU B CA 1
ATOM 2848 C C . GLU B 1 11 ? 100.622 -51.967 -34.301 1.00 54.83 39 GLU B C 1
ATOM 2849 O O . GLU B 1 11 ? 100.007 -50.980 -34.705 1.00 52.15 39 GLU B O 1
ATOM 2855 N N . LYS B 1 12 ? 100.800 -53.063 -35.033 1.00 56.24 40 LYS B N 1
ATOM 2856 C CA . LYS B 1 12 ? 100.271 -53.189 -36.399 1.00 58.04 40 LYS B CA 1
ATOM 2857 C C . LYS B 1 12 ? 98.739 -53.032 -36.453 1.00 56.01 40 LYS B C 1
ATOM 2858 O O . LYS B 1 12 ? 98.198 -52.434 -37.385 1.00 55.27 40 LYS B O 1
ATOM 2864 N N . LEU B 1 13 ? 98.054 -53.577 -35.451 1.00 55.23 41 LEU B N 1
ATOM 2865 C CA . LEU B 1 13 ? 96.595 -53.501 -35.351 1.00 55.55 41 LEU B CA 1
ATOM 2866 C C . LEU B 1 13 ? 96.127 -52.110 -34.931 1.00 52.92 41 LEU B C 1
ATOM 2867 O O . LEU B 1 13 ? 95.116 -51.613 -35.429 1.00 52.37 41 LEU B O 1
ATOM 2872 N N . PHE B 1 14 ? 96.860 -51.502 -34.001 1.00 50.75 42 PHE B N 1
ATOM 2873 C CA . PHE B 1 14 ? 96.628 -50.118 -33.593 1.00 49.07 42 PHE B CA 1
ATOM 2874 C C . PHE B 1 14 ? 96.695 -49.200 -34.818 1.00 47.82 42 PHE B C 1
ATOM 2875 O O . PHE B 1 14 ? 95.806 -48.380 -35.037 1.00 46.60 42 PHE B O 1
ATOM 2883 N N . ILE B 1 15 ? 97.728 -49.372 -35.637 1.00 48.26 43 ILE B N 1
ATOM 2884 C CA . ILE B 1 15 ? 97.849 -48.629 -36.891 1.00 48.66 43 ILE B CA 1
ATOM 2885 C C . ILE B 1 15 ? 96.692 -48.926 -37.854 1.00 50.27 43 ILE B C 1
ATOM 2886 O O . ILE B 1 15 ? 96.180 -48.008 -38.494 1.00 50.86 43 ILE B O 1
ATOM 2891 N N . GLN B 1 16 ? 96.286 -50.190 -37.961 1.00 50.65 44 GLN B N 1
ATOM 2892 C CA . GLN B 1 16 ? 95.165 -50.560 -38.830 1.00 52.28 44 GLN B CA 1
ATOM 2893 C C . GLN B 1 16 ? 93.874 -49.845 -38.416 1.00 51.84 44 GLN B C 1
ATOM 2894 O O . GLN B 1 16 ? 93.173 -49.300 -39.267 1.00 51.09 44 GLN B O 1
ATOM 2900 N N . LYS B 1 17 ? 93.570 -49.845 -37.117 1.00 51.69 45 LYS B N 1
ATOM 2901 C CA . LYS B 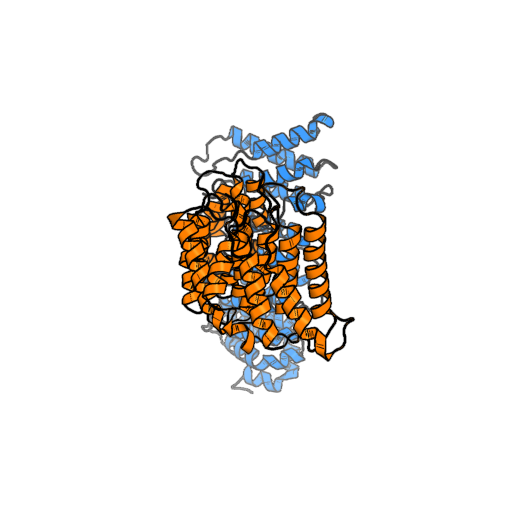1 17 ? 92.339 -49.222 -36.609 1.00 52.12 45 LYS B CA 1
ATOM 2902 C C . LYS B 1 17 ? 92.332 -47.700 -36.739 1.00 51.27 45 LYS B C 1
ATOM 2903 O O . LYS B 1 17 ? 91.264 -47.095 -36.867 1.00 50.45 45 LYS B O 1
ATOM 2909 N N . LEU B 1 18 ? 93.514 -47.087 -36.684 1.00 50.68 46 LEU B N 1
ATOM 2910 C CA . LEU B 1 18 ? 93.649 -45.654 -36.923 1.00 49.96 46 LEU B CA 1
ATOM 2911 C C . LEU B 1 18 ? 93.360 -45.332 -38.382 1.00 51.05 46 LEU B C 1
ATOM 2912 O O . LEU B 1 18 ? 92.699 -44.339 -38.685 1.00 50.39 46 LEU B O 1
ATOM 2917 N N . ARG B 1 19 ? 93.872 -46.164 -39.284 1.00 52.05 47 ARG B N 1
ATOM 2918 C CA . ARG B 1 19 ? 93.630 -45.982 -40.716 1.00 53.37 47 ARG B CA 1
ATOM 2919 C C . ARG B 1 19 ? 92.178 -46.276 -41.080 1.00 53.77 47 ARG B C 1
ATOM 2920 O O . ARG B 1 19 ? 91.603 -45.592 -41.922 1.00 53.94 47 ARG B O 1
ATOM 2928 N N . GLN B 1 20 ? 91.591 -47.281 -40.437 1.00 53.63 48 GLN B N 1
ATOM 2929 C CA . GLN B 1 20 ? 90.171 -47.594 -40.618 1.00 55.16 48 GLN B CA 1
ATOM 2930 C C . GLN B 1 20 ? 89.247 -46.475 -40.126 1.00 55.65 48 GLN B C 1
ATOM 2931 O O . GLN B 1 20 ? 88.132 -46.317 -40.631 1.00 56.80 48 GLN B O 1
ATOM 2937 N N . CYS B 1 21 ? 89.712 -45.710 -39.140 1.00 54.48 49 CYS B N 1
ATOM 2938 C CA . CYS B 1 21 ? 88.952 -44.589 -38.610 1.00 53.80 49 CYS B CA 1
ATOM 2939 C C . CYS B 1 21 ? 89.070 -43.340 -39.490 1.00 52.84 49 CYS B C 1
ATOM 2940 O O . CYS B 1 21 ? 88.486 -42.308 -39.168 1.00 51.85 49 CYS B O 1
ATOM 2943 N N . CYS B 1 22 ? 89.820 -43.433 -40.588 1.00 53.27 50 CYS B N 1
ATOM 2944 C CA . CYS B 1 22 ? 89.810 -42.394 -41.628 1.00 53.80 50 CYS B CA 1
ATOM 2945 C C . CYS B 1 22 ? 88.611 -42.525 -42.586 1.00 56.71 50 CYS B C 1
ATOM 2946 O O . CYS B 1 22 ? 88.389 -41.656 -43.427 1.00 57.97 50 CYS B O 1
ATOM 2949 N N . VAL B 1 23 ? 87.849 -43.611 -42.462 1.00 59.15 51 VAL B N 1
ATOM 2950 C CA . VAL B 1 23 ? 86.591 -43.768 -43.195 1.00 62.64 51 VAL B CA 1
ATOM 2951 C C . VAL B 1 23 ? 85.510 -42.863 -42.599 1.00 62.42 51 VAL B C 1
ATOM 2952 O O . VAL B 1 23 ? 85.216 -42.946 -41.407 1.00 61.33 51 VAL B O 1
ATOM 2956 N N . LEU B 1 24 ? 84.902 -42.032 -43.442 1.00 64.15 52 LEU B N 1
ATOM 2957 C CA . LEU B 1 24 ? 83.905 -41.048 -43.004 1.00 64.10 52 LEU B CA 1
ATOM 2958 C C . LEU B 1 24 ? 82.455 -41.499 -43.261 1.00 66.91 52 LEU B C 1
ATOM 2959 O O . LEU B 1 24 ? 82.068 -41.734 -44.403 1.00 68.20 52 LEU B O 1
ATOM 2964 N N . PHE B 1 25 ? 81.668 -41.617 -42.191 1.00 67.87 53 PHE B N 1
ATOM 2965 C CA . PHE B 1 25 ? 80.248 -41.980 -42.277 1.00 71.75 53 PHE B CA 1
ATOM 2966 C C . PHE B 1 25 ? 79.366 -40.733 -42.380 1.00 73.06 53 PHE B C 1
ATOM 2967 O O . PHE B 1 25 ? 79.647 -39.715 -41.750 1.00 71.22 53 PHE B O 1
ATOM 2975 N N . ASP B 1 26 ? 78.287 -40.836 -43.155 1.00 77.23 54 ASP B N 1
ATOM 2976 C CA . ASP B 1 26 ? 77.349 -39.726 -43.361 1.00 79.17 54 ASP B CA 1
ATOM 2977 C C . ASP B 1 26 ? 76.247 -39.720 -42.297 1.00 80.17 54 ASP B C 1
ATOM 2978 O O . ASP B 1 26 ? 75.486 -40.690 -42.170 1.00 80.28 54 ASP B O 1
ATOM 2983 N N . PHE B 1 27 ? 76.154 -38.611 -41.561 1.00 78.20 55 PHE B N 1
ATOM 2984 C CA . PHE B 1 27 ? 75.142 -38.433 -40.519 1.00 79.47 55 PHE B CA 1
ATOM 2985 C C . PHE B 1 27 ? 74.034 -37.429 -40.893 1.00 81.62 55 PHE B C 1
ATOM 2986 O O . PHE B 1 27 ? 73.135 -37.188 -40.082 1.00 80.31 55 PHE B O 1
ATOM 2994 N N . VAL B 1 28 ? 74.081 -36.863 -42.105 1.00 84.21 56 VAL B N 1
ATOM 2995 C CA . VAL B 1 28 ? 73.115 -35.816 -42.518 1.00 87.21 56 VAL B CA 1
ATOM 2996 C C . VAL B 1 28 ? 72.114 -36.254 -43.611 1.00 91.95 56 VAL B C 1
ATOM 2997 O O . VAL B 1 28 ? 70.906 -36.129 -43.417 1.00 93.92 56 VAL B O 1
ATOM 3001 N N . SER B 1 29 ? 72.603 -36.775 -44.737 1.00 93.64 57 SER B N 1
ATOM 3002 C CA . SER B 1 29 ? 71.730 -37.170 -45.848 1.00 98.19 57 SER B CA 1
ATOM 3003 C C . SER B 1 29 ? 70.824 -38.325 -45.451 1.00 100.85 57 SER B C 1
ATOM 3004 O O . SER B 1 29 ? 69.626 -38.300 -45.732 1.00 104.59 57 SER B O 1
ATOM 3007 N N . ASP B 1 30 ? 71.403 -39.335 -44.806 1.00 99.89 58 ASP B N 1
ATOM 3008 C CA . ASP B 1 30 ? 70.631 -40.440 -44.242 1.00 101.18 58 ASP B CA 1
ATOM 3009 C C . ASP B 1 30 ? 71.140 -40.771 -42.830 1.00 98.94 58 ASP B C 1
ATOM 3010 O O . ASP B 1 30 ? 72.073 -41.561 -42.678 1.00 96.59 58 ASP B O 1
ATOM 3015 N N . PRO B 1 31 ? 70.526 -40.159 -41.790 1.00 99.28 59 PRO B N 1
ATOM 3016 C CA . PRO B 1 31 ? 70.935 -40.405 -40.396 1.00 97.11 59 PRO B CA 1
ATOM 3017 C C . PRO B 1 31 ? 70.642 -41.817 -39.875 1.00 98.26 59 PRO B C 1
ATOM 3018 O O . PRO B 1 31 ? 71.181 -42.205 -38.840 1.00 97.26 59 PRO B O 1
ATOM 3022 N N . LEU B 1 32 ? 69.794 -42.567 -40.577 1.00 100.41 60 LEU B N 1
ATOM 3023 C CA . LEU B 1 32 ? 69.534 -43.973 -40.250 1.00 101.74 60 LEU B CA 1
ATOM 3024 C C . LEU B 1 32 ? 70.498 -44.950 -40.961 1.00 99.15 60 LEU B C 1
ATOM 3025 O O . LEU B 1 32 ? 70.370 -46.169 -40.801 1.00 99.22 60 LEU B O 1
ATOM 3030 N N . SER B 1 33 ? 71.460 -44.430 -41.729 1.00 94.34 61 SER B N 1
ATOM 3031 C CA . SER B 1 33 ? 72.339 -45.280 -42.542 1.00 91.26 61 SER B CA 1
ATOM 3032 C C . SER B 1 33 ? 73.512 -45.847 -41.747 1.00 87.26 61 SER B C 1
ATOM 3033 O O . SER B 1 33 ? 74.076 -45.169 -40.881 1.00 84.16 61 SER B O 1
ATOM 3036 N N . ASP B 1 34 ? 73.860 -47.096 -42.061 1.00 86.20 62 ASP B N 1
ATOM 3037 C CA . ASP B 1 34 ? 75.094 -47.740 -41.603 1.00 83.14 62 ASP B CA 1
ATOM 3038 C C . ASP B 1 34 ? 75.233 -47.804 -40.076 1.00 81.98 62 ASP B C 1
ATOM 3039 O O . ASP B 1 34 ? 76.318 -47.565 -39.535 1.00 78.21 62 ASP B O 1
ATOM 3044 N N . LEU B 1 35 ? 74.136 -48.150 -39.394 1.00 83.54 63 LEU B N 1
ATOM 3045 C CA . LEU B 1 35 ? 74.087 -48.143 -37.921 1.00 83.37 63 LEU B CA 1
ATOM 3046 C C . LEU B 1 35 ? 75.061 -49.134 -37.273 1.00 82.43 63 LEU B C 1
ATOM 3047 O O . LEU B 1 35 ? 75.686 -48.817 -36.256 1.00 80.89 63 LEU B O 1
ATOM 3052 N N . LYS B 1 36 ? 75.189 -50.317 -37.868 1.00 83.37 64 LYS B N 1
ATOM 3053 C CA . LYS B 1 36 ? 76.135 -51.334 -37.405 1.00 83.05 64 LYS B CA 1
ATOM 3054 C C . LYS B 1 36 ? 77.591 -50.851 -37.503 1.00 80.31 64 LYS B C 1
ATOM 3055 O O . LYS B 1 36 ? 78.333 -50.887 -36.517 1.00 78.72 64 LYS B O 1
ATOM 3061 N N . TRP B 1 37 ? 77.991 -50.396 -38.688 1.00 79.13 65 TRP B N 1
ATOM 3062 C CA . TRP B 1 37 ? 79.385 -50.013 -38.932 1.00 75.68 65 TRP B CA 1
ATOM 3063 C C . TRP B 1 37 ? 79.765 -48.683 -38.262 1.00 72.88 65 TRP B C 1
ATOM 3064 O O . TRP B 1 37 ? 80.924 -48.476 -37.899 1.00 68.73 65 TRP B O 1
ATOM 3075 N N . LYS B 1 38 ? 78.784 -47.803 -38.080 1.00 73.53 66 LYS B N 1
ATOM 3076 C CA . LYS B 1 38 ? 78.973 -46.601 -37.272 1.00 72.78 66 LYS B CA 1
ATOM 3077 C C . LYS B 1 38 ? 79.309 -46.976 -35.828 1.00 71.73 66 LYS B C 1
ATOM 3078 O O . LYS B 1 38 ? 80.195 -46.372 -35.219 1.00 69.08 66 LYS B O 1
ATOM 3084 N N . GLU B 1 39 ? 78.595 -47.963 -35.286 1.00 73.38 67 GLU B N 1
ATOM 3085 C CA . GLU B 1 39 ? 78.891 -48.487 -33.951 1.00 72.50 67 GLU B CA 1
ATOM 3086 C C . GLU B 1 39 ? 80.301 -49.083 -33.875 1.00 70.72 67 GLU B C 1
ATOM 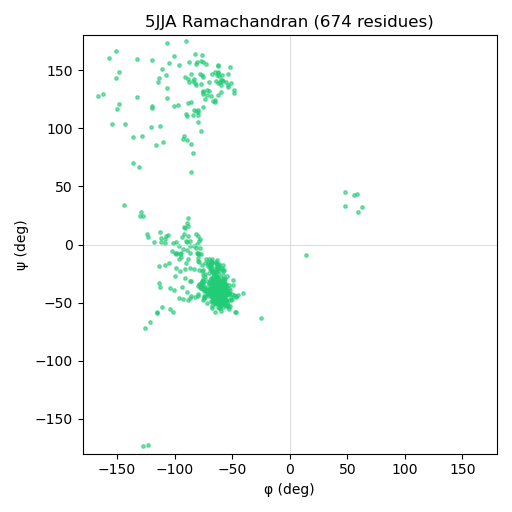3087 O O . GLU B 1 39 ? 80.976 -48.934 -32.854 1.00 68.67 67 GLU B O 1
ATOM 3093 N N . VAL B 1 40 ? 80.748 -49.745 -34.946 1.00 70.17 68 VAL B N 1
ATOM 3094 C CA . VAL B 1 40 ? 82.111 -50.296 -34.992 1.00 67.86 68 VAL B CA 1
ATOM 3095 C C . VAL B 1 40 ? 83.150 -49.169 -34.877 1.00 64.81 68 VAL B C 1
ATOM 3096 O O . VAL B 1 40 ? 84.008 -49.214 -33.993 1.00 64.29 68 VAL B O 1
ATOM 3100 N N . LYS B 1 41 ? 83.067 -48.158 -35.740 1.00 62.77 69 LYS B N 1
ATOM 3101 C CA . LYS B 1 41 ? 84.002 -47.022 -35.661 1.00 59.33 69 LYS B CA 1
ATOM 3102 C C . LYS B 1 41 ? 83.958 -46.341 -34.295 1.00 57.75 69 LYS B C 1
ATOM 3103 O O . LYS B 1 41 ? 84.996 -46.009 -33.738 1.00 56.45 69 LYS B O 1
ATOM 3109 N N . ARG B 1 42 ? 82.762 -46.142 -33.757 1.00 58.99 70 ARG B N 1
ATOM 3110 C CA . ARG B 1 42 ? 82.613 -45.555 -32.429 1.00 59.35 70 ARG B CA 1
ATOM 3111 C C . ARG B 1 42 ? 83.328 -46.429 -31.391 1.00 59.83 70 ARG B C 1
ATOM 3112 O O . ARG B 1 42 ? 84.090 -45.929 -30.557 1.00 59.22 70 ARG B O 1
ATOM 3120 N N . ALA B 1 43 ? 83.080 -47.733 -31.451 1.00 61.40 71 ALA B N 1
ATOM 3121 C CA . ALA B 1 43 ? 83.716 -48.681 -30.537 1.00 61.88 71 ALA B CA 1
ATOM 3122 C C . ALA B 1 43 ? 85.229 -48.710 -30.726 1.00 58.81 71 ALA B C 1
ATOM 3123 O O . ALA B 1 43 ? 85.961 -48.821 -29.752 1.00 59.98 71 ALA B O 1
ATOM 3125 N N . ALA B 1 44 ? 85.688 -48.604 -31.971 1.00 56.30 72 ALA B N 1
ATOM 3126 C CA . ALA B 1 44 ? 87.118 -48.581 -32.261 1.00 54.46 72 ALA B CA 1
ATOM 3127 C C . ALA B 1 44 ? 87.795 -47.336 -31.658 1.00 53.71 72 ALA B C 1
ATOM 3128 O O . ALA B 1 44 ? 88.894 -47.434 -31.115 1.00 53.44 72 ALA B O 1
ATOM 3130 N N . LEU B 1 45 ? 87.129 -46.181 -31.739 1.00 53.09 73 LEU B N 1
ATOM 3131 C CA . LEU B 1 45 ? 87.652 -44.944 -31.157 1.00 51.68 73 LEU B CA 1
ATOM 3132 C C . LEU B 1 45 ? 87.655 -44.969 -29.623 1.00 53.44 73 LEU B C 1
ATOM 3133 O O . LEU B 1 45 ? 88.604 -44.482 -29.005 1.00 53.57 73 LEU B O 1
ATOM 3138 N N . SER B 1 46 ? 86.599 -45.517 -29.018 1.00 55.72 74 SER B N 1
ATOM 3139 C CA . SER B 1 46 ? 86.561 -45.761 -27.563 1.00 57.51 74 SER B CA 1
ATOM 3140 C C . SER B 1 46 ? 87.698 -46.669 -27.112 1.00 57.18 74 SER B C 1
ATOM 3141 O O . SER B 1 46 ? 88.354 -46.416 -26.102 1.00 55.95 74 SER B O 1
ATOM 3144 N N . GLU B 1 47 ? 87.884 -47.749 -27.859 1.00 58.56 75 GLU B N 1
ATOM 3145 C CA . GLU B 1 47 ? 88.915 -48.744 -27.573 1.00 59.95 75 GLU B CA 1
ATOM 3146 C C . GLU B 1 47 ? 90.290 -48.087 -27.575 1.00 56.50 75 GLU B C 1
ATOM 3147 O O . GLU B 1 47 ? 91.080 -48.284 -26.656 1.00 56.03 75 GLU B O 1
ATOM 3153 N N . MET B 1 48 ? 90.546 -47.276 -28.597 1.00 54.50 76 MET B N 1
ATOM 3154 C CA . MET B 1 48 ? 91.838 -46.611 -28.749 1.00 51.66 76 MET B CA 1
ATOM 3155 C C . MET B 1 48 ? 92.083 -45.555 -27.683 1.00 50.31 76 MET B C 1
ATOM 3156 O O . MET B 1 48 ? 93.215 -45.383 -27.245 1.00 50.08 76 MET B O 1
ATOM 3161 N N . VAL B 1 49 ? 91.024 -44.874 -27.250 1.00 50.94 77 VAL B N 1
ATOM 3162 C CA . VAL B 1 49 ? 91.105 -43.963 -26.110 1.00 50.14 77 VAL B CA 1
ATOM 3163 C C . VAL B 1 49 ? 91.562 -44.711 -24.861 1.00 52.50 77 VAL B C 1
ATOM 3164 O O . VAL B 1 49 ? 92.468 -44.252 -24.156 1.00 51.87 77 VAL B O 1
ATOM 3168 N N . GLU B 1 50 ? 90.927 -45.849 -24.583 1.00 55.38 78 GLU B N 1
ATOM 3169 C CA . GLU B 1 50 ? 91.293 -46.660 -23.424 1.00 58.62 78 GLU B CA 1
ATOM 3170 C C . GLU B 1 50 ? 92.691 -47.229 -23.578 1.00 56.62 78 GLU B C 1
ATOM 3171 O O . GLU B 1 50 ? 93.431 -47.299 -22.603 1.00 57.76 78 GLU B O 1
ATOM 3177 N N . TYR B 1 51 ? 93.051 -47.628 -24.794 1.00 54.42 79 TYR B N 1
ATOM 3178 C CA . TYR B 1 51 ? 94.360 -48.233 -25.041 1.00 54.06 79 TYR B CA 1
ATOM 3179 C C . TYR B 1 51 ? 95.517 -47.296 -24.669 1.00 53.42 79 TYR B C 1
ATOM 3180 O O . TYR B 1 51 ? 96.431 -47.711 -23.958 1.00 54.75 79 TYR B O 1
ATOM 3189 N N . ILE B 1 52 ? 95.475 -46.048 -25.131 1.00 50.81 80 ILE B N 1
ATOM 3190 C CA . ILE B 1 52 ? 96.567 -45.103 -24.845 1.00 50.76 80 ILE B CA 1
ATOM 3191 C C . ILE B 1 52 ? 96.493 -44.490 -23.447 1.00 52.38 80 ILE B C 1
ATOM 3192 O O . ILE B 1 52 ? 97.466 -43.895 -22.988 1.00 51.34 80 ILE B O 1
ATOM 3197 N N . THR B 1 53 ? 95.345 -44.630 -22.783 1.00 55.71 81 THR B N 1
ATOM 3198 C CA . THR B 1 53 ? 95.166 -44.138 -21.411 1.00 57.51 81 THR B CA 1
ATOM 3199 C C . THR B 1 53 ? 95.769 -45.084 -20.370 1.00 60.75 81 THR B C 1
ATOM 3200 O O . THR B 1 53 ? 96.412 -44.636 -19.425 1.00 61.07 81 THR B O 1
ATOM 3204 N N . HIS B 1 54 ? 95.562 -46.384 -20.550 1.00 64.01 82 HIS B N 1
ATOM 3205 C CA . HIS B 1 54 ? 95.896 -47.371 -19.525 1.00 69.35 82 HIS B CA 1
ATOM 3206 C C . HIS B 1 54 ? 97.125 -48.241 -19.833 1.00 69.23 82 HIS B C 1
ATOM 3207 O O . HIS B 1 54 ? 97.403 -49.173 -19.083 1.00 72.48 82 HIS B O 1
ATOM 3214 N N . ASN B 1 55 ? 97.859 -47.938 -20.905 1.00 65.86 83 ASN B N 1
ATOM 3215 C CA . ASN B 1 55 ? 99.026 -48.733 -21.305 1.00 65.98 83 ASN B CA 1
ATOM 3216 C C . ASN B 1 55 ? 100.238 -47.871 -21.624 1.00 64.07 83 ASN B C 1
ATOM 3217 O O . ASN B 1 55 ? 100.149 -46.972 -22.452 1.00 63.97 83 ASN B O 1
ATOM 3222 N N . ARG B 1 56 ? 101.374 -48.156 -20.990 1.00 65.13 84 ARG B N 1
ATOM 3223 C CA . ARG B 1 56 ? 102.618 -47.436 -21.287 1.00 64.51 84 ARG B CA 1
ATOM 3224 C C . ARG B 1 56 ? 103.366 -48.096 -22.449 1.00 61.51 84 ARG B C 1
ATOM 3225 O O . ARG B 1 56 ? 103.146 -49.261 -22.745 1.00 59.63 84 ARG B O 1
ATOM 3233 N N . ASN B 1 57 ? 104.221 -47.313 -23.110 1.00 58.86 85 ASN B N 1
ATOM 3234 C CA . ASN B 1 57 ? 104.992 -47.740 -24.283 1.00 58.30 85 ASN B CA 1
ATOM 3235 C C . ASN B 1 57 ? 104.156 -48.121 -25.503 1.00 56.53 85 ASN B C 1
ATOM 3236 O O . ASN B 1 57 ? 104.556 -48.999 -26.267 1.00 57.28 85 ASN B O 1
ATOM 3241 N N . VAL B 1 58 ? 103.012 -47.474 -25.701 1.00 53.42 86 VAL B N 1
ATOM 3242 C CA . VAL B 1 58 ? 102.213 -47.732 -26.909 1.00 52.54 86 VAL B CA 1
ATOM 3243 C C . VAL B 1 58 ? 102.238 -46.576 -27.910 1.00 50.38 86 VAL B C 1
ATOM 3244 O O . VAL B 1 58 ? 101.895 -46.757 -29.071 1.00 50.27 86 VAL B O 1
ATOM 3248 N N . ILE B 1 59 ? 102.633 -45.391 -27.468 1.00 49.96 87 ILE B N 1
ATOM 3249 C CA . ILE B 1 59 ? 102.806 -44.275 -28.384 1.00 49.75 87 ILE B CA 1
ATOM 3250 C C . ILE B 1 59 ? 104.263 -44.255 -28.822 1.00 49.03 87 ILE B C 1
ATOM 3251 O O . ILE B 1 59 ? 105.115 -43.660 -28.180 1.00 48.41 87 ILE B O 1
ATOM 3256 N N . THR B 1 60 ? 104.528 -44.957 -29.917 1.00 49.41 88 THR B N 1
ATOM 3257 C CA . THR B 1 60 ? 105.859 -45.064 -30.494 1.00 49.65 88 THR B CA 1
ATOM 3258 C C . THR B 1 60 ? 105.926 -44.230 -31.773 1.00 49.77 88 THR B C 1
ATOM 3259 O O . THR B 1 60 ? 104.901 -43.708 -32.240 1.00 47.07 88 THR B O 1
ATOM 3263 N N . GLU B 1 61 ? 107.124 -44.119 -32.345 1.00 51.18 89 GLU B N 1
ATOM 3264 C CA . GLU B 1 61 ? 107.357 -43.234 -33.497 1.00 52.13 89 GLU B CA 1
ATOM 3265 C C . GLU B 1 61 ? 106.377 -43.410 -34.659 1.00 48.59 89 GLU B C 1
ATOM 3266 O O . GLU B 1 61 ? 105.857 -42.420 -35.173 1.00 46.18 89 GLU B O 1
ATOM 3272 N N . PRO B 1 62 ? 106.120 -44.664 -35.081 1.00 47.55 90 PRO B N 1
ATOM 3273 C CA . PRO B 1 62 ? 105.209 -44.842 -36.227 1.00 46.45 90 PRO B CA 1
ATOM 3274 C C . PRO B 1 62 ? 103.733 -44.478 -35.950 1.00 44.63 90 PRO B C 1
ATOM 3275 O O . PRO B 1 62 ? 102.969 -44.304 -36.888 1.00 44.36 90 PRO B O 1
ATOM 3279 N N . ILE B 1 63 ? 103.345 -44.369 -34.679 1.00 43.87 91 ILE B N 1
ATOM 3280 C CA . ILE B 1 63 ? 101.979 -43.987 -34.307 1.00 42.43 91 ILE B CA 1
ATOM 3281 C C . ILE B 1 63 ? 101.707 -42.512 -34.624 1.00 41.15 91 ILE B C 1
ATOM 3282 O O . ILE B 1 63 ? 100.635 -42.177 -35.129 1.00 40.08 91 ILE B O 1
ATOM 3287 N N . TYR B 1 64 ? 102.684 -41.649 -34.344 1.00 40.67 92 TYR B N 1
ATOM 3288 C CA . TYR B 1 64 ? 102.526 -40.189 -34.502 1.00 39.91 92 TYR B CA 1
ATOM 3289 C C . TYR B 1 64 ? 101.885 -39.754 -35.833 1.00 40.01 92 TYR B C 1
ATOM 3290 O O . TYR B 1 64 ? 100.848 -39.096 -35.815 1.00 39.48 92 TYR B O 1
ATOM 3299 N N . PRO B 1 65 ? 102.485 -40.121 -36.991 1.00 40.85 93 PRO B N 1
ATOM 3300 C CA . PRO B 1 65 ? 101.872 -39.708 -38.267 1.00 40.91 93 PRO B CA 1
ATOM 3301 C C . PRO B 1 65 ? 100.466 -40.261 -38.485 1.00 41.13 93 PRO B C 1
ATOM 3302 O O . PRO B 1 65 ? 99.633 -39.592 -39.089 1.00 41.45 93 PRO B O 1
ATOM 3306 N N . GLU B 1 66 ? 100.205 -41.461 -37.975 1.00 41.94 94 GLU B N 1
ATOM 3307 C CA . GLU B 1 66 ? 98.906 -42.098 -38.142 1.00 42.89 94 GLU B CA 1
ATOM 3308 C C . GLU B 1 66 ? 97.840 -41.385 -37.317 1.00 42.28 94 GLU B C 1
ATOM 3309 O O . GLU B 1 66 ? 96.686 -41.290 -37.738 1.00 42.33 94 GLU B O 1
ATOM 3315 N N . VAL B 1 67 ? 98.221 -40.878 -36.145 1.00 40.67 95 VAL B N 1
ATOM 3316 C CA . VAL B 1 67 ? 97.271 -40.172 -35.286 1.00 39.96 95 VAL B CA 1
ATOM 3317 C C . VAL B 1 67 ? 96.933 -38.819 -35.904 1.00 39.27 95 VAL B C 1
ATOM 3318 O O . VAL B 1 67 ? 95.771 -38.480 -36.078 1.00 39.09 95 VAL B O 1
ATOM 3322 N N . VAL B 1 68 ? 97.962 -38.072 -36.272 1.00 39.09 96 VAL B N 1
ATOM 3323 C CA . VAL B 1 68 ? 97.782 -36.738 -36.813 1.00 39.72 96 VAL B CA 1
ATOM 3324 C C . VAL B 1 68 ? 97.023 -36.748 -38.139 1.00 41.25 96 VAL B C 1
ATOM 3325 O O . VAL B 1 68 ? 96.173 -35.886 -38.384 1.00 41.28 96 VAL B O 1
ATOM 3329 N N . HIS B 1 69 ? 97.327 -37.723 -38.989 1.00 43.32 97 HIS B N 1
ATOM 3330 C CA . HIS B 1 69 ? 96.606 -37.887 -40.237 1.00 44.44 97 HIS B CA 1
ATOM 3331 C C . HIS B 1 69 ? 95.137 -38.242 -39.993 1.00 44.12 97 HIS B C 1
ATOM 3332 O O . HIS B 1 69 ? 94.255 -37.691 -40.636 1.00 45.63 97 HIS B O 1
ATOM 3339 N N . MET B 1 70 ? 94.872 -39.173 -39.081 1.00 43.60 98 MET B N 1
ATOM 3340 C CA . MET B 1 70 ? 93.492 -39.526 -38.743 1.00 44.02 98 MET B CA 1
ATOM 3341 C C . MET B 1 70 ? 92.711 -38.312 -38.203 1.00 42.72 98 MET B C 1
ATOM 3342 O O . MET B 1 70 ? 91.532 -38.121 -38.557 1.00 41.29 98 MET B O 1
ATOM 3347 N N . PHE B 1 71 ? 93.350 -37.505 -37.349 1.00 39.67 99 PHE B N 1
ATOM 3348 C CA . PHE B 1 71 ? 92.717 -36.270 -36.878 1.00 38.72 99 PHE B CA 1
ATOM 3349 C C . PHE B 1 71 ? 92.401 -35.369 -38.056 1.00 39.19 99 PHE B C 1
ATOM 3350 O O . PHE B 1 71 ? 91.264 -34.930 -38.213 1.00 39.51 99 PHE B O 1
ATOM 3358 N N . ALA B 1 72 ? 93.402 -35.115 -38.893 1.00 40.69 100 ALA B N 1
ATOM 3359 C CA . ALA B 1 72 ? 93.246 -34.201 -40.036 1.00 42.67 100 ALA B CA 1
ATOM 3360 C C . ALA B 1 72 ? 92.118 -34.618 -40.989 1.00 45.04 100 ALA B C 1
ATOM 3361 O O . ALA B 1 72 ? 91.286 -33.798 -41.381 1.00 45.30 100 ALA B O 1
ATOM 3363 N N . VAL B 1 73 ? 92.088 -35.895 -41.348 1.00 45.62 101 VAL B N 1
ATOM 3364 C CA . VAL B 1 73 ? 91.095 -36.395 -42.298 1.00 47.78 101 VAL B CA 1
ATOM 3365 C C . VAL B 1 73 ? 89.680 -36.264 -41.739 1.00 47.81 101 VAL B C 1
ATOM 3366 O O . VAL B 1 73 ? 88.753 -35.923 -42.469 1.00 48.90 101 VAL B O 1
ATOM 3370 N N . ASN B 1 74 ? 89.518 -36.544 -40.449 1.00 47.64 102 ASN B N 1
ATOM 3371 C CA . ASN B 1 74 ? 88.215 -36.430 -39.791 1.00 48.54 102 ASN B CA 1
ATOM 3372 C C . ASN B 1 74 ? 87.784 -34.992 -39.502 1.00 48.33 102 ASN B C 1
ATOM 3373 O O . ASN B 1 74 ? 86.596 -34.673 -39.600 1.00 49.55 102 ASN B O 1
ATOM 3378 N N . MET B 1 75 ? 88.727 -34.132 -39.124 1.00 46.72 103 MET B N 1
ATOM 3379 C CA . MET B 1 75 ? 88.354 -32.817 -38.583 1.00 46.45 103 MET B CA 1
ATOM 3380 C C . MET B 1 75 ? 88.463 -31.648 -39.572 1.00 45.79 103 MET B C 1
ATOM 3381 O O . MET B 1 75 ? 87.612 -30.758 -39.569 1.00 45.81 103 MET B O 1
ATOM 3386 N N . PHE B 1 76 ? 89.497 -31.643 -40.407 1.00 45.47 104 PHE B N 1
ATOM 3387 C CA . PHE B 1 76 ? 89.645 -30.599 -41.413 1.00 46.35 104 PHE B CA 1
ATOM 3388 C C . PHE B 1 76 ? 88.687 -30.895 -42.567 1.00 49.44 104 PHE B C 1
ATOM 3389 O O . PHE B 1 76 ? 88.977 -31.695 -43.453 1.00 49.88 104 PHE B O 1
ATOM 3397 N N . ARG B 1 77 ? 87.540 -30.224 -42.518 1.00 51.47 105 ARG B N 1
ATOM 3398 C CA . ARG B 1 77 ? 86.370 -30.548 -43.327 1.00 55.20 105 ARG B CA 1
ATOM 3399 C C . ARG B 1 77 ? 85.583 -29.249 -43.554 1.00 57.92 105 ARG B C 1
ATOM 3400 O O . ARG B 1 77 ? 85.815 -28.256 -42.857 1.00 56.13 105 ARG B O 1
ATOM 3408 N N . THR B 1 78 ? 84.637 -29.258 -44.489 1.00 63.07 106 THR B N 1
ATOM 3409 C CA . THR B 1 78 ? 83.785 -28.083 -44.712 1.00 66.52 106 THR B CA 1
ATOM 3410 C C . THR B 1 78 ? 82.824 -27.969 -43.532 1.00 67.42 106 THR B C 1
ATOM 3411 O O . THR B 1 78 ? 82.230 -28.963 -43.119 1.00 67.22 106 THR B O 1
ATOM 3415 N N . LEU B 1 79 ? 82.684 -26.771 -42.981 1.00 69.60 107 LEU B N 1
ATOM 3416 C CA . LEU B 1 79 ? 81.710 -26.539 -41.919 1.00 73.61 107 LEU B CA 1
ATOM 3417 C C . LEU B 1 79 ? 80.341 -26.223 -42.539 1.00 81.06 107 LEU B C 1
ATOM 3418 O O . LEU B 1 79 ? 80.271 -25.617 -43.616 1.00 78.20 107 LEU B O 1
ATOM 3423 N N . PRO B 1 80 ? 79.246 -26.638 -41.870 1.00 89.80 108 PRO B N 1
ATOM 3424 C CA . PRO B 1 80 ? 77.922 -26.282 -42.397 1.00 95.40 108 PRO B CA 1
ATOM 3425 C C . PRO B 1 80 ? 77.648 -24.784 -42.239 1.00 96.12 108 PRO B C 1
ATOM 3426 O O . PRO B 1 80 ? 78.008 -24.216 -41.205 1.00 94.60 108 PRO B O 1
ATOM 3430 N N . PRO B 1 81 ? 77.031 -24.141 -43.254 1.00 100.72 109 PRO B N 1
ATOM 3431 C CA . PRO B 1 81 ? 76.717 -22.707 -43.154 1.00 101.14 109 PRO B CA 1
ATOM 3432 C C . PRO B 1 81 ? 75.399 -22.431 -42.421 1.00 100.25 109 PRO B C 1
ATOM 3433 O O . PRO B 1 81 ? 75.312 -21.485 -41.632 1.00 96.78 109 PRO B O 1
ATOM 3437 N N . GLU B 1 96 ? 69.615 -21.614 -31.083 1.00 96.49 124 GLU B N 1
ATOM 3438 C CA . GLU B 1 96 ? 69.496 -21.536 -32.541 1.00 96.59 124 GLU B CA 1
ATOM 3439 C C . GLU B 1 96 ? 70.689 -22.111 -33.353 1.00 93.68 124 GLU B C 1
ATOM 3440 O O . GLU B 1 96 ? 70.570 -22.246 -34.573 1.00 94.19 124 GLU B O 1
ATOM 3446 N N . PRO B 1 97 ? 71.825 -22.463 -32.697 1.00 88.65 125 PRO B N 1
ATOM 3447 C CA . PRO B 1 97 ? 73.008 -22.858 -33.490 1.00 85.12 125 PRO B CA 1
ATOM 3448 C C . PRO B 1 97 ? 72.917 -24.263 -34.097 1.00 81.70 125 PRO B C 1
ATOM 3449 O O . PRO B 1 97 ? 72.372 -25.168 -33.466 1.00 82.13 125 PRO B O 1
ATOM 3453 N N . THR B 1 98 ? 73.455 -24.433 -35.305 1.00 76.08 126 THR B N 1
ATOM 3454 C CA . THR B 1 98 ? 73.460 -25.735 -35.976 1.00 75.60 126 THR B CA 1
ATOM 3455 C C . THR B 1 98 ? 74.519 -26.654 -35.359 1.00 70.42 126 THR B C 1
ATOM 3456 O O . THR B 1 98 ? 75.705 -26.343 -35.394 1.00 68.95 126 THR B O 1
ATOM 3460 N N . LEU B 1 99 ? 74.086 -27.780 -34.799 1.00 67.06 127 LEU B N 1
ATOM 3461 C CA . LEU B 1 99 ? 75.006 -28.752 -34.213 1.00 63.08 127 LEU B CA 1
ATOM 3462 C C . LEU B 1 99 ? 75.618 -29.644 -35.284 1.00 60.45 127 LEU B C 1
ATOM 3463 O O . LEU B 1 99 ? 75.055 -29.825 -36.356 1.00 61.37 127 LEU B O 1
ATOM 3468 N N . GLU B 1 100 ? 76.789 -30.186 -34.979 1.00 57.14 128 GLU B N 1
ATOM 3469 C CA . GLU B 1 100 ? 77.484 -31.100 -35.873 1.00 56.88 128 GLU B CA 1
ATOM 3470 C C . GLU B 1 100 ? 76.860 -32.503 -35.747 1.00 57.70 128 GLU B C 1
ATOM 3471 O O . GLU B 1 100 ? 76.938 -33.126 -34.692 1.00 57.06 128 GLU B O 1
ATOM 3477 N N . ALA B 1 101 ? 76.235 -32.977 -36.821 1.00 57.61 129 ALA B N 1
ATOM 3478 C CA . ALA B 1 101 ? 75.530 -34.258 -36.811 1.00 59.97 129 ALA B CA 1
ATOM 3479 C C . ALA B 1 101 ? 76.460 -35.474 -36.665 1.00 59.56 129 ALA B C 1
ATOM 3480 O O . ALA B 1 101 ? 76.019 -36.534 -36.224 1.00 60.95 129 ALA B O 1
ATOM 3482 N N . ALA B 1 102 ? 77.734 -35.316 -37.028 1.00 58.17 130 ALA B N 1
ATOM 3483 C CA . ALA B 1 102 ? 78.730 -36.381 -36.877 1.00 58.88 130 ALA B CA 1
ATOM 3484 C C . ALA B 1 102 ? 79.430 -36.382 -35.506 1.00 57.57 130 ALA B C 1
ATOM 3485 O O . ALA B 1 102 ? 80.458 -37.038 -35.340 1.00 59.49 130 ALA B O 1
ATOM 3487 N N . TRP B 1 103 ? 78.862 -35.687 -34.525 1.00 56.19 131 TRP B N 1
ATOM 3488 C CA . TRP B 1 103 ? 79.443 -35.612 -33.186 1.00 55.15 131 TRP B CA 1
ATOM 3489 C C . TRP B 1 103 ? 79.673 -36.969 -32.500 1.00 56.88 131 TRP B C 1
ATOM 3490 O O . TRP B 1 103 ? 80.644 -37.114 -31.758 1.00 54.98 131 TRP B O 1
ATOM 3501 N N . PRO B 1 104 ? 78.786 -37.962 -32.731 1.00 59.77 132 PRO B N 1
ATOM 3502 C CA . PRO B 1 104 ? 79.066 -39.289 -32.178 1.00 61.42 132 PRO B CA 1
ATOM 3503 C C . PRO B 1 104 ? 80.477 -39.812 -32.461 1.00 60.20 132 PRO B C 1
ATOM 3504 O O . PRO B 1 104 ? 81.044 -40.502 -31.611 1.00 62.21 132 PRO B O 1
ATOM 3508 N N . HIS B 1 105 ? 81.026 -39.491 -33.633 1.00 57.94 133 HIS B N 1
ATOM 3509 C CA . HIS B 1 105 ? 82.413 -39.837 -33.973 1.00 55.53 133 HIS B CA 1
ATOM 3510 C C . HIS B 1 105 ? 83.406 -38.719 -33.632 1.00 51.96 133 HIS B C 1
ATOM 3511 O O . HIS B 1 105 ? 84.458 -38.970 -33.039 1.00 49.63 133 HIS B O 1
ATOM 3518 N N . LEU B 1 106 ? 83.083 -37.490 -34.012 1.00 50.72 134 LEU B N 1
ATOM 3519 C CA . LEU B 1 106 ? 84.038 -36.395 -33.849 1.00 48.82 134 LEU B CA 1
ATOM 3520 C C . LEU B 1 106 ? 84.394 -36.106 -32.393 1.00 47.14 134 LEU B C 1
ATOM 3521 O O . LEU B 1 106 ? 85.536 -35.763 -32.109 1.00 46.81 134 LEU B O 1
ATOM 3526 N N . GLN B 1 107 ? 83.456 -36.278 -31.466 1.00 48.73 135 GLN B N 1
ATOM 3527 C CA . GLN B 1 107 ? 83.771 -36.059 -30.051 1.00 48.76 135 GLN B CA 1
ATOM 3528 C C . GLN B 1 107 ? 84.850 -37.043 -29.592 1.00 46.65 135 GLN B C 1
ATOM 3529 O O . GLN B 1 107 ? 85.702 -36.696 -28.783 1.00 44.10 135 GLN B O 1
ATOM 3535 N N . LEU B 1 108 ? 84.814 -38.266 -30.119 1.00 46.93 136 LEU B N 1
ATOM 3536 C CA . LEU B 1 108 ? 85.811 -39.282 -29.767 1.00 45.61 136 LEU B CA 1
ATOM 3537 C C . LEU B 1 108 ? 87.156 -39.045 -30.460 1.00 43.12 136 LEU B C 1
ATOM 3538 O O . LEU B 1 108 ? 88.202 -39.353 -29.890 1.00 41.44 136 LEU B O 1
ATOM 3543 N N . VAL B 1 109 ? 87.133 -38.484 -31.670 1.00 42.23 137 VAL B N 1
ATOM 3544 C CA . VAL B 1 109 ? 88.370 -38.094 -32.350 1.00 40.82 137 VAL B CA 1
ATOM 3545 C C . VAL B 1 109 ? 89.053 -36.981 -31.553 1.00 39.33 137 VAL B C 1
ATOM 3546 O O . VAL B 1 109 ? 90.248 -37.055 -31.283 1.00 39.27 137 VAL B O 1
ATOM 3550 N N . TYR B 1 110 ? 88.286 -35.964 -31.165 1.00 38.47 138 TYR B N 1
ATOM 3551 C CA . TYR B 1 110 ? 88.799 -34.922 -30.270 1.00 37.32 138 TYR B CA 1
ATOM 3552 C C . TYR B 1 110 ? 89.333 -35.503 -28.949 1.00 38.12 138 TYR B C 1
ATOM 3553 O O . TYR B 1 110 ? 90.431 -35.154 -28.514 1.00 36.00 138 TYR B O 1
ATOM 3562 N N . GLU B 1 111 ? 88.568 -36.394 -28.328 1.00 41.11 139 GLU B N 1
ATOM 3563 C CA . GLU B 1 111 ? 88.949 -36.963 -27.031 1.00 44.55 139 GLU B CA 1
ATOM 3564 C C . GLU B 1 111 ? 90.238 -37.774 -27.145 1.00 43.12 139 GLU B C 1
ATOM 3565 O O . GLU B 1 111 ? 91.117 -37.689 -26.285 1.00 43.22 139 GLU B O 1
ATOM 3571 N N . PHE B 1 112 ? 90.355 -38.542 -28.224 1.00 41.97 140 PHE B N 1
ATOM 3572 C CA . PHE B 1 112 ? 91.544 -39.341 -28.469 1.00 40.82 140 PHE B CA 1
ATOM 3573 C C . PHE B 1 112 ? 92.772 -38.472 -28.692 1.00 38.68 140 PHE B C 1
ATOM 3574 O O . PHE B 1 112 ? 93.802 -38.685 -28.074 1.00 38.49 140 PHE B O 1
ATOM 3582 N N . PHE B 1 113 ? 92.662 -37.500 -29.582 1.00 37.83 141 PHE B N 1
ATOM 3583 C CA . PHE B 1 113 ? 93.785 -36.626 -29.907 1.00 37.87 141 PHE B CA 1
ATOM 3584 C C . PHE B 1 113 ? 94.274 -35.860 -28.668 1.00 38.32 141 PHE B C 1
ATOM 3585 O O . PHE B 1 113 ? 95.477 -35.691 -28.445 1.00 36.81 141 PHE B O 1
ATOM 3593 N N . LEU B 1 114 ? 93.326 -35.417 -27.856 1.00 40.17 142 LEU B N 1
ATOM 3594 C CA . LEU B 1 114 ? 93.636 -34.737 -26.612 1.00 42.09 142 LEU B CA 1
ATOM 3595 C C . LEU B 1 114 ? 94.388 -35.662 -25.653 1.00 42.65 142 LEU B C 1
ATOM 3596 O O . LEU B 1 114 ? 95.391 -35.268 -25.065 1.00 41.98 142 LEU B O 1
ATOM 3601 N N . ARG B 1 115 ? 93.928 -36.901 -25.530 1.00 43.58 143 ARG B N 1
ATOM 3602 C CA . ARG B 1 115 ? 94.576 -37.875 -24.645 1.00 45.88 143 ARG B CA 1
ATOM 3603 C C . ARG B 1 115 ? 95.955 -38.290 -25.182 1.00 44.45 143 ARG B C 1
ATOM 3604 O O . ARG B 1 115 ? 96.866 -38.614 -24.423 1.00 44.98 143 ARG B O 1
ATOM 3612 N N . PHE B 1 116 ? 96.089 -38.288 -26.503 1.00 43.19 144 PHE B N 1
ATOM 3613 C CA . PHE B 1 116 ? 97.378 -38.461 -27.186 1.00 42.34 144 PHE B CA 1
ATOM 3614 C C . PHE B 1 116 ? 98.340 -37.333 -26.782 1.00 40.59 144 PHE B C 1
ATOM 3615 O O . PHE B 1 116 ? 99.432 -37.583 -26.276 1.00 39.42 144 PHE B O 1
ATOM 3623 N N . LEU B 1 117 ? 97.905 -36.095 -26.960 1.00 39.44 145 LEU B N 1
ATOM 3624 C CA . LEU B 1 117 ? 98.712 -34.929 -26.586 1.00 40.64 145 LEU B CA 1
ATOM 3625 C C . LEU B 1 117 ? 99.156 -34.882 -25.123 1.00 43.29 145 LEU B C 1
ATOM 3626 O O . LEU B 1 117 ? 100.246 -34.392 -24.831 1.00 44.40 145 LEU B O 1
ATOM 3631 N N . GLU B 1 118 ? 98.324 -35.352 -24.198 1.00 46.25 146 GLU B N 1
ATOM 3632 C CA . GLU B 1 118 ? 98.650 -35.166 -22.784 1.00 49.10 146 GLU B CA 1
ATOM 3633 C C . GLU B 1 118 ? 99.132 -36.428 -22.108 1.00 50.10 146 GLU B C 1
ATOM 3634 O O . GLU B 1 118 ? 99.351 -36.445 -20.903 1.00 50.25 146 GLU B O 1
ATOM 3640 N N . SER B 1 119 ? 99.354 -37.469 -22.912 1.00 50.98 147 SER B N 1
ATOM 3641 C CA . SER B 1 119 ? 100.002 -38.692 -22.456 1.00 52.13 147 SER B CA 1
ATOM 3642 C C . SER B 1 119 ? 101.410 -38.405 -21.947 1.00 53.87 147 SER B C 1
ATOM 3643 O O . SER B 1 119 ? 102.133 -37.623 -22.563 1.00 53.08 147 SER B O 1
ATOM 3646 N N . PRO B 1 120 ? 101.816 -39.053 -20.834 1.00 56.02 148 PRO B N 1
ATOM 3647 C CA . PRO B 1 120 ? 103.171 -38.843 -20.315 1.00 56.45 148 PRO B CA 1
ATOM 3648 C C . PRO B 1 120 ? 104.269 -39.389 -21.234 1.00 56.34 148 PRO B C 1
ATOM 3649 O O . PRO B 1 120 ? 105.424 -39.016 -21.065 1.00 56.56 148 PRO B O 1
ATOM 3653 N N . ASP B 1 121 ? 103.914 -40.254 -22.189 1.00 55.31 149 ASP B N 1
ATOM 3654 C CA . ASP B 1 121 ? 104.856 -40.717 -23.222 1.00 54.80 149 ASP B CA 1
ATOM 3655 C C . ASP B 1 121 ? 104.916 -39.799 -24.447 1.00 51.93 149 ASP B C 1
ATOM 3656 O O . ASP B 1 121 ? 105.674 -40.060 -25.378 1.00 51.52 149 ASP B O 1
ATOM 3661 N N . PHE B 1 122 ? 104.128 -38.732 -24.460 1.00 49.80 150 PHE B N 1
ATOM 3662 C CA . PHE B 1 122 ? 104.083 -37.852 -25.629 1.00 48.17 150 PHE B CA 1
ATOM 3663 C C . PHE B 1 122 ? 105.394 -37.065 -25.768 1.00 48.46 150 PHE B C 1
ATOM 3664 O O . PHE B 1 122 ? 105.882 -36.497 -24.799 1.00 48.62 150 PHE B O 1
ATOM 3672 N N . GLN B 1 123 ? 105.954 -37.040 -26.975 1.00 48.19 151 GLN B N 1
ATOM 3673 C CA . GLN B 1 123 ? 107.217 -36.346 -27.236 1.00 49.08 151 GLN B CA 1
ATOM 3674 C C . GLN B 1 123 ? 107.057 -35.251 -28.292 1.00 46.87 151 GLN B C 1
ATOM 3675 O O . GLN B 1 123 ? 107.022 -35.540 -29.499 1.00 44.70 151 GLN B O 1
ATOM 3681 N N . PRO B 1 124 ? 106.974 -33.988 -27.850 1.00 45.52 152 PRO B N 1
ATOM 3682 C CA . PRO B 1 124 ? 106.819 -32.876 -28.792 1.00 45.00 152 PRO B CA 1
ATOM 3683 C C . PRO B 1 124 ? 107.867 -32.872 -29.917 1.00 45.74 152 PRO B C 1
ATOM 3684 O O . PRO B 1 124 ? 107.525 -32.595 -31.067 1.00 44.82 152 PRO B O 1
ATOM 3688 N N . ASN B 1 125 ? 109.112 -33.206 -29.588 1.00 47.36 153 ASN B N 1
ATOM 3689 C CA . ASN B 1 125 ? 110.204 -33.266 -30.570 1.00 49.75 153 ASN B CA 1
ATOM 3690 C C . ASN B 1 125 ? 109.950 -34.202 -31.742 1.00 47.78 153 ASN B C 1
ATOM 3691 O O . ASN B 1 125 ? 110.482 -33.983 -32.830 1.00 49.35 153 ASN B O 1
ATOM 3696 N N . ILE B 1 126 ? 109.168 -35.252 -31.514 1.00 45.10 154 ILE B N 1
ATOM 3697 C CA . ILE B 1 126 ? 108.738 -36.133 -32.594 1.00 44.07 154 ILE B CA 1
ATOM 3698 C C . ILE B 1 126 ? 107.470 -35.591 -33.253 1.00 41.54 154 ILE B C 1
ATOM 3699 O O . ILE B 1 126 ? 107.373 -35.534 -34.473 1.00 40.10 154 ILE B O 1
ATOM 3704 N N . ALA B 1 127 ? 106.507 -35.183 -32.434 1.00 40.62 155 ALA B N 1
ATOM 3705 C CA . ALA B 1 127 ? 105.211 -34.749 -32.934 1.00 40.07 155 ALA B CA 1
ATOM 3706 C C . ALA B 1 127 ? 105.285 -33.503 -33.831 1.00 40.47 155 ALA B C 1
ATOM 3707 O O . ALA B 1 127 ? 104.443 -33.339 -34.708 1.00 39.03 155 ALA B O 1
ATOM 3709 N N . LYS B 1 128 ? 106.291 -32.649 -33.625 1.00 42.13 156 LYS B N 1
ATOM 3710 C CA . LYS B 1 128 ? 106.417 -31.387 -34.381 1.00 43.98 156 LYS B CA 1
ATOM 3711 C C . LYS B 1 128 ? 106.646 -31.551 -35.897 1.00 44.54 156 LYS B C 1
ATOM 3712 O O . LYS B 1 128 ? 106.470 -30.595 -36.651 1.00 44.54 156 LYS B O 1
ATOM 3718 N N . LYS B 1 129 ? 107.034 -32.745 -36.333 1.00 45.18 157 LYS B N 1
ATOM 3719 C CA . LYS B 1 129 ? 107.153 -33.044 -37.760 1.00 47.22 157 LYS B CA 1
ATOM 3720 C C . LYS B 1 129 ? 105.789 -33.026 -38.435 1.00 45.11 157 LYS B C 1
ATOM 3721 O O . LYS B 1 129 ? 105.698 -32.786 -39.634 1.00 45.64 157 LYS B O 1
ATOM 3727 N N . TYR B 1 130 ? 104.743 -33.324 -37.665 1.00 42.18 158 TYR B N 1
ATOM 3728 C CA . TYR B 1 130 ? 103.389 -33.466 -38.188 1.00 40.52 158 TYR B CA 1
ATOM 3729 C C . TYR B 1 130 ? 102.449 -32.368 -37.693 1.00 39.12 158 TYR B C 1
ATOM 3730 O O . TYR B 1 130 ? 101.583 -31.904 -38.439 1.00 39.56 158 TYR B O 1
ATOM 3739 N N . ILE B 1 131 ? 102.612 -31.950 -36.441 1.00 37.41 159 ILE B N 1
ATOM 3740 C CA . ILE B 1 131 ? 101.843 -30.839 -35.907 1.00 36.42 159 ILE B CA 1
ATOM 3741 C C . ILE B 1 131 ? 102.635 -29.572 -36.217 1.00 35.27 159 ILE B C 1
ATOM 3742 O O . ILE B 1 131 ? 103.493 -29.158 -35.455 1.00 35.83 159 ILE B O 1
ATOM 3747 N N . ASP B 1 132 ? 102.355 -28.989 -37.371 1.00 35.38 160 ASP B N 1
ATOM 3748 C CA . ASP B 1 132 ? 103.155 -27.884 -37.915 1.00 36.34 160 ASP B CA 1
ATOM 3749 C C . ASP B 1 132 ? 102.278 -26.668 -38.178 1.00 35.56 160 ASP B C 1
ATOM 3750 O O . ASP B 1 132 ? 101.111 -26.640 -37.790 1.00 35.44 160 ASP B O 1
ATOM 3755 N N . GLN B 1 133 ? 102.836 -25.647 -38.811 1.00 35.97 161 GLN B N 1
ATOM 3756 C CA . GLN B 1 133 ? 102.099 -24.408 -38.994 1.00 35.22 161 GLN B CA 1
ATOM 3757 C C . GLN B 1 133 ? 100.856 -24.619 -39.851 1.00 35.13 161 GLN B C 1
ATOM 3758 O O . GLN B 1 133 ? 99.810 -24.041 -39.564 1.00 34.62 161 GLN B O 1
ATOM 3764 N N . LYS B 1 134 ? 100.962 -25.459 -40.884 1.00 35.54 162 LYS B N 1
ATOM 3765 C CA . LYS B 1 134 ? 99.798 -25.790 -41.702 1.00 36.65 162 LYS B CA 1
ATOM 3766 C C . LYS B 1 134 ? 98.693 -26.427 -40.863 1.00 35.67 162 LYS B C 1
ATOM 3767 O O . LYS B 1 134 ? 97.526 -26.059 -40.992 1.00 35.88 162 LYS B O 1
ATOM 3773 N N . PHE B 1 135 ? 99.069 -27.383 -40.019 1.00 34.55 163 PHE B N 1
ATOM 3774 C CA . PHE B 1 135 ? 98.124 -28.033 -39.127 1.00 33.79 163 PHE B CA 1
ATOM 3775 C C . PHE B 1 135 ? 97.423 -27.008 -38.234 1.00 33.67 163 PHE B C 1
ATOM 3776 O O . PHE B 1 135 ? 96.204 -27.056 -38.080 1.00 34.05 163 PHE B O 1
ATOM 3784 N N . VAL B 1 136 ? 98.195 -26.081 -37.663 1.00 33.04 164 VAL B N 1
ATOM 3785 C CA . VAL B 1 136 ? 97.644 -25.013 -36.832 1.00 31.86 164 VAL B CA 1
ATOM 3786 C C . VAL B 1 136 ? 96.693 -24.091 -37.606 1.00 32.30 164 VAL B C 1
ATOM 3787 O O . VAL B 1 136 ? 95.648 -23.716 -37.086 1.00 31.39 164 VAL B O 1
ATOM 3791 N N . LEU B 1 137 ? 97.062 -23.721 -38.833 1.00 33.40 165 LEU B N 1
ATOM 3792 C CA . LEU B 1 137 ? 96.226 -22.855 -39.657 1.00 34.06 165 LEU B CA 1
ATOM 3793 C C . LEU B 1 137 ? 94.875 -23.521 -39.933 1.00 35.31 165 LEU B C 1
ATOM 3794 O O . LEU B 1 137 ? 93.831 -22.880 -39.844 1.00 35.96 165 LEU B O 1
ATOM 3799 N N . GLN B 1 138 ? 94.899 -24.812 -40.252 1.00 36.04 166 GLN B N 1
ATOM 3800 C CA . GLN B 1 138 ? 93.665 -25.553 -40.518 1.00 36.95 166 GLN B CA 1
ATOM 3801 C C . GLN B 1 138 ? 92.837 -25.749 -39.237 1.00 36.48 166 GLN B C 1
ATOM 3802 O O . GLN B 1 138 ? 91.612 -25.653 -39.265 1.00 36.57 166 GLN B O 1
ATOM 3808 N N . LEU B 1 139 ? 93.514 -26.002 -38.125 1.00 36.22 167 LEU B N 1
ATOM 3809 C CA . LEU B 1 139 ? 92.851 -26.105 -36.827 1.00 37.08 167 LEU B CA 1
ATOM 3810 C C . LEU B 1 139 ? 92.149 -24.787 -36.438 1.00 36.48 167 LEU B C 1
ATOM 3811 O O . LEU B 1 139 ? 91.032 -24.802 -35.922 1.00 35.62 167 LEU B O 1
ATOM 3816 N N . LEU B 1 140 ? 92.795 -23.658 -36.709 1.00 36.76 168 LEU B N 1
ATOM 3817 C CA . LEU B 1 140 ? 92.207 -22.347 -36.402 1.00 36.33 168 LEU B CA 1
ATOM 3818 C C . LEU B 1 140 ? 90.914 -22.067 -37.180 1.00 36.62 168 LEU B C 1
ATOM 3819 O O . LEU B 1 140 ? 89.998 -21.461 -36.639 1.00 35.28 168 LEU B O 1
ATOM 3824 N N . GLU B 1 141 ? 90.823 -22.535 -38.419 1.00 37.29 169 GLU B N 1
ATOM 3825 C CA . GLU B 1 141 ? 89.576 -22.434 -39.184 1.00 38.98 169 GLU B CA 1
ATOM 3826 C C . GLU B 1 141 ? 88.393 -23.058 -38.448 1.00 38.88 169 GLU B C 1
ATOM 3827 O O . GLU B 1 141 ? 87.269 -22.577 -38.556 1.00 41.69 169 GLU B O 1
ATOM 3833 N N . LEU B 1 142 ? 88.640 -24.127 -37.699 1.00 38.15 170 LEU B N 1
ATOM 3834 C CA . LEU B 1 142 ? 87.564 -24.836 -37.010 1.00 37.64 170 LEU B CA 1
ATOM 3835 C C . LEU B 1 142 ? 86.933 -24.053 -35.849 1.00 36.72 170 LEU B C 1
ATOM 3836 O O . LEU B 1 142 ? 85.820 -24.366 -35.432 1.00 37.26 170 LEU B O 1
ATOM 3841 N N . PHE B 1 143 ? 87.620 -23.033 -35.341 1.00 35.25 171 PHE B N 1
ATOM 3842 C CA . PHE B 1 143 ? 87.042 -22.161 -34.314 1.00 35.32 171 PHE B CA 1
ATOM 3843 C C . PHE B 1 143 ? 85.807 -21.385 -34.785 1.00 35.20 171 PHE B C 1
ATOM 3844 O O . PHE B 1 143 ? 85.082 -20.830 -33.964 1.00 34.01 171 PHE B O 1
ATOM 3852 N N . ASP B 1 144 ? 85.553 -21.349 -36.088 1.00 36.07 172 ASP B N 1
ATOM 3853 C CA . ASP B 1 144 ? 84.339 -20.734 -36.591 1.00 38.24 172 ASP B CA 1
ATOM 3854 C C . ASP B 1 144 ? 83.156 -21.714 -36.611 1.00 39.84 172 ASP B C 1
ATOM 3855 O O . ASP B 1 144 ? 82.071 -21.350 -37.061 1.00 41.27 172 ASP B O 1
ATOM 3860 N N . SER B 1 145 ? 83.353 -22.945 -36.130 1.00 40.33 173 SER B N 1
ATOM 3861 C CA . SER B 1 145 ? 82.260 -23.920 -36.007 1.00 42.06 173 SER B CA 1
ATOM 3862 C C . SER B 1 145 ? 81.090 -23.383 -35.183 1.00 44.06 173 SER B C 1
ATOM 3863 O O . SER B 1 145 ? 81.288 -22.739 -34.151 1.00 43.25 173 SER B O 1
ATOM 3866 N N . GLU B 1 146 ? 79.874 -23.679 -35.623 1.00 47.08 174 GLU B N 1
ATOM 3867 C CA . GLU B 1 146 ? 78.683 -23.271 -34.883 1.00 49.80 174 GLU B CA 1
ATOM 3868 C C . GLU B 1 146 ? 78.384 -24.173 -33.685 1.00 48.11 174 GLU B C 1
ATOM 3869 O O . GLU B 1 146 ? 77.587 -23.807 -32.825 1.00 47.12 174 GLU B O 1
ATOM 3875 N N . ASP B 1 147 ? 79.011 -25.346 -33.632 1.00 46.67 175 ASP B N 1
ATOM 3876 C CA . ASP B 1 147 ? 78.809 -26.258 -32.512 1.00 46.38 175 ASP B CA 1
ATOM 3877 C C . ASP B 1 147 ? 79.682 -25.832 -31.338 1.00 43.63 175 ASP B C 1
ATOM 3878 O O . ASP B 1 147 ? 80.906 -25.881 -31.435 1.00 42.36 175 ASP B O 1
ATOM 3883 N N . PRO B 1 148 ? 79.060 -25.419 -30.219 1.00 44.00 176 PRO B N 1
ATOM 3884 C CA . PRO B 1 148 ? 79.885 -24.944 -29.096 1.00 42.37 176 PRO B CA 1
ATOM 3885 C C . PRO B 1 148 ? 80.650 -26.058 -28.383 1.00 41.05 176 PRO B C 1
ATOM 3886 O O . PRO B 1 148 ? 81.622 -25.785 -27.691 1.00 39.39 176 PRO B O 1
ATOM 3890 N N . ARG B 1 149 ? 80.240 -27.308 -28.569 1.00 42.97 177 ARG B N 1
ATOM 3891 C CA . ARG B 1 149 ? 81.005 -28.425 -28.012 1.00 42.92 177 ARG B CA 1
ATOM 3892 C C . ARG B 1 149 ? 82.302 -28.596 -28.799 1.00 41.21 177 ARG B C 1
ATOM 3893 O O . ARG B 1 149 ? 83.356 -28.850 -28.216 1.00 40.40 177 ARG B O 1
ATOM 3901 N N . GLU B 1 150 ? 82.232 -28.433 -30.117 1.00 40.95 178 GLU B N 1
ATOM 3902 C CA . GLU B 1 150 ? 83.443 -28.441 -30.929 1.00 40.80 178 GLU B CA 1
ATOM 3903 C C . GLU B 1 150 ? 84.377 -27.304 -30.532 1.00 39.39 178 GLU B C 1
ATOM 3904 O O . GLU B 1 150 ? 85.563 -27.524 -30.330 1.00 39.83 178 GLU B O 1
ATOM 3910 N N . ARG B 1 151 ? 83.842 -26.097 -30.406 1.00 40.18 179 ARG B N 1
ATOM 3911 C CA . ARG B 1 151 ? 84.654 -24.946 -30.000 1.00 39.09 179 ARG B CA 1
ATOM 3912 C C . ARG B 1 151 ? 85.325 -25.153 -28.645 1.00 37.98 179 ARG B C 1
ATOM 3913 O O . ARG B 1 151 ? 86.470 -24.742 -28.447 1.00 36.73 179 ARG B O 1
ATOM 3921 N N . ASP B 1 152 ? 84.620 -25.797 -27.720 1.00 38.69 180 ASP B N 1
ATOM 3922 C CA . ASP B 1 152 ? 85.185 -26.113 -26.407 1.00 38.75 180 ASP B CA 1
ATOM 3923 C C . ASP B 1 152 ? 86.389 -27.071 -26.508 1.00 37.09 180 ASP B C 1
ATOM 3924 O O . ASP B 1 152 ? 87.450 -26.821 -25.917 1.00 35.05 180 ASP B O 1
ATOM 3929 N N . PHE B 1 153 ? 86.233 -28.163 -27.253 1.00 37.32 181 PHE B N 1
ATOM 3930 C CA . PHE B 1 153 ? 87.360 -29.079 -27.501 1.00 37.49 181 PHE B CA 1
ATOM 3931 C C . PHE B 1 153 ? 88.530 -28.383 -28.199 1.00 35.31 181 PHE B C 1
ATOM 3932 O O . PHE B 1 153 ? 89.693 -28.622 -27.848 1.00 33.66 181 PHE B O 1
ATOM 3940 N N . LEU B 1 154 ? 88.222 -27.514 -29.165 1.00 34.26 182 LEU B N 1
ATOM 3941 C CA . LEU B 1 154 ? 89.260 -26.782 -29.896 1.00 34.13 182 LEU B CA 1
ATOM 3942 C C . LEU B 1 154 ? 90.048 -25.871 -28.978 1.00 34.49 182 LEU B C 1
ATOM 3943 O O . LEU B 1 154 ? 91.264 -25.743 -29.105 1.00 33.86 182 LEU B O 1
ATOM 3948 N N . LYS B 1 155 ? 89.344 -25.245 -28.045 1.00 36.70 183 LYS B N 1
ATOM 3949 C CA . LYS B 1 155 ? 89.960 -24.351 -27.080 1.00 36.79 183 LYS B CA 1
ATOM 3950 C C . LYS B 1 155 ? 91.028 -25.097 -26.278 1.00 36.06 183 LYS B C 1
ATOM 3951 O O . LYS B 1 155 ? 92.167 -24.650 -26.178 1.00 35.08 183 LYS B O 1
ATOM 3957 N N . THR B 1 156 ? 90.651 -26.245 -25.723 1.00 36.57 184 THR B N 1
ATOM 3958 C CA . THR B 1 156 ? 91.553 -27.045 -24.900 1.00 35.93 184 THR B CA 1
ATOM 3959 C C . THR B 1 156 ? 92.698 -27.577 -25.754 1.00 35.24 184 THR B C 1
ATOM 3960 O O . THR B 1 156 ? 93.856 -27.537 -25.341 1.00 35.51 184 THR B O 1
ATOM 3964 N N . THR B 1 157 ? 92.364 -28.052 -26.952 1.00 34.23 185 THR B N 1
ATOM 3965 C CA . THR B 1 157 ? 93.349 -28.604 -27.875 1.00 33.15 185 THR B CA 1
ATOM 3966 C C . THR B 1 157 ? 94.422 -27.580 -28.263 1.00 32.13 185 THR B C 1
ATOM 3967 O O . THR B 1 157 ? 95.618 -27.873 -28.182 1.00 31.92 185 THR B O 1
ATOM 3971 N N . LEU B 1 158 ? 94.010 -26.383 -28.670 1.00 31.61 186 LEU B N 1
ATOM 3972 C CA . LEU B 1 158 ? 94.985 -25.349 -29.027 1.00 31.09 186 LEU B CA 1
ATOM 3973 C C . LEU B 1 158 ? 95.799 -24.895 -27.803 1.00 32.84 186 LEU B C 1
ATOM 3974 O O . LEU B 1 158 ? 96.994 -24.632 -27.917 1.00 33.25 186 LEU B O 1
ATOM 3979 N N . HIS B 1 159 ? 95.164 -24.817 -26.636 1.00 33.46 187 HIS B N 1
ATOM 3980 C CA . HIS B 1 159 ? 95.881 -24.494 -25.397 1.00 34.87 187 HIS B CA 1
ATOM 3981 C C . HIS B 1 159 ? 97.001 -25.515 -25.106 1.00 35.84 187 HIS B C 1
ATOM 3982 O O . HIS B 1 159 ? 98.114 -25.124 -24.756 1.00 35.38 187 HIS B O 1
ATOM 3989 N N . ARG B 1 160 ? 96.724 -26.806 -25.285 1.00 37.47 188 ARG B N 1
ATOM 3990 C CA . ARG B 1 160 ? 97.758 -27.841 -25.091 1.00 39.83 188 ARG B CA 1
ATOM 3991 C C . ARG B 1 160 ? 98.888 -27.724 -26.113 1.00 37.15 188 ARG B C 1
ATOM 3992 O O . ARG B 1 160 ? 100.059 -27.830 -25.764 1.00 37.79 188 ARG B O 1
ATOM 4000 N N . ILE B 1 161 ? 98.532 -27.504 -27.370 1.00 35.26 189 ILE B N 1
ATOM 4001 C CA . ILE B 1 161 ? 99.526 -27.352 -28.435 1.00 35.02 189 ILE B CA 1
ATOM 4002 C C . ILE B 1 161 ? 100.442 -26.154 -28.174 1.00 34.47 189 ILE B C 1
ATOM 4003 O O . ILE B 1 161 ? 101.671 -26.289 -28.207 1.00 34.82 189 ILE B O 1
ATOM 4008 N N . TYR B 1 162 ? 99.844 -24.997 -27.891 1.00 33.52 190 TYR B N 1
ATOM 4009 C CA . TYR B 1 162 ? 100.612 -23.798 -27.538 1.00 33.28 190 TYR B CA 1
ATOM 4010 C C . TYR B 1 162 ? 101.576 -24.098 -26.395 1.00 33.47 190 TYR B C 1
ATOM 4011 O O . TYR B 1 162 ? 102.749 -23.756 -26.468 1.00 34.35 190 TYR B O 1
ATOM 4020 N N . GLY B 1 163 ? 101.073 -24.754 -25.351 1.00 34.63 191 GLY B N 1
ATOM 4021 C CA . GLY B 1 163 ? 101.873 -25.077 -24.169 1.00 35.14 191 GLY B CA 1
ATOM 4022 C C . GLY B 1 163 ? 103.077 -25.956 -24.441 1.00 37.15 191 GLY B C 1
ATOM 4023 O O . GLY B 1 163 ? 104.178 -25.662 -23.970 1.00 37.98 191 GLY B O 1
ATOM 4024 N N . LYS B 1 164 ? 102.872 -27.013 -25.228 1.00 38.12 192 LYS B N 1
ATOM 4025 C CA . LYS B 1 164 ? 103.893 -28.038 -25.463 1.00 40.32 192 LYS B CA 1
ATOM 4026 C C . LYS B 1 164 ? 104.814 -27.792 -26.661 1.00 39.17 192 LYS B C 1
ATOM 4027 O O . LYS B 1 164 ? 105.887 -28.376 -26.728 1.00 39.14 192 LYS B O 1
ATOM 4033 N N . PHE B 1 165 ? 104.386 -26.965 -27.612 1.00 38.70 193 PHE B N 1
ATOM 4034 C CA . PHE B 1 165 ? 105.187 -26.670 -28.803 1.00 38.28 193 PHE B CA 1
ATOM 4035 C C . PHE B 1 165 ? 105.700 -25.233 -28.773 1.00 38.61 193 PHE B C 1
ATOM 4036 O O . PHE B 1 165 ? 105.058 -24.314 -29.288 1.00 37.36 193 PHE B O 1
ATOM 4044 N N . LEU B 1 166 ? 106.867 -25.049 -28.164 1.00 40.39 194 LEU B N 1
ATOM 4045 C CA . LEU B 1 166 ? 107.506 -23.736 -28.081 1.00 41.71 194 LEU B CA 1
ATOM 4046 C C . LEU B 1 166 ? 107.705 -23.118 -29.468 1.00 40.09 194 LEU B C 1
ATOM 4047 O O . LEU B 1 166 ? 107.494 -21.919 -29.650 1.00 39.38 194 LEU B O 1
ATOM 4052 N N . GLY B 1 167 ? 108.090 -23.946 -30.437 1.00 39.35 195 GLY B N 1
ATOM 4053 C CA . GLY B 1 167 ? 108.328 -23.510 -31.813 1.00 39.42 195 GLY B CA 1
ATOM 4054 C C . GLY B 1 167 ? 107.101 -23.058 -32.604 1.00 39.11 195 GLY B C 1
ATOM 4055 O O . GLY B 1 167 ? 107.250 -22.468 -33.671 1.00 40.11 195 GLY B O 1
ATOM 4056 N N . LEU B 1 168 ? 105.896 -23.329 -32.101 1.00 37.37 196 LEU B N 1
ATOM 4057 C CA . LEU B 1 168 ? 104.659 -22.860 -32.739 1.00 36.40 196 LEU B CA 1
ATOM 4058 C C . LEU B 1 168 ? 104.018 -21.643 -32.064 1.00 35.88 196 LEU B C 1
ATOM 4059 O O . LEU B 1 168 ? 103.048 -21.102 -32.582 1.00 35.29 196 LEU B O 1
ATOM 4064 N N . ARG B 1 169 ? 104.556 -21.201 -30.928 1.00 36.68 197 ARG B N 1
ATOM 4065 C CA . ARG B 1 169 ? 103.926 -20.125 -30.160 1.00 36.62 197 ARG B CA 1
ATOM 4066 C C . ARG B 1 169 ? 103.811 -18.794 -30.917 1.00 36.86 197 ARG B C 1
ATOM 4067 O O . ARG B 1 169 ? 102.749 -18.165 -30.906 1.00 36.64 197 ARG B O 1
ATOM 4075 N N . ALA B 1 170 ? 104.895 -18.369 -31.558 1.00 36.80 198 ALA B N 1
ATOM 4076 C CA . ALA B 1 170 ? 104.899 -17.112 -32.315 1.00 37.30 198 ALA B CA 1
ATOM 4077 C C . ALA B 1 170 ? 103.871 -17.159 -33.448 1.00 36.28 198 ALA B C 1
ATOM 4078 O O . ALA B 1 170 ? 103.091 -16.222 -33.619 1.00 35.40 198 ALA B O 1
ATOM 4080 N N . TYR B 1 171 ? 103.863 -18.259 -34.200 1.00 35.31 199 TYR B N 1
ATOM 4081 C CA . TYR B 1 171 ? 102.893 -18.429 -35.271 1.00 35.03 199 TYR B CA 1
ATOM 4082 C C . TYR B 1 171 ? 101.449 -18.417 -34.761 1.00 33.65 199 TYR B C 1
ATOM 4083 O O . TYR B 1 171 ? 100.585 -17.801 -35.366 1.00 32.25 199 TYR B O 1
ATOM 4092 N N . ILE B 1 172 ? 101.189 -19.091 -33.649 1.00 33.30 200 ILE B N 1
ATOM 4093 C CA . ILE B 1 172 ? 99.843 -19.115 -33.091 1.00 32.30 200 ILE B CA 1
ATOM 4094 C C . ILE B 1 172 ? 99.375 -17.713 -32.679 1.00 33.03 200 ILE B C 1
ATOM 4095 O O . ILE B 1 172 ? 98.238 -17.331 -32.998 1.00 33.19 200 ILE B O 1
ATOM 4100 N N . ARG B 1 173 ? 100.235 -16.944 -32.001 1.00 32.92 201 ARG B N 1
ATOM 4101 C CA . ARG B 1 173 ? 99.876 -15.571 -31.616 1.00 33.58 201 ARG B CA 1
ATOM 4102 C C . ARG B 1 173 ? 99.624 -14.721 -32.857 1.00 34.69 201 ARG B C 1
ATOM 4103 O O . ARG B 1 173 ? 98.635 -14.001 -32.928 1.00 32.83 201 ARG B O 1
ATOM 4111 N N . LYS B 1 174 ? 100.515 -14.825 -33.835 1.00 37.02 202 LYS B N 1
ATOM 4112 C CA . LYS B 1 174 ? 100.394 -14.062 -35.077 1.00 39.96 202 LYS B CA 1
ATOM 4113 C C . LYS B 1 174 ? 99.084 -14.375 -35.807 1.00 38.19 202 LYS B C 1
ATOM 4114 O O . LYS B 1 174 ? 98.418 -13.470 -36.307 1.00 36.69 202 LYS B O 1
ATOM 4120 N N . GLN B 1 175 ? 98.707 -15.648 -35.856 1.00 36.28 203 GLN B N 1
ATOM 4121 C CA . GLN B 1 175 ? 97.534 -16.029 -36.623 1.00 37.26 203 GLN B CA 1
ATOM 4122 C C . GLN B 1 175 ? 96.212 -15.700 -35.915 1.00 36.56 203 GLN B C 1
ATOM 4123 O O . GLN B 1 175 ? 95.231 -15.361 -36.567 1.00 37.34 203 GLN B O 1
ATOM 4129 N N . ILE B 1 176 ? 96.187 -15.781 -34.594 1.00 36.74 204 ILE B N 1
ATOM 4130 C CA . ILE B 1 176 ? 95.020 -15.318 -33.833 1.00 37.44 204 ILE B CA 1
ATOM 4131 C C . ILE B 1 176 ? 94.825 -13.815 -34.087 1.00 39.50 204 ILE B C 1
ATOM 4132 O O . ILE B 1 176 ? 93.708 -13.344 -34.329 1.00 37.89 204 ILE B O 1
ATOM 4137 N N . ASN B 1 177 ? 95.927 -13.080 -34.073 1.00 41.01 205 ASN B N 1
ATOM 4138 C CA . ASN B 1 177 ? 95.923 -11.692 -34.511 1.00 42.95 205 ASN B CA 1
ATOM 4139 C C . ASN B 1 177 ? 95.220 -11.469 -35.837 1.00 40.86 205 ASN B C 1
ATOM 4140 O O . ASN B 1 177 ? 94.295 -10.665 -35.917 1.00 40.25 205 ASN B O 1
ATOM 4145 N N . ASN B 1 178 ? 95.693 -12.150 -36.876 1.00 39.59 206 ASN B N 1
ATOM 4146 C CA . ASN B 1 178 ? 95.096 -12.037 -38.210 1.00 39.40 206 ASN B CA 1
ATOM 4147 C C . ASN B 1 178 ? 93.600 -12.318 -38.176 1.00 37.05 206 ASN B C 1
ATOM 4148 O O . ASN B 1 178 ? 92.829 -11.635 -38.823 1.00 37.84 206 ASN B O 1
ATOM 4153 N N . ILE B 1 179 ? 93.201 -13.319 -37.402 1.00 35.21 207 ILE B N 1
ATOM 4154 C CA . ILE B 1 179 ? 91.794 -13.658 -37.250 1.00 34.50 207 ILE B CA 1
ATOM 4155 C C . ILE B 1 179 ? 91.000 -12.509 -36.602 1.00 34.43 207 ILE B C 1
ATOM 4156 O O . ILE B 1 179 ? 89.941 -12.112 -37.110 1.00 33.61 207 ILE B O 1
ATOM 4161 N N . PHE B 1 180 ? 91.526 -11.952 -35.519 1.00 33.82 208 PHE B N 1
ATOM 4162 C CA . PHE B 1 180 ? 90.890 -10.805 -34.871 1.00 35.06 208 PHE B CA 1
ATOM 4163 C C . PHE B 1 180 ? 90.813 -9.580 -35.792 1.00 37.73 208 PHE B C 1
ATOM 4164 O O . PHE B 1 180 ? 89.758 -8.956 -35.889 1.00 37.47 208 PHE B O 1
ATOM 4172 N N . TYR B 1 181 ? 91.916 -9.247 -36.464 1.00 40.89 209 TYR B N 1
ATOM 4173 C CA . TYR B 1 181 ? 91.941 -8.141 -37.417 1.00 45.61 209 TYR B CA 1
ATOM 4174 C C . TYR B 1 181 ? 90.845 -8.277 -38.461 1.00 45.11 209 TYR B C 1
ATOM 4175 O O . TYR B 1 181 ? 90.090 -7.333 -38.711 1.00 46.06 209 TYR B O 1
ATOM 4184 N N . ARG B 1 182 ? 90.785 -9.441 -39.095 1.00 42.74 210 ARG B N 1
ATOM 4185 C CA . ARG B 1 182 ? 89.799 -9.680 -40.135 1.00 44.00 210 ARG B CA 1
ATOM 4186 C C . ARG B 1 182 ? 88.374 -9.547 -39.561 1.00 41.82 210 ARG B C 1
ATOM 4187 O O . ARG B 1 182 ? 87.509 -8.935 -40.182 1.00 41.34 210 ARG B O 1
ATOM 4195 N N . PHE B 1 183 ? 88.164 -10.082 -38.359 1.00 38.73 211 PHE B N 1
ATOM 4196 C CA . PHE B 1 183 ? 86.878 -9.995 -37.665 1.00 38.28 211 PHE B CA 1
ATOM 4197 C C . PHE B 1 183 ? 86.452 -8.545 -37.435 1.00 38.77 211 PHE B C 1
ATOM 4198 O O . PHE B 1 183 ? 85.310 -8.187 -37.714 1.00 38.90 211 PHE B O 1
ATOM 4206 N N . ILE B 1 184 ? 87.371 -7.713 -36.947 1.00 38.15 212 ILE B N 1
ATOM 4207 C CA . ILE B 1 184 ? 87.057 -6.313 -36.669 1.00 38.16 212 ILE B CA 1
ATOM 4208 C C . ILE B 1 184 ? 86.859 -5.495 -37.946 1.00 39.94 212 ILE B C 1
ATOM 4209 O O . ILE B 1 184 ? 85.943 -4.672 -38.024 1.00 39.39 212 ILE B O 1
ATOM 4214 N N . TYR B 1 185 ? 87.719 -5.714 -38.937 1.00 41.42 213 TYR B N 1
ATOM 4215 C CA . TYR B 1 185 ? 87.836 -4.775 -40.051 1.00 44.11 213 TYR B CA 1
ATOM 4216 C C . TYR B 1 185 ? 87.206 -5.224 -41.365 1.00 45.62 213 TYR B C 1
ATOM 4217 O O . TYR B 1 185 ? 86.967 -4.389 -42.225 1.00 48.16 213 TYR B O 1
ATOM 4226 N N . GLU B 1 186 ? 86.897 -6.512 -41.503 1.00 46.65 214 GLU B N 1
ATOM 4227 C CA . GLU B 1 186 ? 86.300 -7.053 -42.733 1.00 50.47 214 GLU B CA 1
ATOM 4228 C C . GLU B 1 186 ? 84.947 -7.728 -42.512 1.00 49.24 214 GLU B C 1
ATOM 4229 O O . GLU B 1 186 ? 83.930 -7.249 -43.016 1.00 50.30 214 GLU B O 1
ATOM 4235 N N . THR B 1 187 ? 84.940 -8.845 -41.783 1.00 45.58 215 THR B N 1
ATOM 4236 C CA . THR B 1 187 ? 83.754 -9.698 -41.716 1.00 46.12 215 THR B CA 1
ATOM 4237 C C . THR B 1 187 ? 82.742 -9.282 -40.650 1.00 46.06 215 THR B C 1
ATOM 4238 O O . THR B 1 187 ? 81.546 -9.262 -40.915 1.00 48.47 215 THR B O 1
ATOM 4242 N N . GLU B 1 188 ? 83.223 -8.961 -39.454 1.00 44.80 216 GLU B N 1
ATOM 4243 C CA . GLU B 1 188 ? 82.361 -8.723 -38.295 1.00 45.65 216 GLU B CA 1
ATOM 4244 C C . GLU B 1 188 ? 81.499 -9.945 -37.955 1.00 45.75 216 GLU B C 1
ATOM 4245 O O . GLU B 1 188 ? 80.423 -9.816 -37.384 1.00 45.54 216 GLU B O 1
ATOM 4251 N N . HIS B 1 189 ? 82.003 -11.131 -38.284 1.00 46.23 217 HIS B N 1
ATOM 4252 C CA . HIS B 1 189 ? 81.313 -12.377 -37.996 1.00 48.79 217 HIS B CA 1
ATOM 4253 C C . HIS B 1 189 ? 82.335 -13.478 -37.730 1.00 43.45 217 HIS B C 1
ATOM 4254 O O . HIS B 1 189 ? 83.157 -13.794 -38.587 1.00 42.17 217 HIS B O 1
ATOM 4261 N N . HIS B 1 190 ? 82.273 -14.064 -36.544 1.00 39.61 218 HIS B N 1
ATOM 4262 C CA . HIS B 1 190 ? 83.119 -15.200 -36.209 1.00 38.10 218 HIS B CA 1
ATOM 4263 C C . HIS B 1 190 ? 82.582 -15.848 -34.935 1.00 37.36 218 HIS B C 1
ATOM 4264 O O . HIS B 1 190 ? 82.391 -15.174 -33.918 1.00 37.77 218 HIS B O 1
ATOM 4271 N N . ASN B 1 191 ? 82.358 -17.154 -34.978 1.00 36.84 219 ASN B N 1
ATOM 4272 C CA . ASN B 1 191 ? 81.694 -17.851 -33.871 1.00 36.56 219 ASN B CA 1
ATOM 4273 C C . ASN B 1 191 ? 82.548 -18.195 -32.644 1.00 34.78 219 ASN B C 1
ATOM 4274 O O . ASN B 1 191 ? 82.012 -18.655 -31.645 1.00 35.37 219 ASN B O 1
ATOM 4279 N N . GLY B 1 192 ? 83.859 -17.989 -32.715 1.00 33.85 220 GLY B N 1
ATOM 4280 C CA . GLY B 1 192 ? 84.777 -18.441 -31.665 1.00 31.77 220 GLY B CA 1
ATOM 4281 C C . GLY B 1 192 ? 85.725 -17.412 -31.075 1.00 31.41 220 GLY B C 1
ATOM 4282 O O . GLY B 1 192 ? 86.784 -17.776 -30.519 1.00 29.53 220 GLY B O 1
ATOM 4283 N N . ILE B 1 193 ? 85.353 -16.135 -31.160 1.00 30.61 221 ILE B N 1
ATOM 4284 C CA . ILE B 1 193 ? 86.172 -15.072 -30.576 1.00 30.28 221 ILE B CA 1
ATOM 4285 C C . ILE B 1 193 ? 86.360 -15.315 -29.072 1.00 30.00 221 ILE B C 1
ATOM 4286 O O . ILE B 1 193 ? 87.486 -15.246 -28.562 1.00 30.65 221 ILE B O 1
ATOM 4291 N N . ALA B 1 194 ? 85.271 -15.634 -28.375 1.00 30.16 222 ALA B N 1
ATOM 4292 C CA . ALA B 1 194 ? 85.314 -15.865 -26.921 1.00 30.91 222 ALA B CA 1
ATOM 4293 C C . ALA B 1 194 ? 86.324 -16.938 -26.532 1.00 30.76 222 ALA B C 1
ATOM 4294 O O . ALA B 1 194 ? 87.136 -16.738 -25.616 1.00 30.90 222 ALA B O 1
ATOM 4296 N N . GLU B 1 195 ? 86.280 -18.066 -27.238 1.00 30.74 223 GLU B N 1
ATOM 4297 C CA . GLU B 1 195 ? 87.186 -19.177 -26.959 1.00 31.21 223 GLU B CA 1
ATOM 4298 C C . GLU B 1 195 ? 88.653 -18.786 -27.192 1.00 30.39 223 GLU B C 1
ATOM 4299 O O . GLU B 1 195 ? 89.532 -19.113 -26.380 1.00 31.52 223 GLU B O 1
ATOM 4305 N N . LEU B 1 196 ? 88.913 -18.086 -28.290 1.00 29.00 224 LEU B N 1
ATOM 4306 C CA . LEU B 1 196 ? 90.256 -17.622 -28.598 1.00 29.37 224 LEU B CA 1
ATOM 4307 C C . LEU B 1 196 ? 90.785 -16.635 -27.546 1.00 29.71 224 LEU B C 1
ATOM 4308 O O . LEU B 1 196 ? 91.949 -16.709 -27.168 1.00 29.83 224 LEU B O 1
ATOM 4313 N N . LEU B 1 197 ? 89.938 -15.722 -27.074 1.00 30.23 225 LEU B N 1
ATOM 4314 C CA . LEU B 1 197 ? 90.341 -14.785 -26.017 1.00 29.98 225 LEU B CA 1
ATOM 4315 C C . LEU B 1 197 ? 90.625 -15.512 -24.710 1.00 30.81 225 LEU B C 1
ATOM 4316 O O . LEU B 1 197 ? 91.487 -15.107 -23.931 1.00 29.18 225 LEU B O 1
ATOM 4321 N N . GLU B 1 198 ? 89.895 -16.585 -24.462 1.00 32.74 226 GLU B N 1
ATOM 4322 C CA . GLU B 1 198 ? 90.130 -17.375 -23.257 1.00 34.99 226 GLU B CA 1
ATOM 4323 C C . GLU B 1 198 ? 91.545 -17.960 -23.305 1.00 34.86 226 GLU B C 1
ATOM 4324 O O . GLU B 1 198 ? 92.270 -17.922 -22.317 1.00 34.27 226 GLU B O 1
ATOM 4330 N N . ILE B 1 199 ? 91.956 -18.463 -24.471 1.00 34.37 227 ILE B N 1
ATOM 4331 C CA . ILE B 1 199 ? 93.321 -18.959 -24.636 1.00 33.53 227 ILE B CA 1
ATOM 4332 C C . ILE B 1 199 ? 94.333 -17.837 -24.438 1.00 32.28 227 ILE B C 1
ATOM 4333 O O . ILE B 1 199 ? 95.347 -18.017 -23.756 1.00 31.92 227 ILE B O 1
ATOM 4338 N N . LEU B 1 200 ? 94.074 -16.695 -25.060 1.00 31.57 228 LEU B N 1
ATOM 4339 C CA . LEU B 1 200 ? 94.952 -15.538 -24.889 1.00 33.14 228 LEU B CA 1
ATOM 4340 C C . LEU B 1 200 ? 95.093 -15.076 -23.440 1.00 31.82 228 LEU B C 1
ATOM 4341 O O . LEU B 1 200 ? 96.163 -14.623 -23.049 1.00 31.88 228 LEU B O 1
ATOM 4346 N N . GLY B 1 201 ? 94.015 -15.181 -22.665 1.00 31.95 229 GLY B N 1
ATOM 4347 C CA . GLY B 1 201 ? 94.031 -14.833 -21.245 1.00 34.14 229 GLY B CA 1
ATOM 4348 C C . GLY B 1 201 ? 95.040 -15.641 -20.445 1.00 35.27 229 GLY B C 1
ATOM 4349 O O . GLY B 1 201 ? 95.770 -15.094 -19.628 1.00 35.55 229 GLY B O 1
ATOM 4350 N N . SER B 1 202 ? 95.085 -16.945 -20.698 1.00 35.85 230 SER B N 1
ATOM 4351 C CA . SER B 1 202 ? 96.057 -17.822 -20.056 1.00 37.87 230 SER B CA 1
ATOM 4352 C C . SER B 1 202 ? 97.482 -17.476 -20.516 1.00 37.98 230 SER B C 1
ATOM 4353 O O . SER B 1 202 ? 98.444 -17.636 -19.767 1.00 40.35 230 SER B O 1
ATOM 4356 N N . ILE B 1 203 ? 97.607 -16.999 -21.748 1.00 36.43 231 ILE B N 1
ATOM 4357 C CA . ILE B 1 203 ? 98.905 -16.598 -22.295 1.00 37.08 231 ILE B CA 1
ATOM 4358 C C . ILE B 1 203 ? 99.380 -15.272 -21.695 1.00 37.01 231 ILE B C 1
ATOM 4359 O O . ILE B 1 203 ? 100.531 -15.152 -21.284 1.00 38.82 231 ILE B O 1
ATOM 4364 N N . ILE B 1 204 ? 98.486 -14.288 -21.634 1.00 35.34 232 ILE B N 1
ATOM 4365 C CA . ILE B 1 204 ? 98.826 -12.976 -21.098 1.00 35.64 232 ILE B CA 1
ATOM 4366 C C . ILE B 1 204 ? 99.208 -13.090 -19.619 1.00 36.63 232 ILE B C 1
ATOM 4367 O O . ILE B 1 204 ? 100.164 -12.448 -19.179 1.00 36.72 232 ILE B O 1
ATOM 4372 N N . ASN B 1 205 ? 98.481 -13.920 -18.868 1.00 37.16 233 ASN B N 1
ATOM 4373 C CA . ASN B 1 205 ? 98.820 -14.196 -17.470 1.00 38.22 233 ASN B CA 1
ATOM 4374 C C . ASN B 1 205 ? 100.270 -14.640 -17.262 1.00 38.93 233 ASN B C 1
ATOM 4375 O O . ASN B 1 205 ? 100.870 -14.316 -16.251 1.00 39.54 233 ASN B O 1
ATOM 4380 N N . GLY B 1 206 ? 100.826 -15.385 -18.214 1.00 39.59 234 GLY B N 1
ATOM 4381 C CA . GLY B 1 206 ? 102.193 -15.900 -18.099 1.00 39.79 234 GLY B CA 1
ATOM 4382 C C . GLY B 1 206 ? 103.282 -15.048 -18.733 1.00 40.89 234 GLY B C 1
ATOM 4383 O O . GLY B 1 206 ? 104.439 -15.471 -18.777 1.00 39.69 234 GLY B O 1
ATOM 4384 N N . PHE B 1 207 ? 102.937 -13.853 -19.216 1.00 40.30 235 PHE B N 1
ATOM 4385 C CA . PHE B 1 207 ? 103.926 -12.986 -19.853 1.00 42.72 235 PHE B CA 1
ATOM 4386 C C . PHE B 1 207 ? 105.036 -12.593 -18.874 1.00 44.81 235 PHE B C 1
ATOM 4387 O O . PHE B 1 207 ? 104.771 -12.287 -17.705 1.00 44.32 235 PHE B O 1
ATOM 4395 N N . ALA B 1 208 ? 106.269 -12.587 -19.369 1.00 46.70 236 ALA B N 1
ATOM 4396 C CA . ALA B 1 208 ? 107.421 -12.141 -18.592 1.00 50.56 236 ALA B CA 1
ATOM 4397 C C . ALA B 1 208 ? 107.501 -10.621 -18.605 1.00 51.92 236 ALA B C 1
ATOM 4398 O O . ALA B 1 208 ? 106.980 -9.968 -19.514 1.00 51.45 236 ALA B O 1
ATOM 4400 N N . LEU B 1 209 ? 108.169 -10.068 -17.598 1.00 54.40 237 LEU B N 1
ATOM 4401 C CA . LEU B 1 209 ? 108.397 -8.633 -17.512 1.00 55.84 237 LEU B CA 1
ATOM 4402 C C . LEU B 1 209 ? 109.861 -8.313 -17.814 1.00 57.44 237 LEU B C 1
ATOM 4403 O O . LEU B 1 209 ? 110.735 -9.112 -17.503 1.00 59.79 237 LEU B O 1
ATOM 4408 N N . PRO B 1 210 ? 110.139 -7.171 -18.440 1.00 58.12 238 PRO B N 1
ATOM 4409 C CA . PRO B 1 210 ? 109.120 -6.235 -18.927 1.00 56.73 238 PRO B CA 1
ATOM 4410 C C . PRO B 1 210 ? 108.378 -6.759 -20.170 1.00 53.96 238 PRO B C 1
ATOM 4411 O O . PRO B 1 210 ? 108.910 -7.597 -20.894 1.00 53.32 238 PRO B O 1
ATOM 4415 N N . LEU B 1 211 ? 107.152 -6.288 -20.390 1.00 52.18 239 LEU B N 1
ATOM 4416 C CA . LEU B 1 211 ? 106.344 -6.722 -21.539 1.00 50.93 239 LEU B CA 1
ATOM 4417 C C . LEU B 1 211 ? 107.031 -6.418 -22.869 1.00 52.85 239 LEU B C 1
ATOM 4418 O O . LEU B 1 211 ? 107.481 -5.300 -23.093 1.00 55.33 239 LEU B O 1
ATOM 4423 N N . LYS B 1 212 ? 107.096 -7.408 -23.754 1.00 53.73 240 LYS B N 1
ATOM 4424 C CA . LYS B 1 212 ? 107.613 -7.188 -25.104 1.00 55.61 240 LYS B CA 1
ATOM 4425 C C . LYS B 1 212 ? 106.723 -6.235 -25.892 1.00 54.98 240 LYS B C 1
ATOM 4426 O O . LYS B 1 212 ? 105.505 -6.201 -25.697 1.00 51.80 240 LYS B O 1
ATOM 4432 N N . GLU B 1 213 ? 107.342 -5.474 -26.792 1.00 56.17 241 GLU B N 1
ATOM 4433 C CA . GLU B 1 213 ? 106.618 -4.547 -27.662 1.00 57.60 241 GLU B CA 1
ATOM 4434 C C . GLU B 1 213 ? 105.480 -5.223 -28.418 1.00 53.53 241 GLU B C 1
ATOM 4435 O O . GLU B 1 213 ? 104.389 -4.660 -28.536 1.00 52.80 241 GLU B O 1
ATOM 4441 N N . GLU B 1 214 ? 105.745 -6.426 -28.912 1.00 50.43 242 GLU B N 1
ATOM 4442 C CA . GLU B 1 214 ? 104.754 -7.218 -29.631 1.00 49.15 242 GLU B CA 1
ATOM 4443 C C . GLU B 1 214 ? 103.426 -7.319 -28.868 1.00 45.44 242 GLU B C 1
ATOM 4444 O O . GLU B 1 214 ? 102.356 -7.212 -29.464 1.00 42.90 242 GLU B O 1
ATOM 4450 N N . HIS B 1 215 ? 103.501 -7.540 -27.560 1.00 43.16 243 HIS B N 1
ATOM 4451 C CA . HIS B 1 215 ? 102.301 -7.777 -26.773 1.00 41.55 243 HIS B CA 1
ATOM 4452 C C . HIS B 1 215 ? 101.557 -6.469 -26.510 1.00 41.04 243 HIS B C 1
ATOM 4453 O O . HIS B 1 215 ? 100.332 -6.447 -26.526 1.00 39.11 243 HIS B O 1
ATOM 4460 N N . LYS B 1 216 ? 102.293 -5.385 -26.288 1.00 42.09 244 LYS B N 1
ATOM 4461 C CA . LYS B 1 216 ? 101.676 -4.066 -26.138 1.00 43.25 244 LYS B CA 1
ATOM 4462 C C . LYS B 1 216 ? 100.940 -3.641 -27.409 1.00 42.44 244 LYS B C 1
ATOM 4463 O O . LYS B 1 216 ? 99.832 -3.120 -27.344 1.00 41.73 244 LYS B O 1
ATOM 4469 N N . ILE B 1 217 ? 101.574 -3.845 -28.557 1.00 44.04 245 ILE B N 1
ATOM 4470 C CA . ILE B 1 217 ? 100.957 -3.542 -29.851 1.00 44.85 245 ILE B CA 1
ATOM 4471 C C . ILE B 1 217 ? 99.645 -4.307 -29.984 1.00 42.76 245 ILE B C 1
ATOM 4472 O O . ILE B 1 217 ? 98.634 -3.768 -30.421 1.00 42.52 245 ILE B O 1
ATOM 4477 N N . PHE B 1 218 ? 99.671 -5.561 -29.569 1.00 42.67 246 PHE B N 1
ATOM 4478 C CA . PHE B 1 218 ? 98.497 -6.419 -29.595 1.00 42.03 246 PHE B CA 1
ATOM 4479 C C . PHE B 1 218 ? 97.368 -5.866 -28.711 1.00 39.85 246 PHE B C 1
ATOM 4480 O O . PHE B 1 218 ? 96.207 -5.825 -29.132 1.00 37.95 246 PHE B O 1
ATOM 4488 N N . LEU B 1 219 ? 97.702 -5.435 -27.496 1.00 38.30 247 LEU B N 1
ATOM 4489 C CA . LEU B 1 219 ? 96.706 -4.805 -26.613 1.00 36.95 247 LEU B CA 1
ATOM 4490 C C . LEU B 1 219 ? 96.077 -3.593 -27.297 1.00 36.23 247 LEU B C 1
ATOM 4491 O O . LEU B 1 219 ? 94.857 -3.467 -27.367 1.00 36.13 247 LEU B O 1
ATOM 4496 N N . LEU B 1 220 ? 96.919 -2.715 -27.811 1.00 37.78 248 LEU B N 1
ATOM 4497 C CA . LEU B 1 220 ? 96.456 -1.428 -28.300 1.00 40.95 248 LEU B CA 1
ATOM 4498 C C . LEU B 1 220 ? 95.771 -1.500 -29.652 1.00 41.08 248 LEU B C 1
ATOM 4499 O O . LEU B 1 220 ? 94.806 -0.782 -29.877 1.00 41.08 248 LEU B O 1
ATOM 4504 N N . LYS B 1 221 ? 96.264 -2.353 -30.546 1.00 43.24 249 LYS B N 1
ATOM 4505 C CA . LYS B 1 221 ? 95.755 -2.407 -31.917 1.00 45.13 249 LYS B CA 1
ATOM 4506 C C . LYS B 1 221 ? 94.683 -3.463 -32.141 1.00 43.02 249 LYS B C 1
ATOM 4507 O O . LYS B 1 221 ? 93.911 -3.355 -33.089 1.00 43.20 249 LYS B O 1
ATOM 4513 N N . VAL B 1 222 ? 94.641 -4.485 -31.292 1.00 41.58 250 VAL B N 1
ATOM 4514 C CA . VAL B 1 222 ? 93.687 -5.579 -31.465 1.00 40.74 250 VAL B CA 1
ATOM 4515 C C . VAL B 1 222 ? 92.677 -5.647 -30.329 1.00 38.50 250 VAL B C 1
ATOM 4516 O O . VAL B 1 222 ? 91.474 -5.578 -30.574 1.00 39.66 250 VAL B O 1
ATOM 4520 N N . LEU B 1 223 ? 93.148 -5.798 -29.095 1.00 36.18 251 LEU B N 1
ATOM 4521 C CA . LEU B 1 223 ? 92.223 -5.981 -27.966 1.00 36.35 251 LEU B CA 1
ATOM 4522 C C . LEU B 1 223 ? 91.313 -4.770 -27.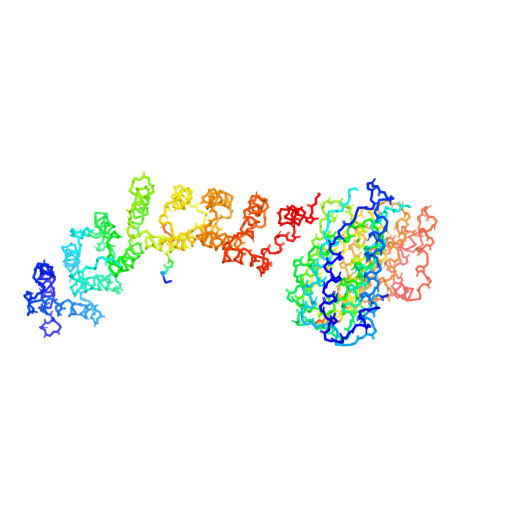714 1.00 35.76 251 LEU B C 1
ATOM 4523 O O . LEU B 1 223 ? 90.144 -4.939 -27.402 1.00 38.13 251 LEU B O 1
ATOM 4528 N N . LEU B 1 224 ? 91.837 -3.560 -27.829 1.00 34.69 252 LEU B N 1
ATOM 4529 C CA . LEU B 1 224 ? 91.002 -2.394 -27.590 1.00 36.06 252 LEU B CA 1
ATOM 4530 C C . LEU B 1 224 ? 89.916 -2.210 -28.676 1.00 34.81 252 LEU B C 1
ATOM 4531 O O . LEU B 1 224 ? 88.747 -2.063 -28.339 1.00 35.08 252 LEU B O 1
ATOM 4536 N N . PRO B 1 225 ? 90.279 -2.269 -29.964 1.00 35.06 253 PRO B N 1
ATOM 4537 C CA . PRO B 1 225 ? 89.230 -2.170 -30.994 1.00 36.47 253 PRO B CA 1
ATOM 4538 C C . PRO B 1 225 ? 88.187 -3.299 -31.038 1.00 35.70 253 PRO B C 1
ATOM 4539 O O . PRO B 1 225 ? 87.148 -3.125 -31.673 1.00 36.63 253 PRO B O 1
ATOM 4543 N N . LEU B 1 226 ? 88.443 -4.426 -30.378 1.00 33.89 254 LEU B N 1
ATOM 4544 C CA . LEU B 1 226 ? 87.429 -5.473 -30.248 1.00 34.21 254 LEU B CA 1
ATOM 4545 C C . LEU B 1 226 ? 86.202 -4.972 -29.481 1.00 34.73 254 LEU B C 1
ATOM 4546 O O . LEU B 1 226 ? 85.124 -5.565 -29.578 1.00 33.75 254 LEU B O 1
ATOM 4551 N N . HIS B 1 227 ? 86.373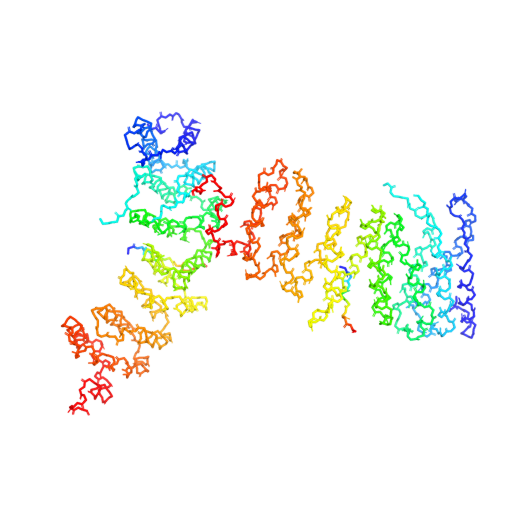 -3.898 -28.710 1.00 35.37 255 HIS B N 1
ATOM 4552 C CA . HIS B 1 227 ? 85.254 -3.276 -27.9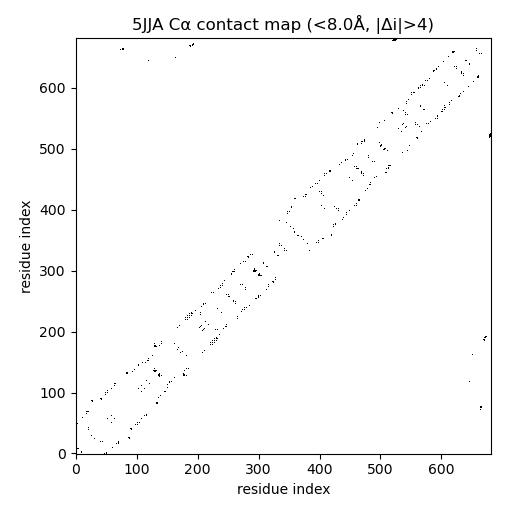98 1.00 35.27 255 HIS B CA 1
ATOM 4553 C C . HIS B 1 227 ? 84.245 -2.581 -28.918 1.00 37.53 255 HIS B C 1
ATOM 4554 O O . HIS B 1 227 ? 83.138 -2.304 -28.480 1.00 39.09 255 HIS B O 1
ATOM 4561 N N . LYS B 1 228 ? 84.622 -2.289 -30.167 1.00 38.95 256 LYS B N 1
ATOM 4562 C CA . LYS B 1 228 ? 83.750 -1.546 -31.088 1.00 41.08 256 LYS B CA 1
ATOM 4563 C C . LYS B 1 228 ? 82.805 -2.432 -31.889 1.00 42.28 256 LYS B C 1
ATOM 4564 O O . LYS B 1 228 ? 81.891 -1.924 -32.523 1.00 42.33 256 LYS B O 1
ATOM 4570 N N . VAL B 1 229 ? 83.022 -3.746 -31.888 1.00 43.30 257 VAL B N 1
ATOM 4571 C CA . VAL B 1 229 ? 82.229 -4.624 -32.745 1.00 44.19 257 VAL B CA 1
ATOM 4572 C C . VAL B 1 229 ? 80.841 -4.835 -32.132 1.00 44.99 257 VAL B C 1
ATOM 4573 O O . VAL B 1 229 ? 80.706 -5.021 -30.929 1.00 44.01 257 VAL B O 1
ATOM 4577 N N . LYS B 1 230 ? 79.819 -4.804 -32.980 1.00 49.18 258 LYS B N 1
ATOM 4578 C CA . LYS B 1 230 ? 78.414 -4.870 -32.547 1.00 51.41 258 LYS B CA 1
ATOM 4579 C C . LYS B 1 230 ? 78.067 -6.094 -31.685 1.00 48.21 258 LYS B C 1
ATOM 4580 O O . LYS B 1 230 ? 77.269 -5.985 -30.762 1.00 46.50 258 LYS B O 1
ATOM 4586 N N . SER B 1 231 ? 78.681 -7.240 -31.967 1.00 45.62 259 SER B N 1
ATOM 4587 C CA . SER B 1 231 ? 78.460 -8.455 -31.184 1.00 43.42 259 SER B CA 1
ATOM 4588 C C . SER B 1 231 ? 79.395 -8.597 -29.965 1.00 40.92 259 SER B C 1
ATOM 4589 O O . SER B 1 231 ? 79.611 -9.707 -29.470 1.00 40.66 259 SER B O 1
ATOM 4592 N N . LEU B 1 232 ? 79.939 -7.480 -29.478 1.00 39.62 260 LEU B N 1
ATOM 4593 C CA . LEU B 1 232 ? 80.821 -7.470 -28.303 1.00 37.50 260 LEU B CA 1
ATOM 4594 C C . LEU B 1 232 ? 80.323 -8.310 -27.127 1.00 37.76 260 LEU B C 1
ATOM 4595 O O . LEU B 1 232 ? 81.110 -9.023 -26.494 1.00 37.27 260 LEU B O 1
ATOM 4600 N N . SER B 1 233 ? 79.028 -8.220 -26.832 1.00 38.42 261 SER B N 1
ATOM 4601 C CA . SER B 1 233 ? 78.462 -8.855 -25.635 1.00 39.16 261 SER B CA 1
ATOM 4602 C C . SER B 1 233 ? 78.699 -10.352 -25.576 1.00 38.29 261 SER B C 1
ATOM 4603 O O . SER B 1 233 ? 78.810 -10.915 -24.495 1.00 38.75 261 SER B O 1
ATOM 4606 N N . VAL B 1 234 ? 78.786 -10.995 -26.738 1.00 38.81 262 VAL B N 1
ATOM 4607 C CA . VAL B 1 234 ? 79.047 -12.433 -26.811 1.00 38.51 262 VAL B CA 1
ATOM 4608 C C . VAL B 1 234 ? 80.389 -12.810 -26.148 1.00 35.98 262 VAL B C 1
ATOM 4609 O O . VAL B 1 234 ? 80.488 -13.862 -25.517 1.00 35.45 262 VAL B O 1
ATOM 4613 N N . TYR B 1 235 ? 81.406 -11.954 -26.287 1.00 33.51 263 TYR B N 1
ATOM 4614 C CA . TYR B 1 235 ? 82.765 -12.254 -25.795 1.00 32.65 263 TYR B CA 1
ATOM 4615 C C . TYR B 1 235 ? 83.342 -11.209 -24.808 1.00 32.24 263 TYR B C 1
ATOM 4616 O O . TYR B 1 235 ? 84.519 -11.278 -24.438 1.00 31.18 263 TYR B O 1
ATOM 4625 N N . HIS B 1 236 ? 82.513 -10.267 -24.368 1.00 32.73 264 HIS B N 1
ATOM 4626 C CA . HIS B 1 236 ? 82.981 -9.145 -23.557 1.00 33.65 264 HIS B CA 1
ATOM 4627 C C . HIS B 1 236 ? 83.695 -9.582 -22.275 1.00 33.18 264 HIS B C 1
ATOM 4628 O O . HIS B 1 236 ? 84.768 -9.060 -21.977 1.00 33.13 264 HIS B O 1
ATOM 4635 N N . PRO B 1 237 ? 83.126 -10.547 -21.520 1.00 34.14 265 PRO B N 1
ATOM 4636 C CA . PRO B 1 237 ? 83.827 -10.974 -20.294 1.00 34.33 265 PRO B CA 1
ATOM 4637 C C . PRO B 1 237 ? 85.227 -11.542 -20.539 1.00 33.37 265 PRO B C 1
ATOM 4638 O O . PRO B 1 237 ? 86.134 -11.312 -19.740 1.00 34.43 265 PRO B O 1
ATOM 4642 N N . GLN B 1 238 ? 85.411 -12.255 -21.643 1.00 32.73 266 GLN B N 1
ATOM 4643 C CA . GLN B 1 238 ? 86.721 -12.827 -21.961 1.00 31.48 266 GLN B CA 1
ATOM 4644 C C . GLN B 1 238 ? 87.696 -11.719 -22.343 1.00 29.95 266 GLN B C 1
ATOM 4645 O O . GLN B 1 238 ? 88.863 -11.741 -21.957 1.00 29.03 266 GLN B O 1
ATOM 4651 N N . LEU B 1 239 ? 87.194 -10.743 -23.088 1.00 29.23 267 LEU B N 1
ATOM 4652 C CA . LEU B 1 239 ? 87.970 -9.576 -23.444 1.00 29.79 267 LEU B CA 1
ATOM 4653 C C . LEU B 1 239 ? 88.377 -8.757 -22.224 1.00 31.43 267 LEU B C 1
ATOM 4654 O O . LEU B 1 239 ? 89.538 -8.340 -22.102 1.00 32.98 267 LEU B O 1
ATOM 4659 N N . ALA B 1 240 ? 87.428 -8.512 -21.324 1.00 32.00 268 ALA B N 1
ATOM 4660 C CA . ALA B 1 240 ? 87.724 -7.712 -20.139 1.00 30.58 268 ALA B CA 1
ATOM 4661 C C . ALA B 1 240 ? 88.857 -8.354 -19.357 1.00 31.14 268 ALA B C 1
ATOM 4662 O O . ALA B 1 240 ? 89.762 -7.657 -18.893 1.00 31.59 268 ALA B O 1
ATOM 4664 N N . TYR B 1 241 ? 88.829 -9.681 -19.223 1.00 31.28 269 TYR B N 1
ATOM 4665 C CA . TYR B 1 241 ? 89.884 -10.383 -18.481 1.00 32.15 269 TYR B CA 1
ATOM 4666 C C . TYR B 1 241 ? 91.268 -10.149 -19.125 1.00 32.39 269 TYR B C 1
ATOM 4667 O O . TYR B 1 241 ? 92.228 -9.830 -18.432 1.00 33.46 269 TYR B O 1
ATOM 4676 N N . CYS B 1 242 ? 91.361 -10.284 -20.443 1.00 31.64 270 CYS B N 1
ATOM 4677 C CA . CYS B 1 242 ? 92.626 -10.030 -21.153 1.00 31.46 270 CYS B CA 1
ATOM 4678 C C . CYS B 1 242 ? 93.148 -8.614 -20.903 1.00 31.80 270 CYS B C 1
ATOM 4679 O O . CYS B 1 242 ? 94.333 -8.418 -20.680 1.00 31.71 270 CYS B O 1
ATOM 4682 N N . VAL B 1 243 ? 92.250 -7.634 -20.946 1.00 32.01 271 VAL B N 1
ATOM 4683 C CA . VAL B 1 243 ? 92.618 -6.231 -20.755 1.00 32.08 271 VAL B CA 1
ATOM 4684 C C . VAL B 1 243 ? 93.158 -6.000 -19.349 1.00 30.68 271 VAL B C 1
ATOM 4685 O O . VAL B 1 243 ? 94.217 -5.414 -19.182 1.00 29.95 271 VAL B O 1
ATOM 4689 N N . VAL B 1 244 ? 92.442 -6.500 -18.352 1.00 30.60 272 VAL B N 1
ATOM 4690 C CA . VAL B 1 244 ? 92.844 -6.330 -16.963 1.00 31.86 272 VAL B CA 1
ATOM 4691 C C . VAL B 1 244 ? 94.195 -6.986 -16.691 1.00 33.20 272 VAL B C 1
ATOM 4692 O O . VAL B 1 244 ? 95.031 -6.421 -15.976 1.00 34.03 272 VAL B O 1
ATOM 4696 N N . GLN B 1 245 ? 94.432 -8.149 -17.286 1.00 32.75 273 GLN B N 1
ATOM 4697 C CA . GLN B 1 245 ? 95.719 -8.823 -17.119 1.00 34.40 273 GLN B CA 1
ATOM 4698 C C . GLN B 1 245 ? 96.878 -7.999 -17.649 1.00 34.71 273 GLN B C 1
ATOM 4699 O O . GLN B 1 245 ? 97.930 -7.954 -17.028 1.00 35.78 273 GLN B O 1
ATOM 4705 N N . PHE B 1 246 ? 96.688 -7.343 -18.792 1.00 34.34 274 PHE B N 1
ATOM 4706 C CA . PHE B 1 246 ? 97.698 -6.420 -19.305 1.00 34.52 274 PHE B CA 1
ATOM 4707 C C . PHE B 1 246 ? 98.052 -5.316 -18.297 1.00 35.87 274 PHE B C 1
ATOM 4708 O O . PHE B 1 246 ? 99.217 -4.949 -18.155 1.00 35.37 274 PHE B O 1
ATOM 4716 N N . LEU B 1 247 ? 97.049 -4.797 -17.594 1.00 35.72 275 LEU B N 1
ATOM 4717 C CA . LEU B 1 247 ? 97.283 -3.728 -16.625 1.00 37.53 275 LEU B CA 1
ATOM 4718 C C . LEU B 1 247 ? 97.937 -4.233 -15.339 1.00 39.71 275 LEU B C 1
ATOM 4719 O O . LEU B 1 247 ? 98.679 -3.502 -14.697 1.00 40.37 275 LEU B O 1
ATOM 4724 N N . GLU B 1 248 ? 97.676 -5.481 -14.971 1.00 42.40 276 GLU B N 1
ATOM 4725 C CA . GLU B 1 248 ? 98.407 -6.098 -13.870 1.00 45.10 276 GLU B CA 1
ATOM 4726 C C . GLU B 1 248 ? 99.885 -6.279 -14.212 1.00 44.51 276 GLU B C 1
ATOM 4727 O O . GLU B 1 248 ? 100.726 -6.220 -13.331 1.00 46.89 276 GLU B O 1
ATOM 4733 N N . LYS B 1 249 ? 100.197 -6.500 -15.485 1.00 43.29 277 LYS B N 1
ATOM 4734 C CA . LYS B 1 249 ? 101.586 -6.646 -15.919 1.00 43.63 277 LYS B CA 1
ATOM 4735 C C . LYS B 1 249 ? 102.327 -5.317 -16.065 1.00 43.97 277 LYS B C 1
ATOM 4736 O O . LYS B 1 249 ? 103.530 -5.253 -15.817 1.00 45.88 277 LYS B O 1
ATOM 4742 N N . ASP B 1 250 ? 101.620 -4.267 -16.480 1.00 41.87 278 ASP B N 1
ATOM 4743 C CA . ASP B 1 250 ? 102.257 -2.984 -16.762 1.00 42.32 278 ASP B CA 1
ATOM 4744 C C . ASP B 1 250 ? 101.279 -1.823 -16.604 1.00 40.45 278 ASP B C 1
ATOM 4745 O O . ASP B 1 250 ? 100.454 -1.570 -17.476 1.00 39.15 278 ASP B O 1
ATOM 4750 N N . SER B 1 251 ? 101.407 -1.096 -15.498 1.00 38.98 279 SER B N 1
ATOM 4751 C CA . SER B 1 251 ? 100.464 -0.039 -15.174 1.00 37.57 279 SER B CA 1
ATOM 4752 C C . SER B 1 251 ? 100.587 1.183 -16.093 1.00 37.20 279 SER B C 1
ATOM 4753 O O . SER B 1 251 ? 99.672 1.995 -16.156 1.00 36.20 279 SER B O 1
ATOM 4756 N N . THR B 1 252 ? 101.696 1.311 -16.818 1.00 38.77 280 THR B N 1
ATOM 4757 C CA . THR B 1 252 ? 101.880 2.458 -17.721 1.00 39.95 280 THR B CA 1
ATOM 4758 C C . THR B 1 252 ? 100.934 2.415 -18.919 1.00 38.44 280 THR B C 1
ATOM 4759 O O . THR B 1 252 ? 100.748 3.423 -19.594 1.00 38.03 280 THR B O 1
ATOM 4763 N N . LEU B 1 253 ? 100.311 1.264 -19.164 1.00 37.27 281 LEU B N 1
ATOM 4764 C CA . LEU B 1 253 ? 99.331 1.154 -20.232 1.00 36.87 281 LEU B CA 1
ATOM 4765 C C . LEU B 1 253 ? 97.926 1.637 -19.819 1.00 36.31 281 LEU B C 1
ATOM 4766 O O . LEU B 1 253 ? 97.003 1.619 -20.631 1.00 36.07 281 LEU B O 1
ATOM 4771 N N . THR B 1 254 ? 97.763 2.070 -18.568 1.00 37.04 282 THR B N 1
ATOM 4772 C CA . THR B 1 254 ? 96.442 2.411 -18.033 1.00 35.28 282 THR B CA 1
ATOM 4773 C C . THR B 1 254 ? 95.718 3.499 -18.826 1.00 34.14 282 THR B C 1
ATOM 4774 O O . THR B 1 254 ? 94.533 3.356 -19.149 1.00 32.71 282 THR B O 1
ATOM 4778 N N . GLU B 1 255 ? 96.420 4.568 -19.167 1.00 35.00 283 GLU B N 1
ATOM 4779 C CA . GLU B 1 255 ? 95.758 5.702 -19.820 1.00 35.70 283 GLU B CA 1
ATOM 4780 C C . GLU B 1 255 ? 95.183 5.373 -21.214 1.00 35.36 283 GLU B C 1
ATOM 4781 O O . GLU B 1 255 ? 94.021 5.671 -21.469 1.00 34.60 283 GLU B O 1
ATOM 4787 N N . PRO B 1 256 ? 95.986 4.789 -22.124 1.00 34.47 284 PRO B N 1
ATOM 4788 C CA . PRO B 1 256 ? 95.359 4.500 -23.422 1.00 34.88 284 PRO B CA 1
ATOM 4789 C C . PRO B 1 256 ? 94.203 3.506 -23.322 1.00 32.26 284 PRO B C 1
ATOM 4790 O O . PRO B 1 256 ? 93.220 3.638 -24.028 1.00 31.96 284 PRO B O 1
ATOM 4794 N N . VAL B 1 257 ? 94.317 2.545 -22.421 1.00 30.88 285 VAL B N 1
ATOM 4795 C CA . VAL B 1 257 ? 93.279 1.549 -22.222 1.00 30.30 285 VAL B CA 1
ATOM 4796 C C . VAL B 1 257 ? 91.974 2.185 -21.749 1.00 30.38 285 VAL B C 1
ATOM 4797 O O . VAL B 1 257 ? 90.904 1.931 -22.312 1.00 30.26 285 VAL B O 1
ATOM 4801 N N . VAL B 1 258 ? 92.066 3.017 -20.715 1.00 30.57 286 VAL B N 1
ATOM 4802 C CA . VAL B 1 258 ? 90.881 3.633 -20.134 1.00 29.65 286 VAL B CA 1
ATOM 4803 C C . VAL B 1 258 ? 90.234 4.600 -21.118 1.00 29.84 286 VAL B C 1
ATOM 4804 O O . VAL B 1 258 ? 89.022 4.576 -21.275 1.00 28.97 286 VAL B O 1
ATOM 4808 N N . MET B 1 259 ? 91.032 5.416 -21.808 1.00 31.18 287 MET B N 1
ATOM 4809 C CA . MET B 1 259 ? 90.478 6.364 -22.779 1.00 32.79 287 MET B CA 1
ATOM 4810 C C . MET B 1 259 ? 89.822 5.639 -23.964 1.00 33.98 287 MET B C 1
ATOM 4811 O O . MET B 1 259 ? 88.792 6.090 -24.476 1.00 34.18 287 MET B O 1
ATOM 4816 N N . ALA B 1 260 ? 90.396 4.506 -24.373 1.00 33.27 288 ALA B N 1
ATOM 4817 C CA . ALA B 1 260 ? 89.803 3.677 -25.425 1.00 33.01 288 ALA B CA 1
ATOM 4818 C C . ALA B 1 260 ? 88.452 3.101 -25.000 1.00 31.48 288 ALA B C 1
ATOM 4819 O O . ALA B 1 260 ? 87.490 3.121 -25.773 1.00 29.70 288 ALA B O 1
ATOM 4821 N N . LEU B 1 261 ? 88.389 2.597 -23.771 1.00 31.17 289 LEU B N 1
ATOM 4822 C CA . LEU B 1 261 ? 87.143 2.074 -23.223 1.00 31.77 289 LEU B CA 1
ATOM 4823 C C . LEU B 1 261 ? 86.073 3.164 -23.159 1.00 32.02 289 LEU B C 1
ATOM 4824 O O . LEU B 1 261 ? 84.921 2.920 -23.494 1.00 30.57 289 LEU B O 1
ATOM 4829 N N . LEU B 1 262 ? 86.459 4.369 -22.738 1.00 31.59 290 LEU B N 1
ATOM 4830 C CA . LEU B 1 262 ? 85.526 5.492 -22.718 1.00 32.78 290 LEU B CA 1
ATOM 4831 C C . LEU B 1 262 ? 85.098 5.895 -24.117 1.00 33.46 290 LEU B C 1
ATOM 4832 O O . LEU B 1 262 ? 83.950 6.288 -24.314 1.00 33.66 290 LEU B O 1
ATOM 4837 N N . LYS B 1 263 ? 86.011 5.786 -25.083 1.00 33.75 291 LYS B N 1
ATOM 4838 C CA . LYS B 1 263 ? 85.697 6.088 -26.473 1.00 35.09 291 LYS B CA 1
ATOM 4839 C C . LYS B 1 263 ? 84.647 5.113 -27.050 1.00 35.27 291 LYS B C 1
ATOM 4840 O O . LYS B 1 263 ? 83.749 5.531 -27.780 1.00 35.72 291 LYS B O 1
ATOM 4846 N N . TYR B 1 264 ? 84.767 3.825 -26.726 1.00 34.05 292 TYR B N 1
ATOM 4847 C CA . TYR B 1 264 ? 83.863 2.802 -27.268 1.00 34.84 292 TYR B CA 1
ATOM 4848 C C . TYR B 1 264 ? 82.608 2.576 -26.412 1.00 34.35 292 TYR B C 1
ATOM 4849 O O . TYR B 1 264 ? 81.727 1.801 -26.795 1.00 33.14 292 TYR B O 1
ATOM 4858 N N . TRP B 1 265 ? 82.537 3.240 -25.257 1.00 32.69 293 TRP B N 1
ATOM 4859 C CA . TRP B 1 265 ? 81.346 3.194 -24.397 1.00 32.45 293 TRP B CA 1
ATOM 4860 C C . TRP B 1 265 ? 80.100 3.575 -25.199 1.00 32.01 293 TRP B C 1
ATOM 4861 O O . TRP B 1 265 ? 80.131 4.547 -25.948 1.00 32.80 293 TRP B O 1
ATOM 4872 N N . PRO B 1 266 ? 78.997 2.831 -25.041 1.00 32.16 294 PRO B N 1
ATOM 4873 C CA . PRO B 1 266 ? 77.759 3.229 -25.729 1.00 34.25 294 PRO B CA 1
ATOM 4874 C C . PRO B 1 266 ? 77.438 4.706 -25.550 1.00 35.43 294 PRO B C 1
ATOM 4875 O O . PRO B 1 266 ? 77.535 5.234 -24.438 1.00 33.49 294 PRO B O 1
ATOM 4879 N N . LYS B 1 267 ? 77.106 5.371 -26.648 1.00 38.74 295 LYS B N 1
ATOM 4880 C CA . LYS B 1 267 ? 76.854 6.809 -26.638 1.00 41.13 295 LYS B CA 1
ATOM 4881 C C . LYS B 1 267 ? 75.380 7.087 -26.371 1.00 41.78 295 LYS B C 1
ATOM 4882 O O . LYS B 1 267 ? 75.014 8.212 -26.047 1.00 41.85 295 LYS B O 1
ATOM 4888 N N . THR B 1 268 ? 74.543 6.063 -26.525 1.00 41.78 296 THR B N 1
ATOM 4889 C CA . THR B 1 268 ? 73.136 6.108 -26.120 1.00 43.31 296 THR B CA 1
ATOM 4890 C C . THR B 1 268 ? 72.921 5.110 -24.985 1.00 41.90 296 THR B C 1
ATOM 4891 O O . THR B 1 268 ? 73.484 4.016 -25.005 1.00 39.81 296 THR B O 1
ATOM 4895 N N . HIS B 1 269 ? 72.121 5.489 -23.991 1.00 41.86 297 HIS B N 1
ATOM 4896 C CA . HIS B 1 269 ? 71.860 4.602 -22.858 1.00 41.55 297 HIS B CA 1
ATOM 4897 C C . HIS B 1 269 ? 71.493 3.203 -23.322 1.00 42.05 297 HIS B C 1
ATOM 4898 O O . HIS B 1 269 ? 70.615 3.034 -24.172 1.00 43.81 297 HIS B O 1
ATOM 4905 N N . SER B 1 270 ? 72.162 2.206 -22.750 1.00 40.00 298 SER B N 1
ATOM 4906 C CA . SER B 1 270 ? 71.928 0.822 -23.128 1.00 40.38 298 SER B CA 1
ATOM 4907 C C . SER B 1 270 ? 72.216 -0.120 -21.957 1.00 39.53 298 SER B C 1
ATOM 4908 O O . SER B 1 270 ? 73.168 0.112 -21.199 1.00 37.26 298 SER B O 1
ATOM 4911 N N . PRO B 1 271 ? 71.419 -1.200 -21.825 1.00 40.29 299 PRO B N 1
ATOM 4912 C CA . PRO B 1 271 ? 71.707 -2.242 -20.837 1.00 40.43 299 PRO B CA 1
ATOM 4913 C C . PRO B 1 271 ? 73.093 -2.872 -20.998 1.00 39.53 299 PRO B C 1
ATOM 4914 O O . PRO B 1 271 ? 73.609 -3.425 -20.035 1.00 40.51 299 PRO B O 1
ATOM 4918 N N . LYS B 1 272 ? 73.688 -2.789 -22.191 1.00 39.54 300 LYS B N 1
ATOM 4919 C CA . LYS B 1 272 ? 75.053 -3.281 -22.411 1.00 39.60 300 LYS B CA 1
ATOM 4920 C C . LYS B 1 272 ? 76.110 -2.535 -21.593 1.00 37.08 300 LYS B C 1
ATOM 4921 O O . LYS B 1 272 ? 77.231 -3.020 -21.431 1.00 36.68 300 LYS B O 1
ATOM 4927 N N . GLU B 1 273 ? 75.767 -1.359 -21.081 1.00 35.95 301 GLU B N 1
ATOM 4928 C CA . GLU B 1 273 ? 76.685 -0.624 -20.212 1.00 34.22 301 GLU B CA 1
ATOM 4929 C C . GLU B 1 273 ? 77.038 -1.359 -18.925 1.00 32.87 301 GLU B C 1
ATOM 4930 O O . GLU B 1 273 ? 78.061 -1.065 -18.319 1.00 31.73 301 GLU B O 1
ATOM 4936 N N . VAL B 1 274 ? 76.215 -2.321 -18.509 1.00 34.82 302 VAL B N 1
ATOM 4937 C CA . VAL B 1 274 ? 76.542 -3.119 -17.320 1.00 35.26 302 VAL B CA 1
ATOM 4938 C C . VAL B 1 274 ? 77.920 -3.767 -17.472 1.00 34.13 302 VAL B C 1
ATOM 4939 O O . VAL B 1 274 ? 78.752 -3.671 -16.569 1.00 33.44 302 VAL B O 1
ATOM 4943 N N . MET B 1 275 ? 78.178 -4.397 -18.614 1.00 35.67 303 MET B N 1
ATOM 4944 C CA . MET B 1 275 ? 79.482 -5.054 -18.832 1.00 36.11 303 MET B CA 1
ATOM 4945 C C . MET B 1 275 ? 80.629 -4.050 -18.990 1.00 32.93 303 MET B C 1
ATOM 4946 O O . MET B 1 275 ? 81.761 -4.331 -18.590 1.00 31.56 303 MET B O 1
ATOM 4951 N N . PHE B 1 276 ? 80.354 -2.891 -19.576 1.00 31.61 304 PHE B N 1
ATOM 4952 C CA . PHE B 1 276 ? 81.354 -1.816 -19.587 1.00 31.42 304 PHE B CA 1
ATOM 4953 C C . PHE B 1 276 ? 81.699 -1.383 -18.154 1.00 31.20 304 PHE B C 1
ATOM 4954 O O . PHE B 1 276 ? 82.873 -1.131 -17.838 1.00 30.67 304 PHE B O 1
ATOM 4962 N N . LEU B 1 277 ? 80.692 -1.335 -17.286 1.00 30.91 305 LEU B N 1
ATOM 4963 C CA . LEU B 1 277 ? 80.915 -0.957 -15.885 1.00 31.84 305 LEU B CA 1
ATOM 4964 C C . LEU B 1 277 ? 81.672 -2.047 -15.134 1.00 32.27 305 LEU B C 1
ATOM 4965 O O . LEU B 1 277 ? 82.530 -1.735 -14.299 1.00 32.50 305 LEU B O 1
ATOM 4970 N N . ASN B 1 278 ? 81.373 -3.314 -15.426 1.00 32.20 306 ASN B N 1
ATOM 4971 C CA . ASN B 1 278 ? 82.155 -4.422 -14.854 1.00 32.86 306 ASN B CA 1
ATOM 4972 C C . ASN B 1 278 ? 83.625 -4.336 -15.237 1.00 31.07 306 ASN B C 1
ATOM 4973 O O . ASN B 1 278 ? 84.504 -4.474 -14.389 1.00 31.18 306 ASN B O 1
ATOM 4978 N N . GLU B 1 279 ? 83.890 -4.124 -16.520 1.00 32.02 307 GLU B N 1
ATOM 4979 C CA . GLU B 1 279 ? 85.264 -4.053 -17.008 1.00 30.99 307 GLU B CA 1
ATOM 4980 C C . GLU B 1 279 ? 85.987 -2.885 -16.341 1.00 31.39 307 GLU B C 1
ATOM 4981 O O . GLU B 1 279 ? 87.075 -3.032 -15.803 1.00 31.58 307 GLU B O 1
ATOM 4987 N N . LEU B 1 280 ? 85.351 -1.724 -16.360 1.00 33.01 308 LEU B N 1
ATOM 4988 C CA . LEU B 1 280 ? 85.931 -0.539 -15.751 1.00 32.77 308 LEU B CA 1
ATOM 4989 C C . LEU B 1 280 ? 86.242 -0.736 -14.273 1.00 31.96 308 LEU B C 1
ATOM 4990 O O . LEU B 1 280 ? 87.298 -0.314 -13.809 1.00 30.01 308 LEU B O 1
ATOM 4995 N N . GLU B 1 281 ? 85.337 -1.385 -13.539 1.00 32.40 309 GLU B N 1
ATOM 4996 C CA . GLU B 1 281 ? 85.553 -1.593 -12.108 1.00 32.93 309 GLU B CA 1
ATOM 4997 C C . GLU B 1 281 ? 86.710 -2.543 -11.847 1.00 33.29 309 GLU B C 1
ATOM 4998 O O . GLU B 1 281 ? 87.482 -2.336 -10.906 1.00 32.77 309 GLU B O 1
ATOM 5004 N N . GLU B 1 282 ? 86.815 -3.585 -12.666 1.00 33.38 310 GLU B N 1
ATOM 5005 C CA . GLU B 1 282 ? 87.923 -4.536 -12.564 1.00 35.51 310 GLU B CA 1
ATOM 5006 C C . GLU B 1 282 ? 89.262 -3.848 -12.896 1.00 33.13 310 GLU B C 1
ATOM 5007 O O . GLU B 1 282 ? 90.282 -4.143 -12.273 1.00 32.14 310 GLU B O 1
ATOM 5013 N N . ILE B 1 283 ? 89.238 -2.904 -13.839 1.00 30.34 311 ILE B N 1
ATO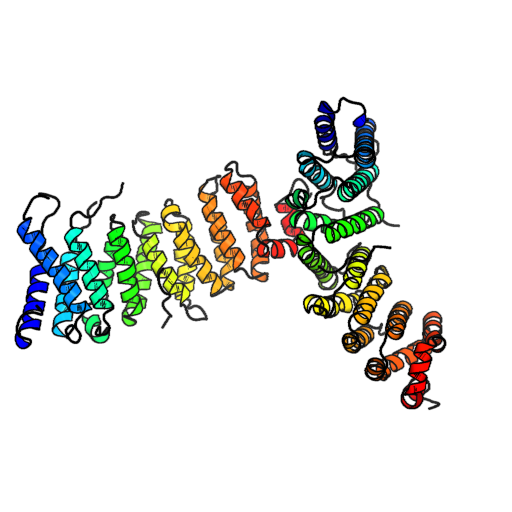M 5014 C CA . ILE B 1 283 ? 90.397 -2.053 -14.106 1.00 30.77 311 ILE B CA 1
ATOM 5015 C C . ILE B 1 283 ? 90.771 -1.207 -12.882 1.00 31.33 311 ILE B C 1
ATOM 5016 O O . ILE B 1 283 ? 91.938 -1.158 -12.484 1.00 31.65 311 ILE B O 1
ATOM 5021 N N . LEU B 1 284 ? 89.782 -0.553 -12.277 1.00 32.29 312 LEU B N 1
ATOM 5022 C CA . LEU B 1 284 ? 90.035 0.277 -11.088 1.00 32.80 312 LEU B CA 1
ATOM 5023 C C . LEU B 1 284 ? 90.551 -0.516 -9.894 1.00 34.23 312 LEU B C 1
ATOM 5024 O O . LEU B 1 284 ? 91.278 0.029 -9.071 1.00 34.69 312 LEU B O 1
ATOM 5029 N N . ASP B 1 285 ? 90.191 -1.795 -9.797 1.00 35.09 313 ASP B N 1
ATOM 5030 C CA . ASP B 1 285 ? 90.680 -2.637 -8.698 1.00 37.26 313 ASP B CA 1
ATOM 5031 C C . ASP B 1 285 ? 92.188 -2.891 -8.769 1.00 36.63 313 ASP B C 1
ATOM 5032 O O . ASP B 1 285 ? 92.798 -3.160 -7.757 1.00 38.30 313 ASP B O 1
ATOM 5037 N N . VAL B 1 286 ? 92.778 -2.797 -9.958 1.00 36.84 314 VAL B N 1
ATOM 5038 C CA . VAL B 1 286 ? 94.227 -2.991 -10.132 1.00 37.23 314 VAL B CA 1
ATOM 5039 C C . VAL B 1 286 ? 94.982 -1.683 -10.439 1.00 36.85 314 VAL B C 1
ATOM 5040 O O . VAL B 1 286 ? 96.179 -1.713 -10.687 1.00 36.86 314 VAL B O 1
ATOM 5044 N N . ILE B 1 287 ? 94.282 -0.545 -10.424 1.00 36.93 315 ILE B N 1
ATOM 5045 C CA . ILE B 1 287 ? 94.861 0.737 -10.859 1.00 35.57 315 ILE B CA 1
ATOM 5046 C C . ILE B 1 287 ? 95.798 1.316 -9.807 1.00 36.73 315 ILE B C 1
ATOM 5047 O O . ILE B 1 287 ? 95.571 1.156 -8.615 1.00 37.69 315 ILE B O 1
ATOM 5052 N N . GLU B 1 288 ? 96.850 1.981 -10.272 1.00 37.05 316 GLU B N 1
ATOM 5053 C CA . GLU B 1 288 ? 97.774 2.715 -9.409 1.00 38.90 316 GLU B CA 1
ATOM 5054 C C . GLU B 1 288 ? 97.247 4.135 -9.224 1.00 37.26 316 GLU B C 1
ATOM 5055 O O . GLU B 1 288 ? 96.706 4.709 -10.166 1.00 34.60 316 GLU B O 1
ATOM 5061 N N . PRO B 1 289 ? 97.393 4.705 -8.009 1.00 37.22 317 PRO B N 1
ATOM 5062 C CA . PRO B 1 289 ? 96.863 6.054 -7.777 1.00 36.35 317 PRO B CA 1
ATOM 5063 C C . PRO B 1 289 ? 97.373 7.096 -8.780 1.00 37.03 317 PRO B C 1
ATOM 5064 O O . PRO B 1 289 ? 96.581 7.879 -9.282 1.00 36.25 317 PRO B O 1
ATOM 5068 N N . SER B 1 290 ? 98.667 7.086 -9.099 1.00 38.36 318 SER B N 1
ATOM 5069 C CA . SER B 1 290 ? 99.206 8.056 -10.050 1.00 39.48 318 SER B CA 1
ATOM 5070 C C . SER B 1 290 ? 98.590 7.925 -11.450 1.00 38.64 318 SER B C 1
ATOM 5071 O O . SER B 1 290 ? 98.480 8.908 -12.172 1.00 40.29 318 SER B O 1
ATOM 5074 N N . GLU B 1 291 ? 98.163 6.724 -11.823 1.00 37.44 319 GLU B N 1
ATOM 5075 C CA . GLU B 1 291 ? 97.456 6.521 -13.090 1.00 35.70 319 GLU B CA 1
ATOM 5076 C C . GLU B 1 291 ? 95.976 6.927 -12.972 1.00 34.16 319 GLU B C 1
ATOM 5077 O O . GLU B 1 291 ? 95.373 7.467 -13.907 1.00 33.24 319 GLU B O 1
ATOM 5083 N N . PHE B 1 292 ? 95.386 6.681 -11.810 1.00 33.49 320 PHE B N 1
ATOM 5084 C CA . PHE B 1 292 ? 94.016 7.099 -11.564 1.00 32.21 320 PHE B CA 1
ATOM 5085 C C . PHE B 1 292 ? 93.841 8.600 -11.785 1.00 32.33 320 PHE B C 1
ATOM 5086 O O . PHE B 1 292 ? 92.864 9.021 -12.409 1.00 30.79 320 PHE B O 1
ATOM 5094 N N . VAL B 1 293 ? 94.771 9.406 -11.275 1.00 33.29 321 VAL B N 1
ATOM 5095 C CA . VAL B 1 293 ? 94.607 10.857 -11.363 1.00 34.63 321 VAL B CA 1
ATOM 5096 C C . VAL B 1 293 ? 94.619 11.338 -12.818 1.00 34.50 321 VAL B C 1
ATOM 5097 O O . VAL B 1 293 ? 93.924 12.281 -13.159 1.00 34.83 321 VAL B O 1
ATOM 5101 N N . LYS B 1 294 ? 95.366 10.659 -13.681 1.00 35.89 322 LYS B N 1
ATOM 5102 C CA . LYS B 1 294 ? 95.394 11.001 -15.112 1.00 37.01 322 LYS B CA 1
ATOM 5103 C C . LYS B 1 294 ? 94.047 10.877 -15.817 1.00 36.04 322 LYS B C 1
ATOM 5104 O O . LYS B 1 294 ? 93.742 11.675 -16.706 1.00 36.05 322 LYS B O 1
ATOM 5110 N N . ILE B 1 295 ? 93.238 9.898 -15.425 1.00 34.34 323 ILE B N 1
ATOM 5111 C CA . ILE B 1 295 ? 91.981 9.627 -16.151 1.00 33.42 323 ILE B CA 1
ATOM 5112 C C . ILE B 1 295 ? 90.685 9.805 -15.350 1.00 31.79 323 ILE B C 1
ATOM 5113 O O . ILE B 1 295 ? 89.593 9.586 -15.881 1.00 30.95 323 ILE B O 1
ATOM 5118 N N . MET B 1 296 ? 90.797 10.219 -14.096 1.00 32.44 324 MET B N 1
ATOM 5119 C CA . MET B 1 296 ? 89.621 10.323 -13.225 1.00 32.92 324 MET B CA 1
ATOM 5120 C C . MET B 1 296 ? 88.537 11.279 -13.730 1.00 33.94 324 MET B C 1
ATOM 5121 O O . MET B 1 296 ? 87.348 10.997 -13.566 1.00 33.53 324 MET B O 1
ATOM 5126 N N . GLU B 1 297 ? 88.915 12.387 -14.361 1.00 35.49 325 GLU B N 1
ATOM 5127 C CA . GLU B 1 297 ? 87.901 13.330 -14.824 1.00 37.18 325 GLU B CA 1
ATOM 5128 C C . GLU B 1 297 ? 87.005 12.732 -15.915 1.00 34.64 325 GLU B C 1
ATOM 5129 O O . GLU B 1 297 ? 85.793 12.651 -15.734 1.00 33.42 325 GLU B O 1
ATOM 5135 N N . PRO B 1 298 ? 87.590 12.290 -17.041 1.00 33.67 326 PRO B N 1
ATOM 5136 C CA . PRO B 1 298 ? 86.713 11.662 -18.034 1.00 32.36 326 PRO B CA 1
ATOM 5137 C C . PRO B 1 298 ? 85.947 10.441 -17.510 1.00 30.96 326 PRO B C 1
ATOM 5138 O O . PRO B 1 298 ? 84.813 10.203 -17.924 1.00 31.50 326 PRO B O 1
ATOM 5142 N N . LEU B 1 299 ? 86.559 9.682 -16.610 1.00 30.76 327 LEU B N 1
ATOM 5143 C CA . LEU B 1 299 ? 85.952 8.463 -16.087 1.00 31.11 327 LEU B CA 1
ATOM 5144 C C . LEU B 1 299 ? 84.692 8.788 -15.290 1.00 31.29 327 LEU B C 1
ATOM 5145 O O . LEU B 1 299 ? 83.630 8.197 -15.510 1.00 30.25 327 LEU B O 1
ATOM 5150 N N . PHE B 1 300 ? 84.801 9.747 -14.375 1.00 31.31 328 PHE B N 1
ATOM 5151 C CA . PHE B 1 300 ? 83.664 10.087 -13.530 1.00 31.70 328 PHE B CA 1
ATOM 5152 C C . PHE B 1 300 ? 82.567 10.862 -14.254 1.00 31.70 328 PHE B C 1
ATOM 5153 O O . PHE B 1 300 ? 81.396 10.748 -13.881 1.00 30.05 328 PHE B O 1
ATOM 5161 N N . ARG B 1 301 ? 82.921 11.583 -15.319 1.00 32.16 329 ARG B N 1
ATOM 5162 C CA . ARG B 1 301 ? 81.885 12.144 -16.194 1.00 33.84 329 ARG B CA 1
ATOM 5163 C C . ARG B 1 301 ? 81.033 11.039 -16.834 1.00 32.56 329 ARG B C 1
ATOM 5164 O O . ARG B 1 301 ? 79.832 11.214 -16.986 1.00 32.34 329 ARG B O 1
ATOM 5172 N N . GLN B 1 302 ? 81.639 9.908 -17.199 1.00 30.93 330 GLN B N 1
ATOM 5173 C CA . GLN B 1 302 ? 80.859 8.788 -17.725 1.00 30.15 330 GLN B CA 1
ATOM 5174 C C . GLN B 1 302 ? 80.094 8.101 -16.603 1.00 29.87 330 GLN B C 1
ATOM 5175 O O . GLN B 1 302 ? 78.948 7.697 -16.794 1.00 30.66 330 GLN B O 1
ATOM 5181 N N . LEU B 1 303 ? 80.718 7.962 -15.436 1.00 29.19 331 LEU B N 1
ATOM 5182 C CA . LEU B 1 303 ? 80.049 7.320 -14.307 1.00 30.85 331 LEU B CA 1
ATOM 5183 C C . LEU B 1 303 ? 78.806 8.096 -13.864 1.00 31.68 331 LEU B C 1
ATOM 5184 O O . LEU B 1 303 ? 77.802 7.489 -13.488 1.00 32.41 331 LEU B O 1
ATOM 5189 N N . ALA B 1 304 ? 78.866 9.425 -13.925 1.00 32.01 332 ALA B N 1
ATOM 5190 C CA . ALA B 1 304 ? 77.714 10.256 -13.578 1.00 33.42 332 ALA B CA 1
ATOM 5191 C C . ALA B 1 304 ? 76.551 10.043 -14.548 1.00 34.31 332 ALA B C 1
ATOM 5192 O O . ALA B 1 304 ? 75.396 9.988 -14.124 1.00 35.29 332 ALA B O 1
ATOM 5194 N N . LYS B 1 305 ? 76.849 9.930 -15.837 1.00 34.83 333 LYS B N 1
ATOM 5195 C CA . LYS B 1 305 ? 75.819 9.579 -16.833 1.00 36.93 333 LYS B CA 1
ATOM 5196 C C . LYS B 1 305 ? 75.175 8.226 -16.526 1.00 34.95 333 LYS B C 1
ATOM 5197 O O . LYS B 1 305 ? 73.965 8.069 -16.629 1.00 35.18 333 LYS B O 1
ATOM 5203 N N . CYS B 1 306 ? 75.993 7.249 -16.151 1.00 33.45 334 CYS B N 1
ATOM 5204 C CA . CYS B 1 306 ? 75.484 5.931 -15.788 1.00 34.25 334 CYS B CA 1
ATOM 5205 C C . CYS B 1 306 ? 74.574 5.970 -14.554 1.00 34.35 334 CYS B C 1
ATOM 5206 O O . CYS B 1 306 ? 73.520 5.349 -14.554 1.00 35.83 334 CYS B O 1
ATOM 5209 N N . VAL B 1 307 ? 74.964 6.708 -13.518 1.00 34.08 335 VAL B N 1
ATOM 5210 C CA . VAL B 1 307 ? 74.130 6.839 -12.310 1.00 35.31 335 VAL B CA 1
ATOM 5211 C C . VAL B 1 307 ? 72.739 7.388 -12.659 1.00 37.23 335 VAL B C 1
ATOM 5212 O O . VAL B 1 307 ? 71.744 6.992 -12.057 1.00 40.25 335 VAL B O 1
ATOM 5216 N N . SER B 1 308 ? 72.666 8.271 -13.648 1.00 37.80 336 SER B N 1
ATOM 5217 C CA . SER B 1 308 ? 71.386 8.835 -14.087 1.00 40.27 336 SER B CA 1
ATOM 5218 C C . SER B 1 308 ? 70.717 8.060 -15.235 1.00 41.49 336 SER B C 1
ATOM 5219 O O . SER B 1 308 ? 69.814 8.583 -15.875 1.00 43.16 336 SER B O 1
ATOM 5222 N N . SER B 1 309 ? 71.162 6.835 -15.513 1.00 41.24 337 SER B N 1
ATOM 5223 C CA . SER B 1 309 ? 70.540 6.012 -16.551 1.00 42.14 337 SER B CA 1
ATOM 5224 C C . SER B 1 309 ? 69.066 5.718 -16.233 1.00 43.42 337 SER B C 1
ATOM 5225 O O . SER B 1 309 ? 68.707 5.549 -15.077 1.00 42.32 337 SER B O 1
ATOM 5228 N N . PRO B 1 310 ? 68.212 5.649 -17.264 1.00 45.12 338 PRO B N 1
ATOM 5229 C CA . PRO B 1 310 ? 66.842 5.196 -17.057 1.00 47.11 338 PRO B CA 1
ATOM 5230 C C . PRO B 1 310 ? 66.752 3.670 -16.959 1.00 47.67 338 PRO B C 1
ATOM 5231 O O . PRO B 1 310 ? 65.688 3.144 -16.661 1.00 49.51 338 PRO B O 1
ATOM 5235 N N . HIS B 1 311 ? 67.850 2.969 -17.233 1.00 47.83 339 HIS B N 1
ATOM 5236 C CA . HIS B 1 311 ? 67.906 1.523 -17.063 1.00 49.20 339 HIS B CA 1
ATOM 5237 C C . HIS B 1 311 ? 68.366 1.237 -15.654 1.00 49.37 339 HIS B C 1
ATOM 5238 O O . HIS B 1 311 ? 69.526 1.489 -15.301 1.00 46.64 339 HIS B O 1
ATOM 5245 N N . PHE B 1 312 ? 67.441 0.715 -14.857 1.00 51.77 340 PHE B N 1
ATOM 5246 C CA . PHE B 1 312 ? 67.652 0.520 -13.433 1.00 54.38 340 PHE B CA 1
ATOM 5247 C C . PHE B 1 312 ? 68.925 -0.259 -13.133 1.00 50.06 340 PHE B C 1
ATOM 5248 O O . PHE B 1 312 ? 69.658 0.084 -12.214 1.00 48.21 340 PHE B O 1
ATOM 5256 N N . GLN B 1 313 ? 69.183 -1.304 -13.907 1.00 48.54 341 GLN B N 1
ATOM 5257 C CA . GLN B 1 313 ? 70.355 -2.137 -13.669 1.00 48.15 341 GLN B CA 1
ATOM 5258 C C . GLN B 1 313 ? 71.687 -1.399 -13.922 1.00 43.67 341 GLN B C 1
ATOM 5259 O O . GLN B 1 313 ? 72.684 -1.703 -13.269 1.00 40.27 341 GLN B O 1
ATOM 5265 N N . VAL B 1 314 ? 71.699 -0.427 -14.842 1.00 40.46 342 VAL B N 1
ATOM 5266 C CA . VAL B 1 314 ? 72.915 0.347 -15.124 1.00 37.41 342 VAL B CA 1
ATOM 5267 C C . VAL B 1 314 ? 73.151 1.343 -13.996 1.00 36.13 342 VAL B C 1
ATOM 5268 O O . VAL B 1 314 ? 74.264 1.460 -13.483 1.00 32.32 342 VAL B O 1
ATOM 5272 N N . ALA B 1 315 ? 72.086 2.052 -13.630 1.00 37.28 343 ALA B N 1
ATOM 5273 C CA . ALA B 1 315 ? 72.102 3.007 -12.522 1.00 38.12 343 ALA B CA 1
ATOM 5274 C C . ALA B 1 315 ? 72.637 2.373 -11.240 1.00 38.95 343 ALA B C 1
ATOM 5275 O O . ALA B 1 315 ? 73.594 2.869 -10.641 1.00 37.85 343 ALA B O 1
ATOM 5277 N N . GLU B 1 316 ? 72.017 1.272 -10.834 1.00 41.71 344 GLU B N 1
ATOM 5278 C CA . GLU B 1 316 ? 72.429 0.566 -9.624 1.00 44.17 344 GLU B CA 1
ATOM 5279 C C . GLU B 1 316 ? 73.858 0.061 -9.739 1.00 40.59 344 GLU B C 1
ATOM 5280 O O . GLU B 1 316 ? 74.631 0.168 -8.790 1.00 39.08 344 GLU B O 1
ATOM 5286 N N . ARG B 1 317 ? 74.220 -0.471 -10.905 1.00 38.11 345 ARG B N 1
ATOM 5287 C CA . ARG B 1 317 ? 75.566 -0.997 -11.086 1.00 36.23 345 ARG B CA 1
ATOM 5288 C C . ARG B 1 317 ? 76.629 0.091 -10.895 1.00 35.15 345 ARG B C 1
ATOM 5289 O O . ARG B 1 317 ? 77.684 -0.159 -10.300 1.00 34.74 345 ARG B O 1
ATOM 5297 N N . ALA B 1 318 ? 76.347 1.289 -11.399 1.00 33.90 346 ALA B N 1
ATOM 5298 C CA . ALA B 1 318 ? 77.241 2.431 -11.240 1.00 33.30 346 ALA B CA 1
ATOM 5299 C C . ALA B 1 318 ? 77.287 2.913 -9.782 1.00 34.57 346 ALA B C 1
ATOM 5300 O O . ALA B 1 318 ? 78.350 3.264 -9.272 1.00 32.97 346 ALA B O 1
ATOM 5302 N N . LEU B 1 319 ? 76.141 2.912 -9.108 1.00 36.07 347 LEU B N 1
ATOM 5303 C CA . LEU B 1 319 ? 76.095 3.320 -7.699 1.00 37.65 347 LEU B CA 1
ATOM 5304 C C . LEU B 1 319 ? 76.965 2.439 -6.806 1.00 38.06 347 LEU B C 1
ATOM 5305 O O . LEU B 1 319 ? 77.506 2.926 -5.820 1.00 36.85 347 LEU B O 1
ATOM 5310 N N . TYR B 1 320 ? 77.121 1.160 -7.157 1.00 39.68 348 TYR B N 1
ATOM 5311 C CA . TYR B 1 320 ? 77.973 0.248 -6.378 1.00 42.27 348 TYR B CA 1
ATOM 5312 C C . TYR B 1 320 ? 79.443 0.649 -6.336 1.00 38.97 348 TYR B C 1
ATOM 5313 O O . TYR B 1 320 ? 80.172 0.154 -5.479 1.00 39.73 348 TYR B O 1
ATOM 5322 N N . TYR B 1 321 ? 79.899 1.503 -7.256 1.00 36.18 349 TYR B N 1
ATOM 5323 C CA . TYR B 1 321 ? 81.296 1.974 -7.221 1.00 34.77 349 TYR B CA 1
ATOM 5324 C C . TYR B 1 321 ? 81.607 2.624 -5.870 1.00 35.20 349 TYR B C 1
ATOM 5325 O O . TYR B 1 321 ? 82.715 2.482 -5.358 1.00 34.91 349 TYR B O 1
ATOM 5334 N N . TRP B 1 322 ? 80.617 3.308 -5.290 1.00 35.24 350 TRP B N 1
ATOM 5335 C CA . TRP B 1 322 ? 80.771 3.950 -3.978 1.00 36.30 350 TRP B CA 1
ATOM 5336 C C . TRP B 1 322 ? 81.021 2.966 -2.829 1.00 38.80 350 TRP B C 1
ATOM 5337 O O . TRP B 1 322 ? 81.539 3.358 -1.780 1.00 40.32 350 TRP B O 1
ATOM 5348 N N . ASN B 1 323 ? 80.627 1.707 -3.013 1.00 39.43 351 ASN B N 1
ATOM 5349 C CA . ASN B 1 323 ? 80.795 0.678 -1.979 1.00 41.05 351 ASN B CA 1
ATOM 5350 C C . ASN B 1 323 ? 82.047 -0.158 -2.158 1.00 38.87 351 ASN B C 1
ATOM 5351 O O . ASN B 1 323 ? 82.310 -1.043 -1.372 1.00 38.95 351 ASN B O 1
ATOM 5356 N N . ASN B 1 324 ? 82.798 0.117 -3.218 1.00 37.86 352 ASN B N 1
ATOM 5357 C CA . ASN B 1 324 ? 84.114 -0.466 -3.418 1.00 36.91 352 ASN B CA 1
ATOM 5358 C C . ASN B 1 324 ? 85.118 0.393 -2.641 1.00 37.00 352 ASN B C 1
ATOM 5359 O O . ASN B 1 324 ? 85.367 1.551 -3.005 1.00 35.75 352 ASN B O 1
ATOM 5364 N N . GLU B 1 325 ? 85.676 -0.171 -1.577 1.00 37.89 353 GLU B N 1
ATOM 5365 C CA . GLU B 1 325 ? 86.504 0.596 -0.652 1.00 41.08 353 GLU B CA 1
ATOM 5366 C C . GLU B 1 325 ? 87.759 1.192 -1.283 1.00 38.95 353 GLU B C 1
ATOM 5367 O O . GLU B 1 325 ? 88.190 2.277 -0.887 1.00 38.51 353 GLU B O 1
ATOM 5373 N N . TYR B 1 326 ? 88.333 0.501 -2.258 1.00 35.91 354 TYR B N 1
ATOM 5374 C CA . TYR B 1 326 ? 89.527 0.996 -2.902 1.00 36.16 354 TYR B CA 1
ATOM 5375 C C . TYR B 1 326 ? 89.172 2.176 -3.819 1.00 34.71 354 TYR B C 1
ATOM 5376 O O . TYR B 1 326 ? 89.845 3.198 -3.805 1.00 35.37 354 TYR B O 1
ATOM 5385 N N . ILE B 1 327 ? 88.097 2.040 -4.583 1.00 32.64 355 ILE B N 1
ATOM 5386 C CA . ILE B 1 327 ? 87.622 3.124 -5.419 1.00 31.63 355 ILE B CA 1
ATOM 5387 C C . ILE B 1 327 ? 87.290 4.344 -4.560 1.00 32.45 355 ILE B C 1
ATOM 5388 O O . ILE B 1 327 ? 87.598 5.478 -4.934 1.00 32.62 355 ILE B O 1
ATOM 5393 N N . MET B 1 328 ? 86.671 4.110 -3.410 1.00 32.70 356 MET B N 1
ATOM 5394 C CA . MET B 1 328 ? 86.286 5.192 -2.528 1.00 33.04 356 MET B CA 1
ATOM 5395 C C . MET B 1 328 ? 87.519 5.896 -1.944 1.00 33.22 356 MET B C 1
ATOM 5396 O O . MET B 1 328 ? 87.510 7.112 -1.755 1.00 31.83 356 MET B O 1
ATOM 5401 N N . SER B 1 329 ? 88.579 5.143 -1.661 1.00 33.69 357 SER B N 1
ATOM 5402 C CA . SER B 1 329 ? 89.805 5.757 -1.141 1.00 35.12 357 SER B CA 1
ATOM 5403 C C . SER B 1 329 ? 90.455 6.644 -2.222 1.00 33.94 357 SER B C 1
ATOM 5404 O O . SER B 1 329 ? 90.951 7.712 -1.915 1.00 35.01 357 SER B O 1
ATOM 5407 N N . LEU B 1 330 ? 90.395 6.222 -3.478 1.00 32.77 358 LEU B N 1
ATOM 5408 C CA . LEU B 1 330 ? 90.903 7.030 -4.596 1.00 33.15 358 LEU B CA 1
ATOM 5409 C C . LEU B 1 330 ? 90.070 8.294 -4.822 1.00 33.35 358 LEU B C 1
ATOM 5410 O O . LEU B 1 330 ? 90.621 9.375 -5.015 1.00 32.71 358 LEU B O 1
ATOM 5415 N N . ILE B 1 331 ? 88.746 8.150 -4.786 1.00 33.12 359 ILE B N 1
ATOM 5416 C CA . ILE B 1 331 ? 87.844 9.298 -4.842 1.00 32.51 359 ILE B CA 1
ATOM 5417 C C . ILE B 1 331 ? 88.118 10.254 -3.680 1.00 33.35 359 ILE B C 1
ATOM 5418 O O . ILE B 1 331 ? 88.194 11.472 -3.872 1.00 32.77 359 ILE B O 1
ATOM 5423 N N . SER B 1 332 ? 88.288 9.691 -2.489 1.00 33.51 360 SER B N 1
ATOM 5424 C CA . SER B 1 332 ? 88.405 10.482 -1.270 1.00 35.04 360 SER B CA 1
ATOM 5425 C C . SER B 1 332 ? 89.671 11.334 -1.216 1.00 35.72 360 SER B C 1
ATOM 5426 O O . SER B 1 332 ? 89.672 12.406 -0.602 1.00 35.29 360 SER B O 1
ATOM 5429 N N . ASP B 1 333 ? 90.741 10.860 -1.863 1.00 35.74 361 ASP B N 1
ATOM 5430 C CA . ASP B 1 333 ? 91.993 11.604 -1.926 1.00 36.63 361 ASP B CA 1
ATOM 5431 C C . ASP B 1 333 ? 92.036 12.562 -3.124 1.00 35.21 361 ASP B C 1
ATOM 5432 O O . ASP B 1 333 ? 93.064 13.162 -3.411 1.00 35.43 361 ASP B O 1
ATOM 5437 N N . ASN B 1 334 ? 90.912 12.693 -3.816 1.00 34.10 362 ASN B N 1
ATOM 5438 C CA . ASN B 1 334 ? 90.788 13.561 -4.980 1.00 33.34 362 ASN B CA 1
ATOM 5439 C C . ASN B 1 334 ? 89.408 14.194 -5.008 1.00 32.99 362 ASN B C 1
ATOM 5440 O O . ASN B 1 334 ? 88.838 14.421 -6.070 1.00 33.23 362 ASN B O 1
ATOM 5445 N N . ALA B 1 335 ? 88.885 14.475 -3.820 1.00 34.52 363 ALA B N 1
ATOM 5446 C CA . ALA B 1 335 ? 87.487 14.857 -3.628 1.00 35.06 363 ALA B CA 1
ATOM 5447 C C . ALA B 1 335 ? 87.076 16.127 -4.362 1.00 35.81 363 ALA B C 1
ATOM 5448 O O . ALA B 1 335 ? 85.963 16.203 -4.899 1.00 35.22 363 ALA B O 1
ATOM 5450 N N . ALA B 1 336 ? 87.963 17.117 -4.385 1.00 36.47 364 ALA B N 1
ATOM 5451 C CA . ALA B 1 336 ? 87.628 18.427 -4.945 1.00 38.26 364 ALA B CA 1
ATOM 5452 C C . ALA B 1 336 ? 87.374 18.369 -6.445 1.00 38.52 364 ALA B C 1
ATOM 5453 O O . ALA B 1 336 ? 86.589 19.158 -6.964 1.00 38.03 364 ALA B O 1
ATOM 5455 N N . LYS B 1 337 ? 88.017 17.423 -7.134 1.00 40.34 365 LYS B N 1
ATOM 5456 C CA . LYS B 1 337 ? 87.823 17.249 -8.586 1.00 40.44 365 LYS B CA 1
ATOM 5457 C C . LYS B 1 337 ? 86.626 16.360 -8.916 1.00 37.52 365 LYS B C 1
ATOM 5458 O O . LYS B 1 337 ? 85.997 16.531 -9.962 1.00 37.12 365 LYS B O 1
ATOM 5464 N N . ILE B 1 338 ? 86.335 15.390 -8.055 1.00 33.79 366 ILE B N 1
ATOM 5465 C CA . ILE B 1 338 ? 85.343 14.378 -8.390 1.00 32.53 366 ILE B CA 1
ATOM 5466 C C . ILE B 1 338 ? 83.947 14.725 -7.878 1.00 31.14 366 ILE B C 1
ATOM 5467 O O . ILE B 1 338 ? 82.970 14.460 -8.562 1.00 30.36 366 ILE B O 1
ATOM 5472 N N . LEU B 1 339 ? 83.849 15.331 -6.699 1.00 31.97 367 LEU B N 1
ATOM 5473 C CA . LEU B 1 339 ? 82.537 15.625 -6.109 1.00 31.99 367 LEU B CA 1
ATOM 5474 C C . LEU B 1 339 ? 81.662 16.520 -7.001 1.00 32.33 367 LEU B C 1
ATOM 5475 O O . LEU B 1 339 ? 80.484 16.221 -7.177 1.00 32.86 367 LEU B O 1
ATOM 5480 N N . PRO B 1 340 ? 82.228 17.600 -7.582 1.00 33.00 368 PRO B N 1
ATOM 5481 C CA . PRO B 1 340 ? 81.400 18.450 -8.470 1.00 33.58 368 PRO B CA 1
ATOM 5482 C C . PRO B 1 340 ? 80.939 17.752 -9.757 1.00 33.96 368 PRO B C 1
ATOM 5483 O O . PRO B 1 340 ? 79.922 18.127 -10.343 1.00 34.49 368 PRO B O 1
ATOM 5487 N N . ILE B 1 341 ? 81.683 16.742 -10.195 1.00 34.37 369 ILE B N 1
ATOM 5488 C CA . ILE B 1 341 ? 81.280 15.964 -11.370 1.00 33.12 369 ILE B CA 1
ATOM 5489 C C . ILE B 1 341 ? 80.098 15.039 -11.046 1.00 32.16 369 ILE B C 1
ATOM 5490 O O . ILE B 1 341 ? 79.124 14.975 -11.804 1.00 31.72 369 ILE B O 1
ATOM 5495 N N . MET B 1 342 ? 80.168 14.341 -9.918 1.00 31.23 370 MET B N 1
ATOM 5496 C CA . MET B 1 342 ? 79.081 13.436 -9.518 1.00 31.77 370 MET B CA 1
ATOM 5497 C C . MET B 1 342 ? 77.851 14.172 -8.974 1.00 32.63 370 MET B C 1
ATOM 5498 O O . MET B 1 342 ? 76.726 13.706 -9.137 1.00 33.14 370 MET B O 1
ATOM 5503 N N . PHE B 1 343 ? 78.048 15.323 -8.340 1.00 32.75 371 PHE B N 1
ATOM 5504 C CA . PHE B 1 343 ? 76.936 16.036 -7.719 1.00 33.96 371 PHE B CA 1
ATOM 5505 C C . PHE B 1 343 ? 76.881 17.524 -8.095 1.00 35.44 371 PHE B C 1
ATOM 5506 O O . PHE B 1 343 ? 77.065 18.400 -7.236 1.00 35.19 371 PHE B O 1
ATOM 5514 N N . PRO B 1 344 ? 76.604 17.816 -9.385 1.00 36.37 372 PRO B N 1
ATOM 5515 C CA . PRO B 1 344 ? 76.616 19.202 -9.872 1.00 37.11 372 PRO B CA 1
ATOM 5516 C C . PRO B 1 344 ? 75.531 20.104 -9.296 1.00 38.86 372 PRO B C 1
ATOM 5517 O O . PRO B 1 344 ? 75.696 21.321 -9.313 1.00 38.32 372 PRO B O 1
ATOM 5521 N N . SER B 1 345 ? 74.434 19.535 -8.804 1.00 41.26 373 SER B N 1
ATOM 5522 C CA . SER B 1 345 ? 73.385 20.359 -8.202 1.00 44.28 373 SER B CA 1
ATOM 5523 C C . SER B 1 345 ? 73.698 20.702 -6.731 1.00 45.02 373 SER B C 1
ATOM 5524 O O . SER B 1 345 ? 73.175 21.675 -6.196 1.00 45.91 373 SER B O 1
ATOM 5527 N N . LEU B 1 346 ? 74.562 19.918 -6.084 1.00 45.36 374 LEU B N 1
ATOM 5528 C CA . LEU B 1 346 ? 75.057 20.272 -4.745 1.00 43.92 374 LEU B CA 1
ATOM 5529 C C . LEU B 1 346 ? 76.218 21.264 -4.823 1.00 43.58 374 LEU B C 1
ATOM 5530 O O . LEU B 1 346 ? 76.241 22.232 -4.068 1.00 42.46 374 LEU B O 1
ATOM 5535 N N . TYR B 1 347 ? 77.171 21.006 -5.724 1.00 43.51 375 TYR B N 1
ATOM 5536 C CA . TYR B 1 347 ? 78.407 21.804 -5.839 1.00 46.22 375 TYR B CA 1
ATOM 5537 C C . TYR B 1 347 ? 78.418 22.722 -7.084 1.00 53.54 375 TYR B C 1
ATOM 5538 O O . TYR B 1 347 ? 78.218 22.269 -8.212 1.00 56.12 375 TYR B O 1
ATOM 5547 N N . ARG B 1 348 ? 78.644 24.016 -6.858 1.00 66.18 376 ARG B N 1
ATOM 5548 C CA . ARG B 1 348 ? 78.504 25.056 -7.894 1.00 73.75 376 ARG B CA 1
ATOM 5549 C C . ARG B 1 348 ? 79.558 26.158 -7.725 1.00 75.73 376 ARG B C 1
ATOM 5550 O O . ARG B 1 348 ? 80.732 25.977 -8.056 1.00 76.33 376 ARG B O 1
ATOM 5558 N N . LYS C 2 23 ? 86.721 18.702 26.704 1.00 74.62 668 LYS C N 1
ATOM 5559 C CA . LYS C 2 23 ? 85.314 18.918 26.380 1.00 77.43 668 LYS C CA 1
ATOM 5560 C C . LYS C 2 23 ? 84.683 17.736 25.680 1.00 71.94 668 LYS C C 1
ATOM 5561 O O . LYS C 2 23 ? 83.648 17.270 26.105 1.00 78.92 668 LYS C O 1
ATOM 5567 N N . LEU C 2 24 ? 85.289 17.259 24.605 1.00 60.29 669 LEU C N 1
ATOM 5568 C CA . LEU C 2 24 ? 84.793 16.053 23.923 1.00 52.17 669 LEU C CA 1
ATOM 5569 C C . LEU C 2 24 ? 85.155 14.810 24.723 1.00 49.28 669 LEU C C 1
ATOM 5570 O O . LEU C 2 24 ? 86.311 14.630 25.091 1.00 46.46 669 LEU C O 1
ATOM 5575 N N . ASP C 2 25 ? 84.163 13.955 24.968 1.00 48.44 670 ASP C N 1
ATOM 5576 C CA . ASP C 2 25 ? 84.361 12.732 25.745 1.00 49.53 670 ASP C CA 1
ATOM 5577 C C . ASP C 2 25 ? 85.250 11.757 24.997 1.00 46.75 670 ASP C C 1
ATOM 5578 O O . ASP C 2 25 ? 85.193 11.702 23.776 1.00 43.14 670 ASP C O 1
ATOM 5583 N N . PRO C 2 26 ? 86.061 10.968 25.728 1.00 46.41 671 PRO C N 1
ATOM 5584 C CA . PRO C 2 26 ? 86.886 9.986 25.035 1.00 44.41 671 PRO C CA 1
ATOM 5585 C C . PRO C 2 26 ? 86.034 8.960 24.311 1.00 42.80 671 PRO C C 1
ATOM 5586 O O . PRO C 2 26 ? 84.899 8.732 24.701 1.00 42.89 671 PRO C O 1
ATOM 5590 N N . ILE C 2 27 ? 86.578 8.364 23.254 1.00 42.06 672 ILE C N 1
ATOM 5591 C CA . ILE C 2 27 ? 85.913 7.267 22.558 1.00 41.49 672 ILE C CA 1
ATOM 5592 C C . ILE C 2 27 ? 86.821 6.049 22.649 1.00 42.24 672 ILE C C 1
ATOM 5593 O O . ILE C 2 27 ? 87.952 6.077 22.158 1.00 41.63 672 ILE C O 1
ATOM 5598 N N . ILE C 2 28 ? 86.318 4.984 23.271 1.00 44.40 673 ILE C N 1
ATOM 5599 C CA . ILE C 2 28 ? 87.112 3.781 23.524 1.00 47.43 673 ILE C CA 1
ATOM 5600 C C . ILE C 2 28 ? 87.269 3.014 22.227 1.00 46.70 673 ILE C C 1
ATOM 5601 O O . ILE C 2 28 ? 86.291 2.772 21.524 1.00 45.17 673 ILE C O 1
ATOM 5606 N N . GLU C 2 29 ? 88.498 2.620 21.926 1.00 46.46 674 GLU C N 1
ATOM 5607 C CA . GLU C 2 29 ? 88.775 1.877 20.713 1.00 50.42 674 GLU C CA 1
ATOM 5608 C C . GLU C 2 29 ? 88.065 0.515 20.762 1.00 56.71 674 GLU C C 1
ATOM 5609 O O . GLU C 2 29 ? 88.014 -0.129 21.813 1.00 55.69 674 GLU C O 1
ATOM 5615 N N . ASP C 2 30 ? 87.524 0.098 19.619 1.00 64.80 675 ASP C N 1
ATOM 5616 C CA . ASP C 2 30 ? 86.655 -1.084 19.533 1.00 74.76 675 ASP C CA 1
ATOM 5617 C C . ASP C 2 30 ? 86.389 -1.434 18.066 1.00 75.72 675 ASP C C 1
ATOM 5618 O O . ASP C 2 30 ? 87.120 -2.220 17.463 1.00 79.18 675 ASP C O 1
ATOM 5623 N N . LYS D 2 23 ? 89.440 -21.530 -15.493 1.00 73.89 668 LYS D N 1
ATOM 5624 C CA . LYS D 2 23 ? 89.609 -22.881 -16.110 1.00 73.71 668 LYS D CA 1
ATOM 5625 C C . LYS D 2 23 ? 91.026 -23.077 -16.669 1.00 67.97 668 LYS D C 1
ATOM 5626 O O . LYS D 2 23 ? 91.823 -23.799 -16.067 1.00 70.88 668 LYS D O 1
ATOM 5632 N N . LEU D 2 24 ? 91.343 -22.437 -17.799 1.00 59.22 669 LEU D N 1
ATOM 5633 C CA . LEU D 2 24 ? 92.607 -22.710 -18.508 1.00 52.42 669 LEU D CA 1
ATOM 5634 C C . LEU D 2 24 ? 93.828 -22.274 -17.705 1.00 50.84 669 LEU D C 1
ATOM 5635 O O . LEU D 2 24 ? 93.940 -21.112 -17.325 1.00 49.35 669 LEU D O 1
ATOM 5640 N N . ASP D 2 25 ? 94.738 -23.218 -17.460 1.00 50.57 670 ASP D N 1
ATOM 5641 C CA . ASP D 2 25 ? 95.990 -22.939 -16.761 1.00 51.10 670 ASP D CA 1
ATOM 5642 C C . ASP D 2 25 ? 96.813 -21.884 -17.487 1.00 50.05 670 ASP D C 1
ATOM 5643 O O . ASP D 2 25 ? 96.878 -21.889 -18.716 1.00 48.06 670 ASP D O 1
ATOM 5648 N N . PRO D 2 26 ? 97.474 -20.995 -16.728 1.00 47.34 671 PRO D N 1
ATOM 5649 C CA . PRO D 2 26 ? 98.364 -20.050 -17.388 1.00 44.98 671 PRO D CA 1
ATOM 5650 C C . PRO D 2 26 ? 99.507 -20.750 -18.115 1.00 43.03 671 PRO D C 1
ATOM 5651 O O . PRO D 2 26 ? 99.887 -21.861 -17.745 1.00 42.75 671 PRO D O 1
ATOM 5655 N N . ILE D 2 27 ? 100.048 -20.098 -19.139 1.00 41.17 672 ILE D N 1
ATOM 5656 C CA . ILE D 2 27 ? 101.210 -20.620 -19.846 1.00 40.89 672 ILE D CA 1
ATOM 5657 C C . ILE D 2 27 ? 102.342 -19.620 -19.728 1.00 41.88 672 ILE D C 1
ATOM 5658 O O . ILE D 2 27 ? 102.240 -18.494 -20.209 1.00 41.73 672 ILE D O 1
ATOM 5663 N N . ILE D 2 28 ? 103.425 -20.055 -19.094 1.00 44.21 673 ILE D N 1
ATOM 5664 C CA . ILE D 2 28 ? 104.559 -19.194 -18.789 1.00 45.19 673 ILE D CA 1
ATOM 5665 C C . ILE D 2 28 ? 105.316 -18.887 -20.072 1.00 45.28 673 ILE D C 1
ATOM 5666 O O . ILE D 2 28 ? 105.676 -19.804 -20.805 1.00 45.67 673 ILE D O 1
ATOM 5671 N N . GLU D 2 29 ? 105.567 -17.605 -20.331 1.00 44.99 674 GLU D N 1
ATOM 5672 C CA . GLU D 2 29 ? 106.265 -17.188 -21.546 1.00 47.90 674 GLU D CA 1
ATOM 5673 C C . GLU D 2 29 ? 107.680 -17.760 -21.589 1.00 52.17 674 GLU D C 1
ATOM 5674 O O . GLU D 2 29 ? 108.322 -17.916 -20.549 1.00 51.57 674 GLU D O 1
ATOM 5680 N N . ASP D 2 30 ? 108.156 -18.048 -22.800 1.00 59.53 675 ASP D N 1
ATOM 5681 C CA . ASP D 2 30 ? 109.453 -18.707 -23.009 1.00 70.52 675 ASP D CA 1
ATOM 5682 C C . ASP D 2 30 ? 110.096 -18.241 -24.319 1.00 72.20 675 ASP D C 1
ATOM 5683 O O . ASP D 2 30 ? 110.644 -17.139 -24.400 1.00 74.73 675 ASP D O 1
#

Foldseek 3Di:
DLVPDDPVCSLVVLLVLLVLLLDDDDCPPDVVPPVVSLVVNLVSLVVLQCDLVPDPPNCDLVVLVSLLVSLCSHQQDDADPVFDADSSCSSNVSNLSNVLSQLVGPNDDCVSNCVRCDLVVLLSLVVCLQHRHVVSVVSSLSVVLSCCVPPVPCVVSNVVVLQVVQCCCLPPDVDGNHPQSSLQSVLVVLLPADPPHDPVVVCCCLVGLLSCLQRPVCVVRLVSSLSSNLSNCLNPVVCLVSNVVSLLVNQDPDQDPVVLSSLVSVLSNLVRHDLVSCVVCVQSVLLVLLCQCVGPPPSSNVSSVCLCVPPSSVVSCVVVVVRRVCSNPVVPD/DVPDDPVCVLVVLLVLLVVLLDDDDCPPDVPPPPPVLVVNLVSLVVLLVDLQPDPPNPDLVVLVSLLVSLCSVQLDDADPVFDADRSCSNNVSNLSNVLSQLPRPPRDCVRNDVRCDLVVLLSLVVCLQHRHVVSVVSSLSVVLSCCVRPVPCVVSNVVVVQVVQCCCLPPDVDGNRPQSSLLSVLVVLLPADPPHDPVVVCCCQVGLLSCLQRPVCVVRLVSSLSNNLSNCLNPVVCLVSNVVSLLVSQDPDFDPVVLSSLVSVLSNLVRHDLVSCVVCVQSVLLVLLVQCPGPPPSSNVSSVCLCVPVSSVVSCVVVVVRRVCSNCVVVPD/DDDDDDDD/DDDDDDDD